Protein AF-A0A9E5LPK0-F1 (afdb_monomer)

Secondary structure (DSSP, 8-state):
--------------------PPPPPPP----------------------PPP---------------------------------S-HHHHHHHHHHHHHHHHHHHHHHHHHHHHHHHHHHHHHHHHHHHHHHHHHHHHHH-TTS-GGGHHHHHHHHHHHHHTT-SS-EEEEE-SGGGG-GGGSEEGGGS-TTSHHHHHHHHHHHHHHHHHTT--HHHHHHHHHHHHHHHSS--S-SSS-GGG--TT---SS-S-GGGGGGSTTHHHHHHH-S---GGGTEES-S-SSEETTT--HHHHHHHHTPPTTTTHHHHHHHTTTTT-TTSSS----GGGGTTS-HHHHTTEE-STT-EEEEEEEEEETTEEEEEEEEEEETTEEEEEEEEE----

Solvent-accessible surface area (backbone atoms only — not comparable to full-atom values): 23715 Å² total; per-residue (Å²): 144,76,88,82,85,90,84,89,87,90,86,82,89,84,89,83,89,78,91,76,90,80,78,81,84,79,91,77,82,86,81,86,91,79,91,76,88,79,87,80,89,90,86,88,85,90,79,78,89,77,84,88,77,88,83,85,87,88,80,90,86,87,89,86,86,87,90,84,79,88,87,87,90,86,83,89,81,90,75,76,93,76,76,94,84,82,68,72,65,61,54,52,53,51,50,51,50,51,52,50,52,50,51,52,50,51,52,51,49,52,56,51,51,56,51,52,51,52,52,52,51,50,52,51,39,50,54,50,6,43,55,39,6,47,50,39,50,56,51,66,42,36,82,87,53,39,45,64,46,36,54,59,50,29,50,55,53,20,61,59,55,32,78,80,45,99,51,62,42,38,31,46,40,49,50,79,41,49,44,29,36,14,22,19,50,30,67,58,51,47,47,40,79,38,74,69,28,39,53,49,49,47,52,27,49,50,44,40,38,48,75,25,64,28,54,69,69,46,46,48,45,22,49,28,35,46,41,39,35,45,12,87,60,90,63,65,54,74,88,60,83,78,68,83,53,91,86,69,79,66,34,72,65,89,48,82,73,55,50,75,76,32,51,39,39,66,60,39,64,70,51,28,72,62,82,68,55,76,74,49,48,34,69,51,60,86,54,32,41,19,68,70,45,31,49,51,63,53,49,18,14,68,72,70,49,58,93,70,68,35,48,63,57,54,55,55,22,23,30,94,83,64,46,70,54,48,90,62,49,44,78,70,68,71,81,48,72,87,51,55,71,73,60,51,72,42,44,42,88,56,72,73,48,30,25,38,41,42,12,36,3,31,32,64,90,39,75,29,37,36,39,33,35,31,28,60,62,70,66,43,77,81,45,75,49,73,53,80,83,80,126

Foldseek 3Di:
DDDDDDDDDYDDDDDDDDDDDDDDDDDDDDDDDDDDDDDDDDDDDDDDDDDDDDDDDDDDDDDDDDDDDDDDDDDDDDDDDDDDDDPPPVVVVVVVVVVVVVVVVVVVVVVVVVVVVVVVVVVVLQVVQVVQLVVLVVVVLDPVQFLLCSQVVQVVVLVVVCVPDPFRKGKGKDSLLQLFQLLAQALLLQPLQDPVSLVLLLQLQLLLLVVQVADSVLSVQQSQQSSQQAHPDQDGRDDPPPSPDPPRDHHQDPDPCCSVVTTSSVSSCVRGNDNVCVSRYDNDDPQAHALLRHDQSSCCSLQVHDPPPCVVQLQPQCAPVNDRRDPRRDRDCPVVVPGDPVSVVRHDHQLWTWTWMWMWMDTHNDIWIKIFIFDNNVTDTPDIDTDPPPD

Sequence (391 aa):
MAGGQPPEPGIRADPVDGCHQARLPQAGAGPEGRGQDLDQHGDFLDSHRVRALGTAPGGRAHPRSPDGNQHQLHPMKSLSSRRFAASSGVALIVVLWAVALISVAMLGLAAILQRQLGQEVAALQNARAVLVAESGLQMALHPQIQPAMTTEASRLLSEQLKQGWAVPVRFEVGAEDLRGEDGKINLNSFDANTPAGREFLRRVLTNLLGSWDVNPTTSSAFIDGLTDYLDADKNAAGSNEATEIPGRIDGPLERLDDLAKISGWNAVLEEATVKNWQDKFTIYGSGKLSLKNADQDVIEAWLGLSAGAAAEFVRVRLGPDQVFGSQDDLVNPALLGSLSPEIQARVNLASEDLWRVTSTGYVGEVKRTVVALISRNPPQVKARWVRENRE

pLDDT: mean 75.64, std 21.89, range [29.09, 97.0]

Mean predicted aligned error: 15.81 Å

Nearest PDB structures (foldseek):
  3ci0-assembly1_K  TM=5.859E-01  e=6.880E-08  Escherichia coli

Structure (mmCIF, N/CA/C/O backbone):
data_AF-A0A9E5LPK0-F1
#
_entry.id   AF-A0A9E5LPK0-F1
#
loop_
_atom_site.group_PDB
_atom_site.id
_atom_site.type_symbol
_atom_site.label_atom_id
_atom_site.label_alt_id
_atom_site.label_comp_id
_atom_site.label_asym_id
_atom_site.label_entity_id
_atom_site.label_seq_id
_atom_site.pdbx_PDB_ins_code
_atom_site.Cartn_x
_atom_site.Cartn_y
_atom_site.Cartn_z
_atom_site.occupancy
_atom_site.B_iso_or_equiv
_atom_site.auth_seq_id
_atom_site.auth_comp_id
_atom_site.auth_asym_id
_atom_site.auth_atom_id
_atom_site.pdbx_PDB_model_num
ATOM 1 N N . MET A 1 1 ? -77.691 7.323 25.167 1.00 47.50 1 MET A N 1
ATOM 2 C CA . MET A 1 1 ? -78.394 7.719 23.930 1.00 47.50 1 MET A CA 1
ATOM 3 C C . MET A 1 1 ? -78.856 9.159 24.078 1.00 47.50 1 MET A C 1
ATOM 5 O O . MET A 1 1 ? -79.801 9.409 24.807 1.00 47.50 1 MET A O 1
ATOM 9 N N . ALA A 1 2 ? -78.126 10.085 23.469 1.00 36.34 2 ALA A N 1
ATOM 10 C CA . ALA A 1 2 ? -78.458 11.497 23.251 1.00 36.34 2 ALA A CA 1
ATOM 11 C C . ALA A 1 2 ? -77.410 11.951 22.221 1.00 36.34 2 ALA A C 1
ATOM 13 O O . ALA A 1 2 ? -76.232 11.694 22.443 1.00 36.34 2 ALA A O 1
ATOM 14 N N . GLY A 1 3 ? -77.803 12.273 20.987 1.00 34.72 3 GLY A N 1
ATOM 15 C CA . GLY A 1 3 ? -78.104 13.648 20.557 1.00 34.72 3 GLY A CA 1
ATOM 16 C C . GLY A 1 3 ? -76.819 14.232 19.950 1.00 34.72 3 GLY A C 1
ATOM 17 O O . GLY A 1 3 ? -75.754 14.032 20.507 1.00 34.72 3 GLY A O 1
ATOM 18 N N . GLY A 1 4 ? -76.758 14.894 18.806 1.00 36.81 4 GLY A N 1
ATOM 19 C CA . GLY A 1 4 ? -77.718 15.566 17.945 1.00 36.81 4 GLY A CA 1
ATOM 20 C C . GLY A 1 4 ? -76.857 16.416 16.990 1.00 36.81 4 GLY A C 1
ATOM 21 O O . GLY A 1 4 ? -75.804 16.911 17.377 1.00 36.81 4 GLY A O 1
ATOM 22 N N . GLN A 1 5 ? -77.262 16.475 15.731 1.00 44.88 5 GLN A N 1
ATOM 23 C CA . GLN A 1 5 ? -76.571 17.006 14.540 1.00 44.88 5 GLN A CA 1
ATOM 24 C C . GLN A 1 5 ? -76.776 18.550 14.408 1.00 44.88 5 GLN A C 1
ATOM 26 O O . GLN A 1 5 ? -77.542 19.091 15.204 1.00 44.88 5 GLN A O 1
ATOM 31 N N . PRO A 1 6 ? -76.397 19.218 13.290 1.00 68.25 6 PRO A N 1
ATOM 32 C CA . PRO A 1 6 ? -75.110 19.765 12.781 1.00 68.25 6 PRO A CA 1
ATOM 33 C C . PRO 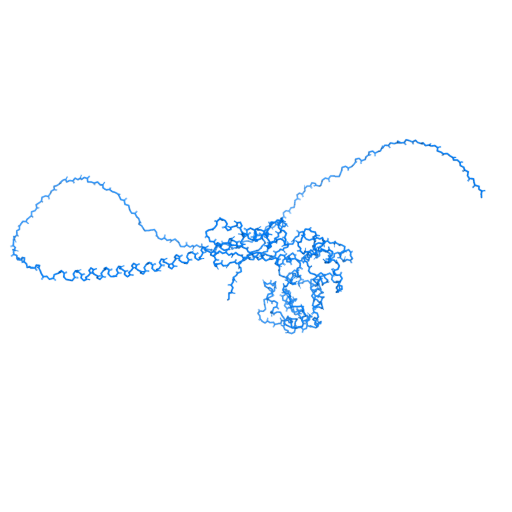A 1 6 ? -75.105 21.343 12.860 1.00 68.25 6 PRO A C 1
ATOM 35 O O . PRO A 1 6 ? -75.836 21.798 13.740 1.00 68.25 6 PRO A O 1
ATOM 38 N N . PRO A 1 7 ? -74.373 22.225 12.090 1.00 55.56 7 PRO A N 1
ATOM 39 C CA . PRO A 1 7 ? -74.143 22.297 10.612 1.00 55.56 7 PRO A CA 1
ATOM 40 C C . PRO A 1 7 ? -72.736 22.807 10.122 1.00 55.56 7 PRO A C 1
ATOM 42 O O . PRO A 1 7 ? -71.905 23.250 10.907 1.00 55.56 7 PRO A O 1
ATOM 45 N N . GLU A 1 8 ? -72.474 22.759 8.801 1.00 45.28 8 GLU A N 1
ATOM 46 C CA . GLU A 1 8 ? -71.464 23.584 8.063 1.00 45.28 8 GLU A CA 1
ATOM 47 C C . GLU A 1 8 ? -71.950 25.067 7.921 1.00 45.28 8 GLU A C 1
ATOM 49 O O . GLU A 1 8 ? -73.035 25.333 8.447 1.00 45.28 8 GLU A O 1
ATOM 54 N N . PRO A 1 9 ? -71.344 26.047 7.174 1.00 55.56 9 PRO A N 1
ATOM 55 C CA . PRO A 1 9 ? -70.056 26.165 6.433 1.00 55.56 9 PRO A CA 1
ATOM 56 C C . PRO A 1 9 ? -69.295 27.533 6.592 1.00 55.56 9 PRO A C 1
ATOM 58 O O . PRO A 1 9 ? -69.841 28.516 7.084 1.00 55.56 9 PRO A O 1
ATOM 61 N N . GLY A 1 10 ? -68.080 27.653 6.015 1.00 35.72 10 GLY A N 1
ATOM 62 C CA . GLY A 1 10 ? -67.698 28.832 5.197 1.00 35.72 10 GLY A CA 1
ATOM 63 C C . GLY A 1 10 ? -66.586 29.822 5.641 1.00 35.72 10 GLY A C 1
ATOM 64 O O . GLY A 1 10 ? -66.631 30.374 6.731 1.00 35.72 10 GLY A O 1
ATOM 65 N N . ILE A 1 11 ? -65.732 30.173 4.650 1.00 36.62 11 ILE A N 1
ATOM 66 C CA . ILE A 1 11 ? -65.255 31.535 4.256 1.00 36.62 11 ILE A CA 1
ATOM 67 C C . ILE A 1 11 ? -63.775 31.973 4.525 1.00 36.62 11 ILE A C 1
ATOM 69 O O . ILE A 1 11 ? -63.383 32.197 5.660 1.00 36.62 11 ILE A O 1
ATOM 73 N N . ARG A 1 12 ? -63.073 32.245 3.388 1.00 32.75 12 ARG A N 1
ATOM 74 C CA . ARG A 1 12 ? -62.037 33.274 3.009 1.00 32.75 12 ARG A CA 1
ATOM 75 C C . ARG A 1 12 ? -60.666 33.345 3.721 1.00 32.75 12 ARG A C 1
ATOM 77 O O . ARG A 1 12 ? -60.603 33.321 4.936 1.00 32.75 12 ARG A O 1
ATOM 84 N N . ALA A 1 13 ? -59.558 33.305 2.953 1.00 34.56 13 ALA A N 1
ATOM 85 C CA . ALA A 1 13 ? -58.767 34.417 2.339 1.00 34.56 13 ALA A CA 1
ATOM 86 C C . ALA A 1 13 ? -57.940 35.190 3.395 1.00 34.56 13 ALA A C 1
ATOM 88 O O . ALA A 1 13 ? -58.477 35.498 4.446 1.00 34.56 13 ALA A O 1
ATOM 89 N N . ASP A 1 14 ? -56.673 35.577 3.250 1.00 35.97 14 ASP A N 1
ATOM 90 C CA . ASP A 1 14 ? -55.705 35.662 2.146 1.00 35.97 14 ASP A CA 1
ATOM 91 C C . ASP A 1 14 ? -54.295 35.920 2.794 1.00 35.97 14 ASP A C 1
ATOM 93 O O . ASP A 1 14 ? -54.193 35.836 4.022 1.00 35.97 14 ASP A O 1
ATOM 97 N N . PRO A 1 15 ? -53.199 36.185 2.045 1.00 50.56 15 PRO A N 1
ATOM 98 C CA . PRO A 1 15 ? -51.805 35.950 2.453 1.00 50.56 15 PRO A CA 1
ATOM 99 C C . PRO A 1 15 ? -51.131 37.142 3.157 1.00 50.56 15 PRO A C 1
ATOM 101 O O . PRO A 1 15 ? -51.599 38.275 3.070 1.00 50.56 15 PRO A O 1
ATOM 104 N N . VAL A 1 16 ? -49.971 36.905 3.787 1.00 43.03 16 VAL A N 1
ATOM 105 C CA . VAL A 1 16 ? -49.052 37.977 4.209 1.00 43.03 16 VAL A CA 1
ATOM 106 C C . VAL A 1 16 ? -47.609 37.630 3.839 1.00 43.03 16 VAL A C 1
ATOM 108 O O . VAL A 1 16 ? -47.044 36.638 4.300 1.00 43.03 16 VAL A O 1
ATOM 111 N N . ASP A 1 17 ? -47.061 38.496 2.989 1.00 34.38 17 ASP A N 1
ATOM 112 C CA . ASP A 1 17 ? -45.660 38.670 2.626 1.00 34.38 17 ASP A CA 1
ATOM 113 C C . ASP A 1 17 ? -44.735 38.869 3.835 1.00 34.38 17 ASP A C 1
ATOM 115 O O . ASP A 1 17 ? -45.099 39.477 4.840 1.00 34.38 17 ASP A O 1
ATOM 119 N N . GLY A 1 18 ? -43.477 38.451 3.692 1.00 33.88 18 GLY A N 1
ATOM 120 C CA . GLY A 1 18 ? -42.451 38.662 4.709 1.00 33.88 18 GLY A CA 1
ATOM 121 C C . GLY A 1 18 ? -41.036 38.511 4.172 1.00 33.88 18 GLY A C 1
ATOM 122 O O . GLY A 1 18 ? -40.314 37.600 4.562 1.00 33.88 18 GLY A O 1
ATOM 123 N N . CYS A 1 19 ? -40.647 39.411 3.268 1.00 31.97 19 CYS A N 1
ATOM 124 C CA . CYS A 1 19 ? -39.260 39.711 2.913 1.00 31.97 19 CYS A CA 1
ATOM 125 C C . CYS A 1 19 ? -38.348 39.777 4.150 1.00 31.97 19 CYS A C 1
ATOM 127 O O . CYS A 1 19 ? -38.521 40.669 4.971 1.00 31.97 19 CYS A O 1
ATOM 129 N N . HIS A 1 20 ? -37.292 38.962 4.200 1.00 36.72 20 HIS A N 1
ATOM 130 C CA . HIS A 1 20 ? -36.010 39.389 4.765 1.00 36.72 20 HIS A CA 1
ATOM 131 C C . HIS A 1 20 ? -34.846 38.703 4.043 1.00 36.72 20 HIS A C 1
ATOM 133 O O . HIS A 1 20 ? -34.531 37.535 4.249 1.00 36.72 20 HIS A O 1
ATOM 139 N N . GLN A 1 21 ? -34.203 39.490 3.180 1.00 33.91 21 GLN A N 1
ATOM 140 C CA . GLN A 1 21 ? -32.864 39.253 2.658 1.00 33.91 21 GLN A CA 1
ATOM 141 C C . GLN A 1 21 ? -31.863 39.242 3.821 1.00 33.91 21 GLN A C 1
ATOM 143 O O . GLN A 1 21 ? -31.752 40.229 4.550 1.00 33.91 21 GLN A O 1
ATOM 148 N N . ALA A 1 22 ? -31.097 38.159 3.961 1.00 34.72 22 ALA A N 1
ATOM 149 C CA . ALA A 1 22 ? -29.920 38.120 4.819 1.00 34.72 22 ALA A CA 1
ATOM 150 C C . ALA A 1 22 ? -28.654 38.277 3.966 1.00 34.72 22 ALA A C 1
ATOM 152 O O . ALA A 1 22 ? -28.360 37.488 3.071 1.00 34.72 22 ALA A O 1
ATOM 153 N N . ARG A 1 23 ? -27.963 39.378 4.259 1.00 31.16 23 ARG A N 1
ATOM 154 C CA . ARG A 1 23 ? -26.712 39.894 3.703 1.00 31.16 23 ARG A CA 1
ATOM 155 C C . ARG A 1 23 ? -25.556 38.887 3.694 1.00 31.16 23 ARG A C 1
ATOM 157 O O . ARG A 1 23 ? -25.271 38.241 4.696 1.00 31.16 23 ARG A O 1
ATOM 164 N N . LEU A 1 24 ? -24.811 38.927 2.590 1.00 36.94 24 LEU A N 1
ATOM 165 C CA . LEU A 1 24 ? -23.396 38.563 2.480 1.00 36.94 24 LEU A CA 1
ATOM 166 C C . LEU A 1 24 ? -22.546 39.319 3.524 1.00 36.94 24 LEU A C 1
ATOM 168 O O . LEU A 1 24 ? -22.737 40.531 3.672 1.00 36.94 24 LEU A O 1
ATOM 172 N N . PRO A 1 25 ? -21.560 38.684 4.177 1.00 39.88 25 PRO A N 1
ATOM 173 C CA . PRO A 1 25 ? -20.512 39.417 4.868 1.00 39.88 25 PRO A CA 1
ATOM 174 C C . PRO A 1 25 ? -19.435 39.877 3.875 1.00 39.88 25 PRO A C 1
ATOM 176 O O . PRO A 1 25 ? -18.844 39.087 3.139 1.00 39.88 25 PRO A O 1
ATOM 179 N N . GLN A 1 26 ? -19.212 41.192 3.866 1.00 34.31 26 GLN A N 1
ATOM 180 C CA . GLN A 1 26 ? -18.099 41.850 3.195 1.00 34.31 26 GLN A CA 1
ATOM 181 C C . GLN A 1 26 ? -16.768 41.500 3.862 1.00 34.31 26 GLN A C 1
ATOM 183 O O . GLN A 1 26 ? -16.660 41.423 5.085 1.00 34.31 26 GLN A O 1
ATOM 188 N N . ALA A 1 27 ? -15.759 41.369 3.006 1.00 34.47 27 ALA A N 1
ATOM 189 C CA . ALA A 1 27 ? -14.350 41.359 3.341 1.00 34.47 27 ALA A CA 1
ATOM 190 C C . ALA A 1 27 ? -13.943 42.639 4.092 1.00 34.47 27 ALA A C 1
ATOM 192 O O . ALA A 1 27 ? -14.254 43.750 3.662 1.00 34.47 27 ALA A O 1
ATOM 193 N N . GLY A 1 28 ? -13.205 42.462 5.186 1.00 32.03 28 GLY A N 1
ATOM 194 C CA . GLY A 1 28 ? -12.573 43.525 5.955 1.00 32.03 28 GLY A CA 1
ATOM 195 C C . GLY A 1 28 ? -11.140 43.133 6.302 1.00 32.03 28 GLY A C 1
ATOM 196 O O . GLY A 1 28 ? -10.924 42.147 6.995 1.00 32.03 28 GLY A O 1
ATOM 197 N N . ALA A 1 29 ? -10.220 43.906 5.726 1.00 31.95 29 ALA A N 1
ATOM 198 C CA . ALA A 1 29 ? -8.816 44.171 6.042 1.00 31.95 29 ALA A CA 1
ATOM 199 C C . ALA A 1 29 ? -8.164 43.491 7.268 1.00 31.95 29 ALA A C 1
ATOM 201 O O . ALA A 1 29 ? -8.702 43.492 8.372 1.00 31.95 29 ALA A O 1
ATOM 202 N N . GLY A 1 30 ? -6.928 43.016 7.050 1.00 31.94 30 GLY A N 1
ATOM 203 C CA . GLY A 1 30 ? -6.006 42.516 8.075 1.00 31.94 30 GLY A CA 1
ATOM 204 C C . GLY A 1 30 ? -5.455 43.592 9.023 1.00 31.94 30 GLY A C 1
ATOM 205 O O . GLY A 1 30 ? -5.872 44.750 8.982 1.00 31.94 30 GLY A O 1
ATOM 206 N N . PRO A 1 31 ? -4.477 43.208 9.858 1.00 42.31 31 PRO A N 1
ATOM 207 C CA . PRO A 1 31 ? -3.136 43.729 9.598 1.00 42.31 31 PRO A CA 1
ATOM 208 C C . PRO A 1 31 ? -1.998 42.709 9.795 1.00 42.31 31 PRO A C 1
ATOM 210 O O . PRO A 1 31 ? -2.053 41.819 10.635 1.00 42.31 31 PRO A O 1
ATOM 213 N N . GLU A 1 32 ? -0.982 42.897 8.953 1.00 30.80 32 GLU A N 1
ATOM 214 C CA . GLU A 1 32 ? 0.464 42.861 9.215 1.00 30.80 32 GLU A CA 1
ATOM 215 C C . GLU A 1 32 ? 1.053 41.888 10.256 1.00 30.80 32 GLU A C 1
ATOM 217 O O . GLU A 1 32 ? 0.829 41.999 11.457 1.00 30.80 32 GLU A O 1
ATOM 222 N N . GLY A 1 33 ? 2.034 41.103 9.789 1.00 29.64 33 GLY A N 1
ATOM 223 C CA . GLY A 1 33 ? 3.303 41.004 10.516 1.00 29.64 33 GLY A CA 1
ATOM 224 C C . GLY A 1 33 ? 3.877 39.605 10.719 1.00 29.64 33 GLY A C 1
ATOM 225 O O . GLY A 1 33 ? 3.717 39.028 11.787 1.00 29.64 33 GLY A O 1
ATOM 226 N N . ARG A 1 34 ? 4.655 39.133 9.735 1.00 31.28 34 ARG A N 1
ATOM 227 C CA . ARG A 1 34 ? 6.058 38.663 9.847 1.00 31.28 34 ARG A CA 1
ATOM 228 C C . ARG A 1 34 ? 6.343 37.617 8.776 1.00 31.28 34 ARG A C 1
ATOM 230 O O . ARG A 1 34 ? 6.051 36.439 8.943 1.00 31.28 34 ARG A O 1
ATOM 237 N N . GLY A 1 35 ? 6.962 38.081 7.693 1.00 31.45 35 GLY A N 1
ATOM 238 C CA . GLY A 1 35 ? 7.779 37.224 6.850 1.00 31.45 35 GLY A CA 1
ATOM 239 C C . GLY A 1 35 ? 8.996 36.774 7.651 1.00 31.45 35 GLY A C 1
ATOM 240 O O . GLY A 1 35 ? 9.705 37.600 8.230 1.00 31.45 35 GLY A O 1
ATOM 241 N N . GLN A 1 36 ? 9.191 35.465 7.723 1.00 36.47 36 GLN A N 1
ATOM 242 C CA . GLN A 1 36 ? 10.487 34.872 7.992 1.00 36.47 36 GLN A CA 1
ATOM 243 C C . GLN A 1 36 ? 10.848 34.066 6.755 1.00 36.47 36 GLN A C 1
ATOM 245 O O . GLN A 1 36 ? 10.243 33.035 6.464 1.00 36.47 36 GLN A O 1
ATOM 250 N N . ASP A 1 37 ? 11.794 34.637 6.018 1.00 32.50 37 ASP A N 1
ATOM 251 C CA . ASP A 1 37 ? 12.563 33.995 4.973 1.00 32.50 37 ASP A CA 1
ATOM 252 C C . ASP A 1 37 ? 13.211 32.726 5.533 1.00 32.50 37 ASP A C 1
ATOM 254 O O . ASP A 1 37 ? 13.963 32.766 6.510 1.00 32.50 37 ASP A O 1
ATOM 258 N N . LEU A 1 38 ? 12.914 31.596 4.899 1.00 35.25 38 LEU A N 1
ATOM 259 C CA . LEU A 1 38 ? 13.737 30.399 4.966 1.00 35.25 38 LEU A CA 1
ATOM 260 C C . LEU A 1 38 ? 14.355 30.208 3.586 1.00 35.25 38 LEU A C 1
ATOM 262 O O . LEU A 1 38 ? 13.857 29.469 2.740 1.00 35.25 38 LEU A O 1
ATOM 266 N N . ASP A 1 39 ? 15.460 30.920 3.392 1.00 33.50 39 ASP A N 1
ATOM 267 C CA . ASP A 1 39 ? 16.528 30.501 2.502 1.00 33.50 39 ASP A CA 1
ATOM 268 C C . ASP A 1 39 ? 17.056 29.150 2.989 1.00 33.50 39 ASP A C 1
ATOM 270 O O . ASP A 1 39 ? 17.556 29.059 4.114 1.00 33.50 39 ASP A O 1
ATOM 274 N N . GLN A 1 40 ? 16.995 28.122 2.138 1.00 35.03 40 GLN A N 1
ATOM 275 C CA . GLN A 1 40 ? 18.131 27.220 1.943 1.00 35.03 40 GLN A CA 1
ATOM 276 C C . GLN A 1 40 ? 17.952 26.243 0.771 1.00 35.03 40 GLN A C 1
ATOM 278 O O . GLN A 1 40 ? 17.006 25.467 0.695 1.00 35.03 40 GLN A O 1
ATOM 283 N N . HIS A 1 41 ? 19.003 26.250 -0.052 1.00 32.47 41 HIS A N 1
ATOM 284 C CA . HIS A 1 41 ? 19.580 25.131 -0.797 1.00 32.47 41 HIS A CA 1
ATOM 285 C C . HIS A 1 41 ? 18.950 24.688 -2.122 1.00 32.47 41 HIS A C 1
ATOM 287 O O . HIS A 1 41 ? 18.179 23.738 -2.210 1.00 32.47 41 HIS A O 1
ATOM 293 N N . GLY A 1 42 ? 19.485 25.283 -3.191 1.00 29.09 42 GLY A N 1
ATOM 294 C CA . GLY A 1 42 ? 19.510 24.705 -4.528 1.00 29.09 42 GLY A CA 1
ATOM 295 C C . GLY A 1 42 ? 20.723 25.197 -5.317 1.00 29.09 42 GLY A C 1
ATOM 296 O O . GLY A 1 42 ? 20.549 25.974 -6.240 1.00 29.09 42 GLY A O 1
ATOM 297 N N . ASP A 1 43 ? 21.930 24.755 -4.951 1.00 33.22 43 ASP A N 1
ATOM 298 C CA . ASP A 1 43 ? 23.139 24.911 -5.775 1.00 33.22 43 ASP A CA 1
ATOM 299 C C . ASP A 1 43 ? 23.932 23.598 -5.752 1.00 33.22 43 ASP A C 1
ATOM 301 O O . ASP A 1 43 ? 24.742 23.341 -4.861 1.00 33.22 43 ASP A O 1
ATOM 305 N N . PHE A 1 44 ? 23.675 22.731 -6.733 1.00 31.27 44 PHE A N 1
ATOM 306 C CA . PHE A 1 44 ? 24.584 21.640 -7.072 1.00 31.27 44 PHE A CA 1
ATOM 307 C C . PHE A 1 44 ? 24.407 21.242 -8.543 1.00 31.27 44 PHE A C 1
ATOM 309 O O . PHE A 1 44 ? 23.409 20.623 -8.905 1.00 31.27 44 PHE A O 1
ATOM 316 N N . LEU A 1 45 ? 25.403 21.622 -9.355 1.00 35.91 45 LEU A N 1
ATOM 317 C CA . LEU A 1 45 ? 26.007 20.934 -10.514 1.00 35.91 45 LEU A CA 1
ATOM 318 C C . LEU A 1 45 ? 26.325 21.910 -11.656 1.00 35.91 45 LEU A C 1
ATOM 320 O O . LEU A 1 45 ? 25.592 22.032 -12.633 1.00 35.91 45 LEU A O 1
ATOM 324 N N . ASP A 1 46 ? 27.491 22.550 -11.541 1.00 29.95 46 ASP A N 1
ATOM 325 C CA . ASP A 1 46 ? 28.182 23.203 -12.651 1.00 29.95 46 ASP A CA 1
ATOM 326 C C . ASP A 1 46 ? 29.117 22.169 -13.305 1.00 29.95 46 ASP A C 1
ATOM 328 O O . ASP A 1 46 ? 30.148 21.776 -12.751 1.00 29.95 46 ASP A O 1
ATOM 332 N N . SER A 1 47 ? 28.709 21.639 -14.459 1.00 36.53 47 SER A N 1
ATOM 333 C CA . SER A 1 47 ? 29.456 20.634 -15.215 1.00 36.53 47 SER A CA 1
ATOM 334 C C . SER A 1 47 ? 30.158 21.256 -16.425 1.00 36.53 47 SER A C 1
ATOM 336 O O . SER A 1 47 ? 29.526 21.653 -17.398 1.00 36.53 47 SER A O 1
ATOM 338 N N . HIS A 1 48 ? 31.491 21.251 -16.361 1.00 33.66 48 HIS A N 1
ATOM 339 C CA . HIS A 1 48 ? 32.444 21.124 -17.469 1.00 33.66 48 HIS A CA 1
ATOM 340 C C . HIS A 1 48 ? 32.236 21.989 -18.730 1.00 33.66 48 HIS A C 1
ATOM 342 O O . HIS A 1 48 ? 31.717 21.550 -19.755 1.00 33.66 48 HIS A O 1
ATOM 348 N N . ARG A 1 49 ? 32.859 23.176 -18.727 1.00 29.91 49 ARG A N 1
ATOM 349 C CA . ARG A 1 49 ? 33.249 23.888 -19.955 1.00 29.91 49 ARG A CA 1
ATOM 350 C C . ARG A 1 49 ? 34.396 23.149 -20.657 1.00 29.91 49 ARG A C 1
ATOM 352 O O . ARG A 1 49 ? 35.547 23.194 -20.222 1.00 29.91 49 ARG A O 1
ATOM 359 N N . VAL A 1 50 ? 34.073 22.488 -21.766 1.00 38.88 50 VAL A N 1
ATOM 360 C CA . VAL A 1 50 ? 35.038 21.907 -22.705 1.00 38.88 50 VAL A CA 1
ATOM 361 C C . VAL A 1 50 ? 35.604 22.992 -23.626 1.00 38.88 50 VAL A C 1
ATOM 363 O O . VAL A 1 50 ? 34.905 23.834 -24.183 1.00 38.88 50 VAL A O 1
ATOM 366 N N . ARG A 1 51 ? 36.926 22.926 -23.740 1.00 31.97 51 ARG A N 1
ATOM 367 C CA . ARG A 1 51 ? 37.877 23.684 -24.554 1.00 31.97 51 ARG A CA 1
ATOM 368 C C . ARG A 1 51 ? 37.481 23.682 -26.042 1.00 31.97 51 ARG A C 1
ATOM 370 O O . ARG A 1 51 ? 37.453 22.627 -26.666 1.00 31.97 51 ARG A O 1
ATOM 377 N N . ALA A 1 52 ? 37.240 24.858 -26.621 1.00 31.83 52 ALA A N 1
ATOM 378 C CA . ALA A 1 52 ? 37.069 25.029 -28.063 1.00 31.83 52 ALA A CA 1
ATOM 379 C C . ALA A 1 52 ? 38.441 25.093 -28.757 1.00 31.83 52 ALA A C 1
ATOM 381 O O . ALA A 1 52 ? 39.255 25.969 -28.464 1.00 31.83 52 ALA A O 1
ATOM 382 N N . LEU A 1 53 ? 38.692 24.160 -29.676 1.00 34.00 53 LEU A N 1
ATOM 383 C CA . LEU A 1 53 ? 39.863 24.128 -30.550 1.00 34.00 53 LEU A CA 1
ATOM 384 C C . LEU A 1 53 ? 39.400 23.778 -31.970 1.00 34.00 53 LEU A C 1
ATOM 386 O O . LEU A 1 53 ? 38.976 22.657 -32.223 1.00 34.00 53 LEU A O 1
ATOM 390 N N . GLY A 1 54 ? 39.529 24.759 -32.867 1.00 30.94 54 GLY A N 1
ATOM 391 C CA . GLY A 1 54 ? 39.743 24.582 -34.305 1.00 30.94 54 GLY A CA 1
ATOM 392 C C . GLY A 1 54 ? 38.528 24.279 -35.184 1.00 30.94 54 GLY A C 1
ATOM 393 O O . GLY A 1 54 ? 37.915 23.230 -35.073 1.00 30.94 54 GLY A O 1
ATOM 394 N N . THR A 1 55 ? 38.280 25.145 -36.169 1.00 34.78 55 THR A N 1
ATOM 395 C CA . THR A 1 55 ? 38.096 24.740 -37.578 1.00 34.78 55 THR A CA 1
ATOM 396 C C . THR A 1 55 ? 38.178 25.968 -38.497 1.00 34.78 55 THR A C 1
ATOM 398 O O . THR A 1 55 ? 37.464 26.949 -38.321 1.00 34.78 55 THR A O 1
ATOM 401 N N . ALA A 1 56 ? 39.080 25.905 -39.480 1.00 37.78 56 ALA A N 1
ATOM 402 C CA . ALA A 1 56 ? 39.017 26.655 -40.741 1.00 37.78 56 ALA A CA 1
ATOM 403 C C . ALA A 1 56 ? 38.257 25.790 -41.776 1.00 37.78 56 ALA A C 1
ATOM 405 O O . ALA A 1 56 ? 38.188 24.574 -41.556 1.00 37.78 56 ALA A O 1
ATOM 406 N N . PRO A 1 57 ? 37.712 26.332 -42.893 1.00 47.28 57 PRO A N 1
ATOM 407 C CA . PRO A 1 57 ? 38.534 26.461 -44.116 1.00 47.28 57 PRO A CA 1
ATOM 408 C C . PRO A 1 57 ? 38.095 27.529 -45.164 1.00 47.28 57 PRO A C 1
ATOM 410 O O . PRO A 1 57 ? 37.001 28.080 -45.112 1.00 47.28 57 PRO A O 1
ATOM 413 N N . GLY A 1 58 ? 38.937 27.706 -46.198 1.00 34.03 58 GLY A N 1
ATOM 414 C CA . GLY A 1 58 ? 38.617 28.319 -47.509 1.00 34.03 58 GLY A CA 1
ATOM 415 C C . GLY A 1 58 ? 39.112 29.766 -47.667 1.00 34.03 58 GLY A C 1
ATOM 416 O O . GLY A 1 58 ? 38.976 30.555 -46.750 1.00 34.03 58 GLY A O 1
ATOM 417 N N . GLY A 1 59 ? 39.711 30.237 -48.763 1.00 33.69 59 GLY A N 1
ATOM 418 C CA . GLY A 1 59 ? 40.020 29.690 -50.081 1.00 33.69 59 GLY A CA 1
ATOM 419 C C . GLY A 1 59 ? 40.739 30.769 -50.931 1.00 33.69 59 GLY A C 1
ATOM 420 O O . GLY A 1 59 ? 40.544 31.958 -50.719 1.00 33.69 59 GLY A O 1
ATOM 421 N N . ARG A 1 60 ? 41.603 30.303 -51.847 1.00 37.62 60 ARG A N 1
ATOM 422 C CA . ARG A 1 60 ? 42.292 30.918 -53.017 1.00 37.62 60 ARG A CA 1
ATOM 423 C C . ARG A 1 60 ? 42.166 32.427 -53.338 1.00 37.62 60 ARG A C 1
ATOM 425 O O . ARG A 1 60 ? 41.072 32.897 -53.613 1.00 37.62 60 ARG A O 1
ATOM 432 N N . ALA A 1 61 ? 43.319 33.047 -53.653 1.00 33.88 61 ALA A N 1
ATOM 433 C CA . ALA A 1 61 ? 43.573 33.771 -54.919 1.00 33.88 61 ALA A CA 1
ATOM 434 C C . ALA A 1 61 ? 45.085 34.058 -55.155 1.00 33.88 61 ALA A C 1
ATOM 436 O O . ALA A 1 61 ? 45.805 34.451 -54.245 1.00 33.88 61 ALA A O 1
ATOM 437 N N . HIS A 1 62 ? 45.540 33.852 -56.397 1.00 37.06 62 HIS A N 1
ATOM 438 C CA . HIS A 1 62 ? 46.806 34.301 -57.026 1.00 37.06 62 HIS A CA 1
ATOM 439 C C . HIS A 1 62 ? 46.598 35.697 -57.683 1.00 37.06 62 HIS A C 1
ATOM 441 O O . HIS A 1 62 ? 45.448 36.137 -57.708 1.00 37.06 62 HIS A O 1
ATOM 447 N N . PRO A 1 63 ? 47.560 36.328 -58.408 1.00 57.84 63 PRO A N 1
ATOM 448 C CA . PRO A 1 63 ? 49.040 36.286 -58.398 1.00 57.84 63 PRO A CA 1
ATOM 449 C C . PRO A 1 63 ? 49.689 37.706 -58.431 1.00 57.84 63 PRO A C 1
ATOM 451 O O . PRO A 1 63 ? 49.006 38.690 -58.700 1.00 57.84 63 PRO A O 1
ATOM 454 N N . ARG A 1 64 ? 51.025 37.814 -58.282 1.00 34.53 64 ARG A N 1
ATOM 455 C CA . ARG A 1 64 ? 51.911 38.682 -59.109 1.00 34.53 64 ARG A CA 1
ATOM 456 C C . ARG A 1 64 ? 53.396 38.540 -58.724 1.00 34.53 64 ARG A C 1
ATOM 458 O O . ARG A 1 64 ? 53.755 38.588 -57.556 1.00 34.53 64 ARG A O 1
ATOM 465 N N . SER A 1 65 ? 54.217 38.351 -59.755 1.00 36.06 65 SER A N 1
ATOM 466 C CA . SER A 1 65 ? 55.682 38.550 -59.840 1.00 36.06 65 SER A CA 1
ATOM 467 C C . SER A 1 65 ? 55.957 40.047 -60.176 1.00 36.06 65 SER A C 1
ATOM 469 O O . SER A 1 65 ? 54.952 40.733 -60.405 1.00 36.06 65 SER A O 1
ATOM 471 N N . PRO A 1 66 ? 57.198 40.586 -60.322 1.00 52.62 66 PRO A N 1
ATOM 472 C CA . PRO A 1 66 ? 58.508 39.921 -60.419 1.00 52.62 66 PRO A CA 1
ATOM 473 C C . PRO A 1 66 ? 59.710 40.654 -59.752 1.00 52.62 66 PRO A C 1
ATOM 475 O O . PRO A 1 66 ? 59.554 41.651 -59.057 1.00 52.62 66 PRO A O 1
ATOM 478 N N . ASP A 1 67 ? 60.898 40.116 -60.056 1.00 35.81 67 ASP A N 1
ATOM 479 C CA . ASP A 1 67 ? 62.232 40.741 -60.130 1.00 35.81 67 ASP A CA 1
ATOM 480 C C . ASP A 1 67 ? 63.198 40.654 -58.941 1.00 35.81 67 ASP A C 1
ATOM 482 O O . ASP A 1 67 ? 62.896 41.013 -57.808 1.00 35.81 67 ASP A O 1
ATOM 486 N N . GLY A 1 68 ? 64.435 40.247 -59.276 1.00 35.56 68 GLY A N 1
ATOM 487 C CA . GLY A 1 68 ? 65.621 40.589 -58.485 1.00 35.56 68 GLY A CA 1
ATOM 488 C C . GLY A 1 68 ? 66.776 39.579 -58.417 1.00 35.56 68 GLY A C 1
ATOM 489 O O . GLY A 1 68 ? 67.222 39.270 -57.325 1.00 35.56 68 GLY A O 1
ATOM 490 N N . ASN A 1 69 ? 67.252 39.091 -59.568 1.00 37.84 69 ASN A N 1
ATOM 491 C CA . ASN A 1 69 ? 68.669 38.918 -59.957 1.00 37.84 69 ASN A CA 1
ATOM 492 C C . ASN A 1 69 ? 69.756 38.377 -58.980 1.00 37.84 69 ASN A C 1
ATOM 494 O O . ASN A 1 69 ? 70.101 39.032 -58.007 1.00 37.84 69 ASN A O 1
ATOM 498 N N . GLN A 1 70 ? 70.455 37.333 -59.479 1.00 40.75 70 GLN A N 1
ATOM 499 C CA . GLN A 1 70 ? 71.932 37.168 -59.593 1.00 40.75 70 GLN A CA 1
ATOM 500 C C . GLN A 1 70 ? 72.767 37.059 -58.291 1.00 40.75 70 GLN A C 1
ATOM 502 O O . GLN A 1 70 ? 72.532 37.760 -57.328 1.00 40.75 70 GLN A O 1
ATOM 507 N N . HIS A 1 71 ? 73.815 36.244 -58.133 1.00 35.84 71 HIS A N 1
ATOM 508 C CA . HIS A 1 71 ? 74.721 35.492 -59.005 1.00 35.84 71 HIS A CA 1
ATOM 509 C C . HIS A 1 71 ? 75.458 34.450 -58.123 1.00 35.84 71 HIS A C 1
ATOM 511 O O . HIS A 1 71 ? 75.766 34.756 -56.977 1.00 35.84 71 HIS A O 1
ATOM 517 N N . GLN A 1 72 ? 75.819 33.282 -58.674 1.00 44.16 72 GLN A N 1
ATOM 518 C CA . GLN A 1 72 ? 77.199 32.742 -58.767 1.00 44.16 72 GLN A CA 1
ATOM 519 C C . GLN A 1 72 ? 77.197 31.211 -58.965 1.00 44.16 72 GLN A C 1
ATOM 521 O O . GLN A 1 72 ? 76.714 30.440 -58.141 1.00 44.16 72 GLN A O 1
ATOM 526 N N . LEU A 1 73 ? 77.755 30.806 -60.109 1.00 36.16 73 LEU A N 1
ATOM 527 C CA . LEU A 1 73 ? 78.099 29.447 -60.543 1.00 36.16 73 LEU A CA 1
ATOM 528 C C . LEU A 1 73 ? 79.528 29.124 -60.052 1.00 36.16 73 LEU A C 1
ATOM 530 O O . LEU A 1 73 ? 80.361 30.026 -60.041 1.00 36.16 73 LEU A O 1
ATOM 534 N N . HIS A 1 74 ? 79.870 27.915 -59.588 1.00 34.16 74 HIS A N 1
ATOM 535 C CA . HIS A 1 74 ? 80.450 26.762 -60.328 1.00 34.16 74 HIS A CA 1
ATOM 536 C C . HIS A 1 74 ? 81.230 25.882 -59.300 1.00 34.16 74 HIS A C 1
ATOM 538 O O . HIS A 1 74 ? 81.503 26.382 -58.210 1.00 34.16 74 HIS A O 1
ATOM 544 N N . PRO A 1 75 ? 81.761 24.672 -59.615 1.00 51.12 75 PRO A N 1
ATOM 545 C CA . PRO A 1 75 ? 81.394 23.681 -60.628 1.00 51.12 75 PRO A CA 1
ATOM 546 C C . PRO A 1 75 ? 81.255 22.231 -60.076 1.00 51.12 75 PRO A C 1
ATOM 548 O O . PRO A 1 75 ? 81.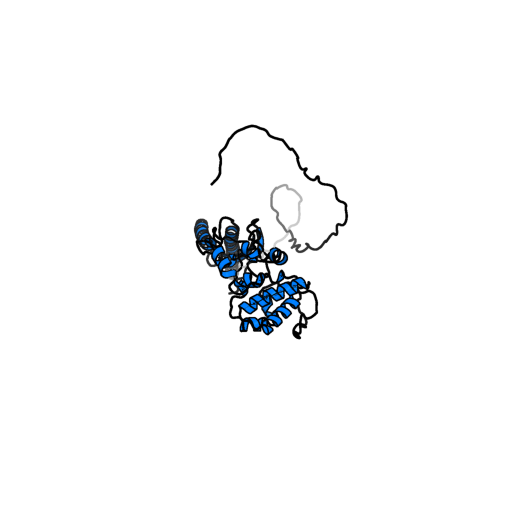529 21.913 -58.922 1.00 51.12 75 PRO A O 1
ATOM 551 N N . MET A 1 76 ? 80.838 21.354 -60.993 1.00 40.62 76 MET A N 1
ATOM 552 C CA . MET A 1 76 ? 80.710 19.892 -60.953 1.00 40.62 76 MET A CA 1
ATOM 553 C C . MET A 1 76 ? 81.658 19.095 -60.036 1.00 40.62 76 MET A C 1
ATOM 555 O O . MET A 1 76 ? 82.878 19.184 -60.154 1.00 40.62 76 MET A O 1
ATOM 559 N N . LYS A 1 77 ? 81.078 18.101 -59.347 1.00 41.75 77 LYS A N 1
ATOM 560 C CA . LYS A 1 77 ? 81.634 16.738 -59.295 1.00 41.75 77 LYS A CA 1
ATOM 561 C C . LYS A 1 77 ? 80.530 15.721 -59.562 1.00 41.75 77 LYS A C 1
ATOM 563 O O . LYS A 1 77 ? 79.661 15.481 -58.730 1.00 41.75 77 LYS A O 1
ATOM 568 N N . SER A 1 78 ? 80.589 15.129 -60.752 1.00 53.28 78 SER A N 1
ATOM 569 C CA . SER A 1 78 ? 79.879 13.904 -61.083 1.00 53.28 78 SER A CA 1
ATOM 570 C C . SER A 1 78 ? 80.407 12.774 -60.210 1.00 53.28 78 SER A C 1
ATOM 572 O O . SER A 1 78 ? 81.571 12.395 -60.337 1.00 53.28 78 SER A O 1
ATOM 574 N N . LEU A 1 79 ? 79.552 12.189 -59.382 1.00 49.34 79 LEU A N 1
ATOM 575 C CA . LEU A 1 79 ? 79.754 10.833 -58.897 1.00 49.34 79 LEU A CA 1
ATOM 576 C C . LEU A 1 79 ? 78.421 10.091 -58.960 1.00 49.34 79 LEU A C 1
ATOM 578 O O . LEU A 1 79 ? 77.556 10.217 -58.104 1.00 49.34 79 LEU A O 1
ATOM 582 N N . SER A 1 80 ? 78.302 9.346 -60.058 1.00 49.28 80 SER A N 1
ATOM 583 C CA . SER A 1 80 ? 77.901 7.942 -60.046 1.00 49.28 80 SER A CA 1
ATOM 584 C C . SER A 1 80 ? 76.632 7.596 -59.263 1.00 49.28 80 SER A C 1
ATOM 586 O O . SER A 1 80 ? 76.644 7.239 -58.087 1.00 49.28 80 SER A O 1
ATOM 588 N N . SER A 1 81 ? 75.544 7.539 -60.026 1.00 53.88 81 SER A N 1
ATOM 589 C CA . SER A 1 81 ? 74.424 6.622 -59.845 1.00 53.88 81 SER A CA 1
ATOM 590 C C . SER A 1 81 ? 74.898 5.226 -59.406 1.00 53.88 81 SER A C 1
ATOM 592 O O . SER A 1 81 ? 75.325 4.394 -60.208 1.00 53.88 81 SER A O 1
ATOM 594 N N . ARG A 1 82 ? 74.799 4.944 -58.102 1.00 50.16 82 ARG A N 1
ATOM 595 C CA . ARG A 1 82 ? 74.903 3.591 -57.548 1.00 50.16 82 ARG A CA 1
ATOM 596 C C . ARG A 1 82 ? 73.503 3.054 -57.256 1.00 50.16 82 ARG A C 1
ATOM 598 O O . ARG A 1 82 ? 72.894 3.388 -56.253 1.00 50.16 82 ARG A O 1
ATOM 605 N N . ARG A 1 83 ? 73.054 2.197 -58.176 1.00 47.16 83 ARG A N 1
ATOM 606 C CA . ARG A 1 83 ? 72.284 0.962 -57.946 1.00 47.16 83 ARG A CA 1
ATOM 607 C C . ARG A 1 83 ? 71.098 1.059 -56.971 1.00 47.16 83 ARG A C 1
ATOM 609 O O . ARG A 1 83 ? 71.218 0.767 -55.787 1.00 47.16 83 ARG A O 1
ATOM 616 N N . PHE A 1 84 ? 69.916 1.297 -57.535 1.00 55.34 84 PHE A N 1
ATOM 617 C CA . PHE A 1 84 ? 68.675 0.715 -57.023 1.00 55.34 84 PHE A CA 1
ATOM 618 C C . PHE A 1 84 ? 68.745 -0.810 -57.174 1.00 55.34 84 PHE A C 1
ATOM 620 O O . PHE A 1 84 ? 68.712 -1.293 -58.300 1.00 55.34 84 PHE A O 1
ATOM 627 N N . ALA A 1 85 ? 68.868 -1.548 -56.067 1.00 55.75 85 ALA A N 1
ATOM 628 C CA . ALA A 1 85 ? 68.473 -2.960 -55.951 1.00 55.75 85 ALA A CA 1
ATOM 629 C C . ALA A 1 85 ? 68.684 -3.457 -54.504 1.00 55.75 85 ALA A C 1
ATOM 631 O O . ALA A 1 85 ? 69.663 -4.147 -54.244 1.00 55.75 85 ALA A O 1
ATOM 632 N N . ALA A 1 86 ? 67.807 -3.062 -53.565 1.00 53.88 86 ALA A N 1
ATOM 633 C CA . ALA A 1 86 ? 67.580 -3.752 -52.271 1.00 53.88 86 ALA A CA 1
ATOM 634 C C . ALA A 1 86 ? 66.428 -3.161 -51.407 1.00 53.88 86 ALA A C 1
ATOM 636 O O . ALA A 1 86 ? 66.255 -3.573 -50.266 1.00 53.88 86 ALA A O 1
ATOM 637 N N . SER A 1 87 ? 65.628 -2.198 -51.889 1.00 56.88 87 SER A N 1
ATOM 638 C CA . SER A 1 87 ? 64.634 -1.468 -51.068 1.00 56.88 87 SER A CA 1
ATOM 639 C C . SER A 1 87 ? 63.174 -1.940 -51.199 1.00 56.88 87 SER A C 1
ATOM 641 O O . SER A 1 87 ? 62.315 -1.470 -50.457 1.00 56.88 87 SER A O 1
ATOM 643 N N . SER A 1 88 ? 62.865 -2.892 -52.086 1.00 56.91 88 SER A N 1
ATOM 644 C CA . SER A 1 88 ? 61.475 -3.306 -52.363 1.00 56.91 88 SER A CA 1
ATOM 645 C C . SER A 1 88 ? 60.894 -4.337 -51.380 1.00 56.91 88 SER A C 1
ATOM 647 O O . SER A 1 88 ? 59.677 -4.433 -51.266 1.00 56.91 88 SER A O 1
ATOM 649 N N . GLY A 1 89 ? 61.725 -5.079 -50.634 1.00 63.62 89 GLY A N 1
ATOM 650 C CA . GLY A 1 89 ? 61.248 -6.082 -49.665 1.00 63.62 89 GLY A CA 1
ATOM 651 C C . GLY A 1 89 ? 60.798 -5.486 -48.324 1.00 63.62 89 GLY A C 1
ATOM 652 O O . GLY A 1 89 ? 59.753 -5.854 -47.795 1.00 63.62 89 GLY A O 1
ATOM 653 N N . VAL A 1 90 ? 61.550 -4.514 -47.794 1.00 80.25 90 VAL A N 1
ATOM 654 C CA . VAL A 1 90 ? 61.259 -3.884 -46.490 1.00 80.25 90 VAL A CA 1
ATOM 655 C C . VAL A 1 90 ? 60.013 -2.998 -46.558 1.00 80.25 90 VAL A C 1
ATOM 657 O O . VAL A 1 90 ? 59.198 -3.022 -45.641 1.00 80.25 90 VAL A O 1
ATOM 660 N N . ALA A 1 91 ? 59.811 -2.271 -47.662 1.00 82.19 91 ALA A N 1
ATOM 661 C CA . ALA A 1 91 ? 58.615 -1.451 -47.859 1.00 82.19 91 ALA A CA 1
ATOM 662 C C . ALA A 1 91 ? 57.326 -2.294 -47.862 1.00 82.19 91 ALA A C 1
ATOM 664 O O . ALA A 1 91 ? 56.332 -1.897 -47.258 1.00 82.19 91 ALA A O 1
ATOM 665 N N . LEU A 1 92 ? 57.359 -3.484 -48.475 1.00 82.69 92 LEU A N 1
ATOM 666 C CA . LEU A 1 92 ? 56.218 -4.402 -48.494 1.00 82.69 92 LEU 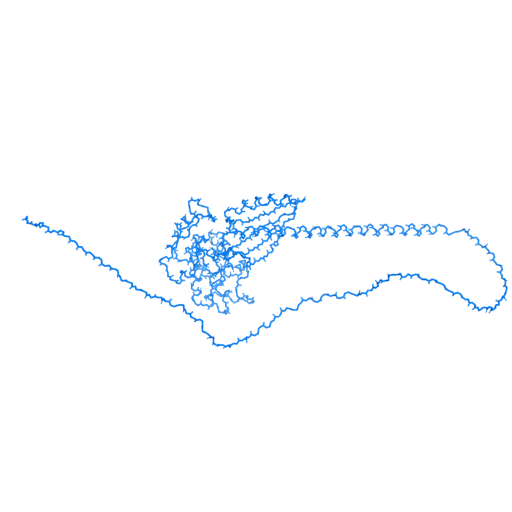A CA 1
ATOM 667 C C . LEU A 1 92 ? 55.899 -4.942 -47.092 1.00 82.69 92 LEU A C 1
ATOM 669 O O . LEU A 1 92 ? 54.734 -5.009 -46.716 1.00 82.69 92 LEU A O 1
ATOM 673 N N . ILE A 1 93 ? 56.926 -5.262 -46.296 1.00 88.88 93 ILE A N 1
ATOM 674 C CA . ILE A 1 93 ? 56.760 -5.711 -44.905 1.00 88.88 93 ILE A CA 1
ATOM 675 C C . ILE A 1 93 ? 56.151 -4.595 -44.047 1.00 88.88 93 ILE A C 1
ATOM 677 O O . ILE A 1 93 ? 55.216 -4.856 -43.296 1.00 88.88 93 ILE A O 1
ATOM 681 N N . VAL A 1 94 ? 56.619 -3.350 -44.183 1.00 90.12 94 VAL A N 1
ATOM 682 C CA . VAL A 1 94 ? 56.066 -2.201 -43.442 1.00 90.12 94 VAL A CA 1
ATOM 683 C C . VAL A 1 94 ? 54.603 -1.951 -43.812 1.00 90.12 94 VAL A C 1
ATOM 685 O O . VAL A 1 94 ? 53.783 -1.743 -42.922 1.00 90.12 94 VAL A O 1
ATOM 688 N N . VAL A 1 95 ? 54.250 -2.021 -45.100 1.00 92.00 95 VAL A N 1
ATOM 689 C CA . VAL A 1 95 ? 52.855 -1.882 -45.547 1.00 92.00 95 VAL A CA 1
ATOM 690 C C . VAL A 1 95 ? 51.993 -3.031 -45.026 1.00 92.00 95 VAL A C 1
ATOM 692 O O . VAL A 1 95 ? 50.904 -2.780 -44.523 1.00 92.00 95 VAL A O 1
ATOM 695 N N . LEU A 1 96 ? 52.480 -4.275 -45.075 1.00 90.56 96 LEU A N 1
ATOM 696 C CA . LEU A 1 96 ? 51.759 -5.436 -44.547 1.00 90.56 96 LEU A CA 1
ATOM 697 C C . LEU A 1 96 ? 51.489 -5.290 -43.042 1.00 90.56 96 LEU A C 1
AT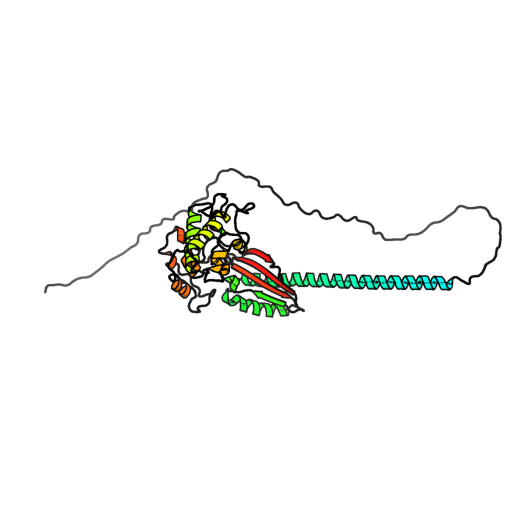OM 699 O O . LEU A 1 96 ? 50.371 -5.523 -42.589 1.00 90.56 96 LEU A O 1
ATOM 703 N N . TRP A 1 97 ? 52.487 -4.849 -42.275 1.00 95.00 97 TRP A N 1
ATOM 704 C CA . TRP A 1 97 ? 52.339 -4.580 -40.846 1.00 95.00 97 TRP A CA 1
ATOM 705 C C . TRP A 1 97 ? 51.392 -3.417 -40.566 1.00 95.00 97 TRP A C 1
ATOM 707 O O . TRP A 1 97 ? 50.561 -3.517 -39.667 1.00 95.00 97 TRP A O 1
ATOM 717 N N . ALA A 1 98 ? 51.463 -2.340 -41.347 1.00 94.75 98 ALA A N 1
ATOM 718 C CA . ALA A 1 98 ? 50.535 -1.223 -41.223 1.00 94.75 98 ALA A CA 1
ATOM 719 C C . ALA A 1 98 ? 49.090 -1.671 -41.490 1.00 94.75 98 ALA A C 1
ATOM 721 O O . ALA A 1 98 ? 48.198 -1.362 -40.705 1.00 94.75 98 ALA A O 1
ATOM 722 N N . VAL A 1 99 ? 48.859 -2.463 -42.542 1.00 94.25 99 VAL A N 1
ATOM 723 C CA . VAL A 1 99 ? 47.539 -3.027 -42.860 1.00 94.25 99 VAL A CA 1
ATOM 724 C C . VAL A 1 99 ? 47.064 -3.974 -41.757 1.00 94.25 99 VAL A C 1
ATOM 726 O O . VAL A 1 99 ? 45.900 -3.903 -41.363 1.00 94.25 99 VAL A O 1
ATOM 729 N N . ALA A 1 100 ? 47.944 -4.817 -41.210 1.00 95.25 100 ALA A N 1
ATOM 730 C CA . ALA A 1 100 ? 47.611 -5.701 -40.096 1.00 95.25 100 ALA A CA 1
ATOM 731 C C . ALA A 1 100 ? 47.203 -4.909 -38.840 1.00 95.25 100 ALA A C 1
ATOM 733 O O . ALA A 1 100 ? 46.167 -5.200 -38.243 1.00 95.25 100 ALA A O 1
ATOM 734 N N . LEU A 1 101 ? 47.954 -3.864 -38.478 1.00 96.56 101 LEU A N 1
ATOM 735 C CA . LEU A 1 101 ? 47.639 -3.002 -37.333 1.00 96.56 101 LEU A CA 1
ATOM 736 C C . LEU A 1 101 ? 46.326 -2.238 -37.527 1.00 96.56 101 LEU A C 1
ATOM 738 O O . LEU A 1 101 ? 45.509 -2.186 -36.609 1.00 96.56 101 LEU A O 1
ATOM 742 N N . ILE A 1 102 ? 46.086 -1.698 -38.726 1.00 96.06 102 ILE A N 1
ATOM 743 C CA . ILE A 1 102 ? 44.824 -1.022 -39.058 1.00 96.06 102 ILE A CA 1
ATOM 744 C C . ILE A 1 102 ? 43.651 -2.006 -38.986 1.00 96.06 102 ILE A C 1
ATOM 746 O O . ILE A 1 102 ? 42.600 -1.660 -38.452 1.00 96.06 102 ILE A O 1
ATOM 750 N N . SER A 1 103 ? 43.834 -3.240 -39.460 1.00 96.69 103 SER A N 1
ATOM 751 C CA . SER A 1 103 ? 42.793 -4.274 -39.418 1.00 96.69 103 SER A CA 1
ATOM 752 C C . SER A 1 103 ? 42.417 -4.633 -37.979 1.00 96.69 103 SER A C 1
ATOM 754 O O . SER A 1 103 ? 41.235 -4.679 -37.642 1.00 96.69 103 SER A O 1
ATOM 756 N N . VAL A 1 104 ? 43.410 -4.814 -37.100 1.00 96.44 104 VAL A N 1
ATOM 757 C CA . VAL A 1 104 ? 43.176 -5.060 -35.666 1.00 96.44 104 VAL A CA 1
ATOM 758 C C . VAL A 1 104 ? 42.489 -3.861 -35.007 1.00 96.44 104 VAL A C 1
ATOM 760 O O . VAL A 1 104 ? 41.539 -4.047 -34.248 1.00 96.44 104 VAL A O 1
ATOM 763 N N . ALA A 1 105 ? 42.909 -2.634 -35.326 1.00 96.19 105 ALA A N 1
ATOM 764 C CA . ALA A 1 105 ? 42.290 -1.422 -34.794 1.00 96.19 105 ALA A CA 1
ATOM 765 C C . ALA A 1 105 ? 40.819 -1.273 -35.231 1.00 96.19 105 ALA A C 1
ATOM 767 O O . ALA A 1 105 ? 39.966 -0.959 -34.402 1.00 96.19 105 ALA A O 1
ATOM 768 N N . MET A 1 106 ? 40.502 -1.552 -36.502 1.00 97.00 106 MET A N 1
ATOM 769 C CA . MET A 1 106 ? 39.125 -1.536 -37.014 1.00 97.00 106 MET A CA 1
ATOM 770 C C . MET A 1 106 ? 38.244 -2.589 -36.334 1.00 97.00 106 MET A C 1
ATOM 772 O O . MET A 1 106 ? 37.122 -2.275 -35.940 1.00 97.00 106 MET A O 1
ATOM 776 N N . LEU A 1 107 ? 38.751 -3.814 -36.147 1.00 95.94 107 LEU A N 1
ATOM 777 C CA . LEU A 1 107 ? 38.027 -4.869 -35.429 1.00 95.94 107 LEU A CA 1
ATOM 778 C C . LEU A 1 107 ? 37.788 -4.494 -33.960 1.00 95.94 107 LEU A C 1
ATOM 780 O O . LEU A 1 107 ? 36.687 -4.692 -33.446 1.00 95.94 107 LEU A O 1
ATOM 784 N N . GLY A 1 108 ? 38.788 -3.898 -33.303 1.00 95.25 108 GLY A N 1
ATOM 785 C CA . GLY A 1 108 ? 38.657 -3.383 -31.941 1.00 95.25 108 GLY A CA 1
ATOM 786 C C . GLY A 1 108 ? 37.582 -2.300 -31.827 1.00 95.25 108 GLY A C 1
ATOM 787 O O . GLY A 1 108 ? 36.733 -2.368 -30.939 1.00 95.25 108 GLY A O 1
ATOM 788 N N . LEU A 1 109 ? 37.562 -1.340 -32.757 1.00 95.50 109 LEU A N 1
ATOM 789 C CA . LEU A 1 109 ? 36.549 -0.283 -32.787 1.00 95.50 109 LEU A CA 1
ATOM 790 C C . LEU A 1 109 ? 35.140 -0.843 -33.028 1.00 95.50 109 LEU A C 1
ATOM 792 O O . LEU A 1 109 ? 34.206 -0.454 -32.331 1.00 95.50 109 LEU A O 1
ATOM 796 N N . ALA A 1 110 ? 34.985 -1.783 -33.965 1.00 94.88 110 ALA A N 1
ATOM 797 C CA . ALA A 1 110 ? 33.700 -2.425 -34.237 1.00 94.88 110 ALA A CA 1
ATOM 798 C C . ALA A 1 110 ? 33.150 -3.151 -32.997 1.00 94.88 110 ALA A C 1
ATOM 800 O O . ALA A 1 110 ? 31.973 -3.003 -32.669 1.00 94.88 110 ALA A O 1
ATOM 801 N N . ALA A 1 111 ? 34.007 -3.870 -32.264 1.00 92.81 111 ALA A N 1
ATOM 802 C CA . ALA A 1 111 ? 33.618 -4.547 -31.030 1.00 92.81 111 ALA A CA 1
ATOM 803 C C . ALA A 1 111 ? 33.190 -3.562 -29.925 1.00 92.81 111 ALA A C 1
ATOM 805 O O . ALA A 1 111 ? 32.239 -3.831 -29.190 1.00 92.81 111 ALA A O 1
ATOM 806 N N . ILE A 1 112 ? 33.860 -2.410 -29.810 1.00 94.69 112 ILE A N 1
ATOM 807 C CA . ILE A 1 112 ? 33.483 -1.358 -28.853 1.00 94.69 112 ILE A CA 1
ATOM 808 C C . ILE A 1 112 ? 32.131 -0.740 -29.232 1.00 94.69 112 ILE A C 1
ATOM 810 O O . ILE A 1 112 ? 31.262 -0.621 -28.369 1.00 94.69 112 ILE A O 1
ATOM 814 N N . LEU A 1 113 ? 31.918 -0.414 -30.511 1.00 94.62 113 LEU A N 1
ATOM 815 C CA . LEU A 1 113 ? 30.654 0.152 -30.995 1.00 94.62 113 LEU A CA 1
ATOM 816 C C . LEU A 1 113 ? 29.477 -0.804 -30.778 1.00 94.62 113 LEU A C 1
ATOM 818 O O . LEU A 1 113 ? 28.424 -0.380 -30.316 1.00 94.62 113 LEU A O 1
ATOM 822 N N . GLN A 1 114 ? 29.656 -2.101 -31.039 1.00 93.25 114 GLN A N 1
ATOM 823 C CA . GLN A 1 114 ? 28.617 -3.103 -30.778 1.00 93.25 114 GLN A CA 1
ATOM 824 C C . GLN A 1 114 ? 28.220 -3.156 -29.298 1.00 93.25 114 GLN A C 1
ATOM 826 O O . GLN A 1 114 ? 27.036 -3.269 -28.982 1.00 93.25 114 GLN A O 1
ATOM 831 N N . ARG A 1 115 ? 29.189 -3.029 -28.382 1.00 91.88 115 ARG A N 1
ATOM 832 C CA . ARG A 1 115 ? 28.909 -2.976 -26.940 1.00 91.88 115 ARG A CA 1
ATOM 833 C C . ARG A 1 115 ? 28.161 -1.705 -26.549 1.00 91.88 115 ARG A C 1
ATOM 835 O O . ARG A 1 115 ? 27.195 -1.797 -25.799 1.00 91.88 115 ARG A O 1
ATOM 842 N N . GLN A 1 116 ? 28.578 -0.550 -27.065 1.00 92.81 116 GLN A N 1
ATOM 843 C CA . GLN A 1 116 ? 27.916 0.729 -26.790 1.00 92.81 116 GLN A CA 1
ATOM 844 C C . GLN A 1 116 ? 26.473 0.736 -27.301 1.00 92.81 116 GLN A C 1
ATOM 846 O O . GLN A 1 116 ? 25.563 1.049 -26.541 1.00 92.81 116 GLN A O 1
ATOM 851 N N . LEU A 1 117 ? 26.241 0.281 -28.535 1.00 92.56 117 LEU A N 1
ATOM 852 C CA . LEU A 1 117 ? 24.893 0.149 -29.092 1.00 92.56 117 LEU A CA 1
ATOM 853 C C . LEU A 1 117 ? 24.025 -0.805 -28.263 1.00 92.56 117 LEU A C 1
ATOM 855 O O . LEU A 1 117 ? 22.860 -0.511 -28.012 1.00 92.56 117 LEU A O 1
ATOM 859 N N . GLY A 1 118 ? 24.586 -1.922 -27.790 1.00 88.38 118 GLY A N 1
ATOM 860 C CA . GLY A 1 118 ? 23.876 -2.835 -26.893 1.00 88.38 118 GLY A CA 1
ATOM 861 C C . GLY A 1 118 ? 23.452 -2.162 -25.583 1.00 88.38 118 GLY A C 1
ATOM 862 O O . GLY A 1 118 ? 22.313 -2.325 -25.144 1.00 88.38 118 GLY A O 1
ATOM 863 N N . GLN A 1 119 ? 24.337 -1.359 -24.985 1.00 90.31 119 GLN A N 1
ATOM 864 C CA . GLN A 1 119 ? 24.037 -0.597 -23.770 1.00 90.31 119 GLN A CA 1
ATOM 865 C C . GLN A 1 119 ? 22.972 0.479 -24.009 1.00 90.31 119 GLN A C 1
ATOM 867 O O . GLN A 1 119 ? 22.053 0.609 -23.202 1.00 90.31 119 GLN A O 1
ATOM 872 N N . GLU A 1 120 ? 23.048 1.211 -25.120 1.00 90.25 120 GLU A N 1
ATOM 873 C CA . GLU A 1 120 ? 22.054 2.228 -25.480 1.00 90.25 120 GLU A CA 1
ATOM 874 C C . GLU A 1 120 ? 20.677 1.615 -25.746 1.00 90.25 120 GLU A C 1
ATOM 876 O O . GLU A 1 120 ? 19.669 2.120 -25.250 1.00 90.25 120 GLU A O 1
ATOM 881 N N . VAL A 1 121 ? 20.618 0.490 -26.467 1.00 88.94 121 VAL A N 1
ATOM 882 C CA . VAL A 1 121 ? 19.362 -0.233 -26.711 1.00 88.94 121 VAL A CA 1
ATOM 883 C C . VAL A 1 121 ? 18.760 -0.723 -25.394 1.00 88.94 121 VAL A C 1
ATOM 885 O O . VAL A 1 121 ? 17.561 -0.541 -25.177 1.00 88.94 121 VAL A O 1
ATOM 888 N N . ALA A 1 122 ? 19.568 -1.279 -24.488 1.00 87.62 122 ALA A N 1
ATOM 889 C CA . ALA A 1 122 ? 19.099 -1.716 -23.175 1.00 87.62 122 ALA A CA 1
ATOM 890 C C . ALA A 1 122 ? 18.601 -0.538 -22.319 1.00 87.62 122 ALA A C 1
ATOM 892 O O . ALA A 1 122 ? 17.539 -0.622 -21.699 1.00 87.62 122 ALA A O 1
ATOM 893 N N . ALA A 1 123 ? 19.323 0.586 -22.301 1.00 89.44 123 ALA A N 1
ATOM 894 C CA . ALA A 1 123 ? 18.903 1.799 -21.601 1.00 89.44 123 ALA A CA 1
ATOM 895 C C . ALA A 1 123 ? 17.578 2.345 -22.160 1.00 89.44 123 ALA A C 1
ATOM 897 O O . ALA A 1 123 ? 16.667 2.676 -21.398 1.00 89.44 123 ALA A O 1
ATOM 898 N N . LEU A 1 124 ? 17.425 2.357 -23.487 1.00 90.75 124 LEU A N 1
ATOM 899 C CA . LEU A 1 124 ? 16.197 2.775 -24.154 1.00 90.75 124 LEU A CA 1
ATOM 900 C C . LEU A 1 124 ? 15.023 1.839 -23.838 1.00 90.75 124 LEU A C 1
ATOM 902 O O . LEU A 1 124 ? 13.919 2.312 -23.569 1.00 90.75 124 LEU A O 1
ATOM 906 N N . GLN A 1 125 ? 15.233 0.521 -23.848 1.00 90.62 125 GLN A N 1
ATOM 907 C CA . GLN A 1 125 ? 14.204 -0.451 -23.466 1.00 90.62 125 GLN A CA 1
ATOM 908 C C . GLN A 1 125 ? 13.796 -0.300 -21.997 1.00 90.62 125 GLN A C 1
ATOM 910 O O . GLN A 1 125 ? 12.606 -0.342 -21.694 1.00 90.62 125 GLN A O 1
ATOM 915 N N . ASN A 1 126 ? 14.750 -0.034 -21.100 1.00 91.62 126 ASN A N 1
ATOM 916 C CA . ASN A 1 126 ? 14.469 0.272 -19.698 1.00 91.62 126 ASN A CA 1
ATOM 917 C C . ASN A 1 126 ? 13.600 1.525 -19.547 1.00 91.62 126 ASN A C 1
ATOM 919 O O . ASN A 1 126 ? 12.582 1.477 -18.858 1.00 91.62 126 ASN A O 1
ATOM 923 N N . ALA A 1 127 ? 13.955 2.621 -20.221 1.00 92.44 127 ALA A N 1
ATOM 924 C CA . ALA A 1 127 ? 13.163 3.848 -20.196 1.00 92.44 127 ALA A CA 1
ATOM 925 C C . ALA A 1 127 ? 11.747 3.621 -20.753 1.00 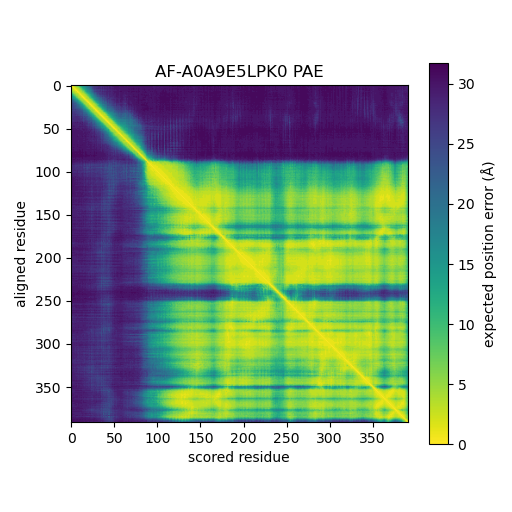92.44 127 ALA A C 1
ATOM 927 O O . ALA A 1 127 ? 10.761 4.047 -20.154 1.00 92.44 127 ALA A O 1
ATOM 928 N N . ARG A 1 128 ? 11.625 2.875 -21.859 1.00 93.50 128 ARG A N 1
ATOM 929 C CA . ARG A 1 128 ? 10.329 2.502 -22.447 1.00 93.50 128 ARG A CA 1
ATOM 930 C C . ARG A 1 128 ? 9.485 1.663 -21.490 1.00 93.50 128 ARG A C 1
ATOM 932 O O . ARG A 1 128 ? 8.303 1.944 -21.347 1.00 93.50 128 ARG A O 1
ATOM 939 N N . ALA A 1 129 ? 10.073 0.683 -20.805 1.00 93.50 129 ALA A N 1
ATOM 940 C CA . ALA A 1 129 ? 9.355 -0.131 -19.826 1.00 93.50 129 ALA A CA 1
ATOM 941 C C . ALA A 1 129 ? 8.826 0.709 -18.651 1.00 93.50 129 ALA A C 1
ATOM 943 O O . ALA A 1 129 ? 7.716 0.465 -18.184 1.00 93.50 129 ALA A O 1
ATOM 944 N N . VAL A 1 130 ? 9.562 1.742 -18.222 1.00 94.25 130 VAL A N 1
ATOM 945 C CA . VAL A 1 130 ? 9.071 2.703 -17.220 1.00 94.25 130 VAL A CA 1
ATOM 946 C C . VAL A 1 130 ? 7.888 3.516 -17.753 1.00 94.25 130 VAL A C 1
ATOM 948 O O . VAL A 1 130 ? 6.880 3.609 -17.063 1.00 94.25 130 VAL A O 1
ATOM 951 N N . LEU A 1 131 ? 7.953 4.050 -18.976 1.00 93.88 131 LEU A N 1
ATOM 952 C CA . LEU A 1 131 ? 6.834 4.801 -19.578 1.00 93.88 131 LEU A CA 1
ATOM 953 C C . LEU A 1 131 ? 5.574 3.936 -19.756 1.00 93.88 131 LEU A C 1
ATOM 955 O O . LEU A 1 131 ? 4.443 4.384 -19.564 1.00 93.88 131 LEU A O 1
ATOM 959 N N . VAL A 1 132 ? 5.765 2.664 -20.097 1.00 94.44 132 VAL A N 1
ATOM 960 C CA . VAL A 1 132 ? 4.675 1.690 -20.201 1.00 94.44 132 VAL A CA 1
ATOM 961 C C . VAL A 1 132 ? 4.072 1.410 -18.822 1.00 94.44 132 VAL A C 1
ATOM 963 O O . VAL A 1 132 ? 2.852 1.397 -18.685 1.00 94.44 132 VAL A O 1
ATOM 966 N N . ALA A 1 133 ? 4.897 1.284 -17.779 1.00 94.44 133 ALA A N 1
ATOM 967 C CA . ALA A 1 133 ? 4.413 1.197 -16.403 1.00 94.44 133 ALA A CA 1
ATOM 968 C C . ALA A 1 133 ? 3.640 2.466 -15.987 1.00 94.44 133 ALA A C 1
ATOM 970 O O . ALA A 1 133 ? 2.570 2.375 -15.386 1.00 94.44 133 ALA A O 1
ATOM 971 N N . GLU A 1 134 ? 4.118 3.657 -16.354 1.00 93.62 134 GLU A N 1
ATOM 972 C CA . GLU A 1 134 ? 3.417 4.923 -16.097 1.00 93.62 134 GLU A CA 1
ATOM 973 C C . GLU A 1 134 ? 2.046 4.988 -16.782 1.00 93.62 134 GLU A C 1
ATOM 975 O O . GLU A 1 134 ? 1.115 5.566 -16.227 1.00 93.62 134 GLU A O 1
ATOM 980 N N . SER A 1 135 ? 1.878 4.343 -17.938 1.00 92.62 135 SER A N 1
ATOM 981 C CA . SER A 1 135 ? 0.575 4.263 -18.611 1.00 92.62 135 SER A CA 1
ATOM 982 C C . SER A 1 135 ? -0.469 3.552 -17.738 1.00 92.62 135 SER A C 1
ATOM 984 O O . SER A 1 135 ? -1.608 4.009 -17.640 1.00 92.62 135 SER A O 1
ATOM 986 N N . GLY A 1 136 ? -0.070 2.499 -17.015 1.00 91.81 136 GLY A N 1
ATOM 987 C CA . GLY A 1 136 ? -0.935 1.840 -16.030 1.00 91.81 136 GLY A CA 1
ATOM 988 C C . GLY A 1 136 ? -1.266 2.717 -14.819 1.00 91.81 136 GLY A C 1
ATOM 989 O O . GLY A 1 136 ? -2.378 2.652 -14.298 1.00 91.81 136 GLY A O 1
ATOM 990 N N . LEU A 1 137 ? -0.358 3.611 -14.416 1.00 91.56 137 LEU A N 1
ATOM 991 C CA . LEU A 1 137 ? -0.642 4.597 -13.371 1.00 91.56 137 LEU A CA 1
ATOM 992 C C . LEU A 1 137 ? -1.677 5.635 -13.832 1.00 91.56 137 LEU A C 1
ATOM 994 O O . LEU A 1 137 ? -2.599 5.955 -13.086 1.00 91.56 137 LEU A O 1
ATOM 998 N N . GLN A 1 138 ? -1.555 6.129 -15.067 1.00 91.12 138 GLN A N 1
ATOM 999 C CA . GLN A 1 138 ? -2.528 7.061 -15.651 1.00 91.12 138 GLN A CA 1
ATOM 1000 C C . GLN A 1 138 ? -3.909 6.420 -15.798 1.00 91.12 138 GLN A C 1
ATOM 1002 O O . GLN A 1 138 ? -4.923 7.043 -15.489 1.00 91.12 138 GLN A O 1
ATOM 1007 N N . MET A 1 139 ? -3.951 5.146 -16.190 1.00 91.81 139 MET A N 1
ATOM 1008 C CA . MET A 1 139 ? -5.180 4.357 -16.178 1.00 91.81 139 MET A CA 1
ATOM 1009 C C . MET A 1 139 ? -5.793 4.309 -14.769 1.00 91.81 139 MET A C 1
ATOM 1011 O O . MET A 1 139 ? -6.977 4.587 -14.604 1.00 91.81 139 MET A O 1
ATOM 1015 N N . ALA A 1 140 ? -4.995 4.016 -13.739 1.00 89.69 140 ALA A N 1
ATOM 1016 C CA . ALA A 1 140 ? -5.473 3.942 -12.359 1.00 89.69 140 ALA A CA 1
ATOM 1017 C C . ALA A 1 140 ? -5.929 5.295 -11.778 1.00 89.69 140 ALA A C 1
ATOM 1019 O O . ALA A 1 140 ? -6.690 5.307 -10.810 1.00 89.69 140 ALA A O 1
ATOM 1020 N N . LEU A 1 141 ? -5.496 6.427 -12.341 1.00 89.31 141 LEU A N 1
ATOM 1021 C CA . LEU A 1 141 ? -5.979 7.765 -11.977 1.00 89.31 141 LEU A CA 1
ATOM 1022 C C . LEU A 1 141 ? -7.352 8.090 -12.577 1.00 89.31 141 LEU A C 1
ATOM 1024 O O . LEU A 1 141 ? -8.022 9.007 -12.101 1.00 89.31 141 LEU A O 1
ATOM 1028 N N . HIS A 1 142 ? -7.776 7.365 -13.612 1.00 88.31 142 HIS A N 1
ATOM 1029 C CA . HIS A 1 142 ? -8.997 7.682 -14.333 1.00 88.31 142 HIS A CA 1
ATOM 1030 C C . HIS A 1 142 ? -10.247 7.374 -13.482 1.00 88.31 142 HIS A C 1
ATOM 1032 O O . HIS A 1 142 ? -10.469 6.210 -13.137 1.00 88.31 142 HIS A O 1
ATOM 1038 N N . PRO A 1 143 ? -11.123 8.358 -13.182 1.00 81.88 143 PRO A N 1
ATOM 1039 C CA . PRO A 1 143 ? -12.247 8.163 -12.256 1.00 81.88 143 PRO A CA 1
ATOM 1040 C C . PRO A 1 143 ? -13.254 7.088 -12.682 1.00 81.88 143 PRO A C 1
ATOM 1042 O O . PRO A 1 143 ? -13.900 6.482 -11.835 1.00 81.88 143 PRO A O 1
ATOM 1045 N N . GLN A 1 144 ? -13.387 6.835 -13.990 1.00 85.12 144 GLN A N 1
ATOM 1046 C CA . GLN A 1 144 ? -14.308 5.815 -14.512 1.00 85.12 144 GLN A CA 1
ATOM 1047 C C . GLN A 1 144 ? -13.775 4.380 -14.356 1.00 85.12 144 GLN A C 1
ATOM 1049 O O . GLN A 1 144 ? -14.542 3.426 -14.480 1.00 85.12 144 GLN A O 1
ATOM 1054 N N . ILE A 1 145 ? -12.472 4.208 -14.097 1.00 86.75 145 ILE A N 1
ATOM 1055 C CA . ILE A 1 145 ? -11.862 2.889 -13.921 1.00 86.75 145 ILE A CA 1
ATOM 1056 C C . ILE A 1 145 ? -11.939 2.526 -12.443 1.00 86.75 145 ILE A C 1
ATOM 1058 O O . ILE A 1 145 ? -11.139 2.961 -11.611 1.00 86.75 145 ILE A O 1
ATOM 1062 N N . GLN A 1 146 ? -12.949 1.733 -12.110 1.00 84.31 146 GLN A N 1
ATOM 1063 C CA . GLN A 1 146 ? -13.127 1.213 -10.761 1.00 84.31 146 GLN A CA 1
ATOM 1064 C C . GLN A 1 146 ? -12.006 0.228 -10.405 1.00 84.31 146 GLN A C 1
ATOM 1066 O O . GLN A 1 146 ? -11.527 -0.484 -11.293 1.00 84.31 146 GLN A O 1
ATOM 1071 N N . PRO A 1 147 ? -11.625 0.142 -9.121 1.00 84.25 147 PRO A N 1
ATOM 1072 C CA . PRO A 1 147 ? -10.644 -0.824 -8.631 1.00 84.25 147 PRO A CA 1
ATOM 1073 C C . PRO A 1 147 ? -10.909 -2.253 -9.112 1.00 84.25 147 PRO A C 1
ATOM 1075 O O . PRO A 1 147 ? -10.002 -2.872 -9.669 1.00 84.25 147 PRO A O 1
ATOM 1078 N N . ALA A 1 148 ? -12.160 -2.718 -9.031 1.00 84.88 148 ALA A N 1
ATOM 1079 C CA . ALA A 1 148 ? -12.565 -4.056 -9.465 1.00 84.88 148 ALA A CA 1
ATOM 1080 C C . ALA A 1 148 ? -12.337 -4.324 -10.969 1.00 84.88 148 ALA A C 1
ATOM 1082 O O . ALA A 1 148 ? -12.104 -5.459 -11.373 1.00 84.88 148 ALA A O 1
ATOM 1083 N N . MET A 1 149 ? -12.353 -3.282 -11.810 1.00 85.94 149 MET A N 1
ATOM 1084 C CA . MET A 1 149 ? -12.184 -3.398 -13.267 1.00 85.94 149 MET A CA 1
ATOM 1085 C C . MET A 1 149 ? -10.730 -3.229 -13.724 1.00 85.94 149 MET A C 1
ATOM 1087 O O . MET A 1 149 ? -10.432 -3.368 -14.909 1.00 85.94 149 MET A O 1
ATOM 1091 N N . THR A 1 150 ? -9.810 -2.905 -12.813 1.00 86.50 150 THR A N 1
ATOM 1092 C CA . THR A 1 150 ? -8.441 -2.485 -13.152 1.00 86.50 150 THR A CA 1
ATOM 1093 C C . THR A 1 150 ? -7.677 -3.555 -13.926 1.00 86.50 150 THR A C 1
ATOM 1095 O O . THR A 1 150 ? -7.029 -3.236 -14.921 1.00 86.50 150 THR A O 1
ATOM 1098 N N . THR A 1 151 ? -7.786 -4.823 -13.520 1.00 87.12 151 THR A N 1
ATOM 1099 C CA . THR A 1 151 ? -7.104 -5.946 -14.184 1.00 87.12 151 THR A CA 1
ATOM 1100 C C . THR A 1 151 ? -7.602 -6.153 -15.615 1.00 87.12 151 THR A C 1
ATOM 1102 O O . THR A 1 151 ? -6.814 -6.397 -16.533 1.00 87.12 151 THR A O 1
ATOM 1105 N N . GLU A 1 152 ? -8.911 -6.028 -15.840 1.00 87.94 152 GLU A N 1
ATOM 1106 C CA . GLU A 1 152 ? -9.475 -6.127 -17.184 1.00 87.94 152 GLU A CA 1
ATOM 1107 C C . GLU A 1 152 ? -9.106 -4.905 -18.033 1.00 87.94 152 GLU A C 1
ATOM 1109 O O . GLU A 1 152 ? -8.685 -5.060 -19.183 1.00 87.94 152 GLU A O 1
ATOM 1114 N N . ALA A 1 153 ? -9.179 -3.704 -17.457 1.00 89.12 153 ALA A N 1
ATOM 1115 C CA . ALA A 1 153 ? -8.785 -2.469 -18.118 1.00 89.12 153 ALA A CA 1
ATOM 1116 C C . ALA A 1 153 ? -7.307 -2.500 -18.540 1.00 89.12 153 ALA A C 1
ATOM 1118 O O . ALA A 1 153 ? -7.002 -2.189 -19.693 1.00 89.12 153 ALA A O 1
ATOM 1119 N N . SER A 1 154 ? -6.396 -2.958 -17.668 1.00 90.44 154 SER A N 1
ATOM 1120 C CA . SER A 1 154 ? -4.973 -3.078 -18.008 1.00 90.44 154 SER A CA 1
ATOM 1121 C C . SER A 1 154 ? -4.746 -4.070 -19.140 1.00 90.44 154 SER A C 1
ATOM 1123 O O . SER A 1 154 ? -3.924 -3.815 -20.019 1.00 90.44 154 SER A O 1
ATOM 1125 N N . ARG A 1 155 ? -5.503 -5.175 -19.170 1.00 90.50 155 ARG A N 1
ATOM 1126 C CA . ARG A 1 155 ? -5.441 -6.161 -20.255 1.00 90.50 155 ARG A CA 1
ATOM 1127 C C . ARG A 1 155 ? -5.893 -5.553 -21.583 1.00 90.50 155 ARG A C 1
ATOM 1129 O O . ARG A 1 155 ? -5.159 -5.637 -22.563 1.00 90.50 155 ARG A O 1
ATOM 1136 N N . LEU A 1 156 ? -7.073 -4.933 -21.623 1.00 91.50 156 LEU A N 1
ATOM 1137 C CA . LEU A 1 156 ? -7.639 -4.357 -22.849 1.00 91.50 156 LEU A CA 1
ATOM 1138 C C . LEU A 1 156 ? -6.769 -3.224 -23.408 1.00 91.50 156 LEU A C 1
ATOM 1140 O O . LEU A 1 156 ? -6.461 -3.211 -24.600 1.00 91.50 156 LEU A O 1
ATOM 1144 N N . LEU A 1 157 ? -6.323 -2.312 -22.544 1.00 89.81 157 LEU A N 1
ATOM 1145 C CA . LEU A 1 157 ? -5.455 -1.202 -22.937 1.00 89.81 157 LEU A CA 1
ATOM 1146 C C . LEU A 1 157 ? -4.061 -1.686 -23.349 1.00 89.81 157 LEU A C 1
ATOM 1148 O O . LEU A 1 157 ? -3.476 -1.133 -24.278 1.00 89.81 157 LEU A O 1
ATOM 1152 N N . SER A 1 158 ? -3.545 -2.753 -22.731 1.00 90.44 158 SER A N 1
ATOM 1153 C CA . SER A 1 158 ? -2.302 -3.389 -23.179 1.00 90.44 158 SER A CA 1
ATOM 1154 C C . SER A 1 158 ? -2.427 -3.990 -24.577 1.00 90.44 158 SER A C 1
ATOM 1156 O O . SER A 1 158 ? -1.506 -3.841 -25.375 1.00 90.44 158 SER A O 1
ATOM 1158 N N . GLU A 1 159 ? -3.550 -4.634 -24.914 1.00 89.31 159 GLU A N 1
ATOM 1159 C CA . GLU A 1 159 ? -3.769 -5.138 -26.278 1.00 89.31 159 GLU A CA 1
ATOM 1160 C C . GLU A 1 159 ? -3.836 -4.005 -27.309 1.00 89.31 159 GLU A C 1
ATOM 1162 O O . GLU A 1 159 ? -3.287 -4.135 -28.403 1.00 89.31 159 GLU A O 1
ATOM 1167 N N . GLN A 1 160 ? -4.447 -2.870 -26.960 1.00 87.94 160 GLN A N 1
ATOM 1168 C CA . GLN A 1 160 ? -4.449 -1.688 -27.825 1.00 87.94 160 GLN A CA 1
ATOM 1169 C C . GLN A 1 160 ? -3.043 -1.096 -27.988 1.00 87.94 160 GLN A C 1
ATOM 1171 O O . GLN A 1 160 ? -2.645 -0.748 -29.099 1.00 87.94 160 GLN A O 1
ATOM 1176 N N . LEU A 1 161 ? -2.257 -1.042 -26.909 1.00 87.19 161 LEU A N 1
ATOM 1177 C CA . LEU A 1 161 ? -0.898 -0.500 -26.923 1.00 87.19 161 LEU A CA 1
ATOM 1178 C C . LEU A 1 161 ? 0.038 -1.279 -27.861 1.00 87.19 161 LEU A C 1
ATOM 1180 O O . LEU A 1 161 ? 0.880 -0.673 -28.526 1.00 87.19 161 LEU A O 1
ATOM 1184 N N . LYS A 1 162 ? -0.140 -2.603 -27.984 1.00 86.81 162 LYS A N 1
ATOM 1185 C CA . LYS A 1 162 ? 0.655 -3.448 -28.895 1.00 86.81 162 LYS A CA 1
ATOM 1186 C C . LYS A 1 162 ? 0.566 -3.018 -30.359 1.00 86.81 162 LYS A C 1
ATOM 1188 O O . LYS A 1 162 ? 1.530 -3.203 -31.094 1.00 86.81 162 LYS A O 1
ATOM 1193 N N . GLN A 1 163 ? -0.554 -2.436 -30.792 1.00 82.50 163 GLN A N 1
ATOM 1194 C CA . GLN A 1 163 ? -0.791 -2.110 -32.206 1.00 82.50 163 GLN A CA 1
ATOM 1195 C C . GLN A 1 163 ? 0.165 -1.033 -32.748 1.00 82.50 163 GLN A C 1
ATOM 1197 O O . GLN A 1 163 ? 0.367 -0.949 -33.957 1.00 82.50 163 GLN A O 1
ATOM 1202 N N . GLY A 1 164 ? 0.776 -0.228 -31.870 1.00 79.12 164 GLY A N 1
ATOM 1203 C CA . GLY A 1 164 ? 1.705 0.845 -32.243 1.00 79.12 164 GLY A CA 1
ATOM 1204 C C . GLY A 1 164 ? 3.192 0.507 -32.099 1.00 79.12 164 GLY A C 1
ATOM 1205 O O . GLY A 1 164 ? 4.026 1.381 -32.333 1.00 79.12 164 GLY A O 1
ATOM 1206 N N . TRP A 1 165 ? 3.548 -0.712 -31.679 1.00 84.94 165 TRP A N 1
ATOM 1207 C CA . TRP A 1 165 ? 4.919 -1.057 -31.293 1.00 84.94 165 TRP A CA 1
ATOM 1208 C C . TRP A 1 165 ? 5.466 -2.250 -32.076 1.00 84.94 165 TRP A C 1
ATOM 1210 O O . TRP A 1 165 ? 4.813 -3.274 -32.232 1.00 84.94 165 TRP A O 1
ATOM 1220 N N . ALA A 1 166 ? 6.718 -2.134 -32.527 1.00 83.31 166 ALA A N 1
ATOM 1221 C CA . ALA A 1 166 ? 7.426 -3.218 -33.216 1.00 83.31 166 ALA A CA 1
ATOM 1222 C C . ALA A 1 166 ? 7.880 -4.350 -32.273 1.00 83.31 166 ALA A C 1
ATOM 1224 O O . ALA A 1 166 ? 8.261 -5.424 -32.729 1.00 83.31 166 ALA A O 1
ATOM 1225 N N . VAL A 1 167 ? 7.874 -4.101 -30.962 1.00 85.25 167 VAL A N 1
ATOM 1226 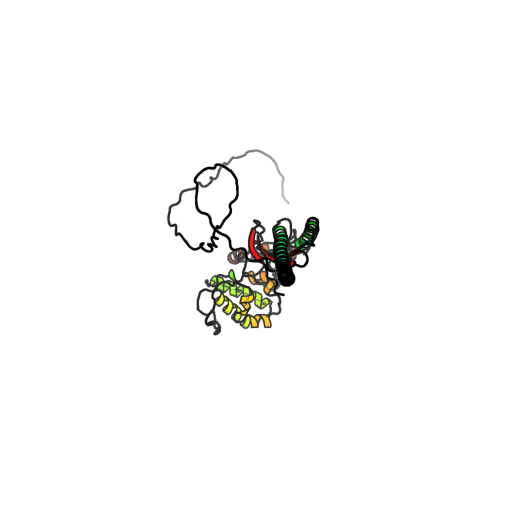C CA . VAL A 1 167 ? 8.232 -5.067 -29.917 1.00 85.25 167 VAL A CA 1
ATOM 1227 C C . VAL A 1 167 ? 7.013 -5.353 -29.041 1.00 85.25 167 VAL A C 1
ATOM 1229 O O . VAL A 1 167 ? 6.171 -4.467 -28.896 1.00 85.25 167 VAL A O 1
ATOM 1232 N N . PRO A 1 168 ? 6.902 -6.545 -28.427 1.00 87.31 168 PRO A N 1
ATOM 1233 C CA . PRO A 1 168 ? 5.831 -6.828 -27.480 1.00 87.31 168 PRO A CA 1
ATOM 1234 C C . PRO A 1 168 ? 5.853 -5.828 -26.322 1.00 87.31 168 PRO A C 1
ATOM 1236 O O . PRO A 1 168 ? 6.872 -5.685 -25.645 1.00 87.31 168 PRO A O 1
ATOM 1239 N N . VAL A 1 169 ? 4.728 -5.151 -26.095 1.00 91.12 169 VAL A N 1
ATOM 1240 C CA . VAL A 1 169 ? 4.545 -4.213 -24.985 1.00 91.12 169 VAL A CA 1
ATOM 1241 C C . VAL A 1 169 ? 3.268 -4.554 -24.235 1.00 91.12 169 VAL A C 1
ATOM 1243 O O . VAL A 1 169 ? 2.254 -4.874 -24.852 1.00 91.12 169 VAL A O 1
ATOM 1246 N N . ARG A 1 170 ? 3.314 -4.503 -22.904 1.00 92.00 170 ARG A N 1
ATOM 1247 C CA . ARG A 1 170 ? 2.123 -4.573 -22.047 1.00 92.00 170 ARG A CA 1
ATOM 1248 C C . ARG A 1 170 ? 2.395 -3.927 -20.698 1.00 92.00 170 ARG A C 1
ATOM 1250 O O . ARG A 1 170 ? 3.552 -3.816 -20.298 1.00 92.00 170 ARG A O 1
ATOM 1257 N N . PHE A 1 171 ? 1.343 -3.561 -19.985 1.00 91.50 171 PHE A N 1
ATOM 1258 C CA . PHE A 1 171 ? 1.424 -3.203 -18.579 1.00 91.50 171 PHE A CA 1
ATOM 1259 C C . PHE A 1 171 ? 0.388 -3.975 -17.762 1.00 91.50 171 PHE A C 1
ATOM 1261 O O . PHE A 1 171 ? -0.683 -4.333 -18.247 1.00 91.50 171 PHE A O 1
ATOM 1268 N N . GLU A 1 172 ? 0.717 -4.228 -16.507 1.00 90.94 172 GLU A N 1
ATOM 1269 C CA . GLU A 1 172 ? -0.130 -4.924 -15.543 1.00 90.94 172 GLU A CA 1
ATOM 1270 C C . GLU A 1 172 ? -0.237 -4.045 -14.300 1.00 90.94 172 GLU A C 1
ATOM 1272 O O . GLU A 1 172 ? 0.778 -3.544 -13.814 1.00 90.94 172 GLU A O 1
ATOM 1277 N N . VAL A 1 173 ? -1.456 -3.832 -13.804 1.00 87.81 173 VAL A N 1
ATOM 1278 C CA . VAL A 1 173 ? -1.702 -3.071 -12.574 1.00 87.81 173 VAL A CA 1
ATOM 1279 C C . VAL A 1 173 ? -2.242 -4.022 -11.512 1.00 87.81 173 VAL A C 1
ATOM 1281 O O . VAL A 1 173 ? -3.219 -4.726 -11.769 1.00 87.81 173 VAL A O 1
ATOM 1284 N N . GLY A 1 174 ? -1.602 -4.046 -10.341 1.00 79.94 174 GLY A N 1
ATOM 1285 C CA . GLY A 1 174 ? -2.043 -4.845 -9.193 1.00 79.94 174 GLY A CA 1
ATOM 1286 C C . GLY A 1 174 ? -3.341 -4.284 -8.612 1.00 79.94 174 GLY A C 1
ATOM 1287 O O . GLY A 1 174 ? -3.401 -3.106 -8.254 1.00 79.94 174 GLY A O 1
ATOM 1288 N N . ALA A 1 175 ? -4.388 -5.107 -8.545 1.00 67.81 175 ALA A N 1
ATOM 1289 C CA . ALA A 1 175 ? -5.694 -4.703 -8.017 1.00 67.81 175 ALA A CA 1
ATOM 1290 C C . ALA A 1 175 ? -5.712 -4.710 -6.478 1.00 67.81 175 ALA A C 1
ATOM 1292 O O . ALA A 1 175 ? -6.415 -3.918 -5.859 1.00 67.81 175 ALA A O 1
ATOM 1293 N N . GLU A 1 176 ? -4.896 -5.562 -5.862 1.00 66.19 176 GLU A N 1
ATOM 1294 C CA . GLU A 1 176 ? -4.679 -5.673 -4.420 1.00 66.19 176 GLU A CA 1
ATOM 1295 C C . GLU A 1 176 ? -4.140 -4.382 -3.789 1.00 66.19 176 GLU A C 1
ATOM 1297 O O . GLU A 1 176 ? -4.494 -4.044 -2.660 1.00 66.19 176 GLU A O 1
ATOM 1302 N N . ASP A 1 177 ? -3.343 -3.619 -4.539 1.00 67.50 177 ASP A N 1
ATOM 1303 C CA . ASP A 1 177 ? -2.761 -2.363 -4.068 1.00 67.50 177 ASP A CA 1
ATOM 1304 C C . ASP A 1 177 ? -3.779 -1.210 -4.106 1.00 67.50 177 ASP A C 1
ATOM 1306 O O . ASP A 1 177 ? -3.678 -0.251 -3.336 1.00 67.50 177 ASP A O 1
ATOM 1310 N N . LEU A 1 178 ? -4.843 -1.353 -4.905 1.00 69.88 178 LEU A N 1
ATOM 1311 C CA . LEU A 1 178 ? -5.981 -0.438 -4.951 1.00 69.88 178 LEU A CA 1
ATOM 1312 C C . LEU A 1 178 ? -6.965 -0.678 -3.797 1.00 69.88 178 LEU A C 1
ATOM 1314 O O . LEU A 1 178 ? -8.157 -0.468 -3.951 1.00 69.88 178 LEU A O 1
ATOM 1318 N N . ARG A 1 179 ? -6.511 -1.116 -2.626 1.00 72.62 179 ARG A N 1
ATOM 1319 C CA . ARG A 1 179 ? -7.380 -1.220 -1.444 1.00 72.62 179 ARG A CA 1
ATOM 1320 C C . ARG A 1 179 ? -7.501 0.073 -0.650 1.00 72.62 179 ARG A C 1
ATOM 1322 O O . ARG A 1 179 ? -8.231 0.092 0.321 1.00 72.62 179 ARG A O 1
ATOM 1329 N N . GLY A 1 180 ? -6.840 1.149 -1.079 1.00 84.06 180 GLY A N 1
ATOM 1330 C CA . GLY A 1 180 ? -6.816 2.422 -0.364 1.00 84.06 180 GLY A CA 1
ATOM 1331 C C . GLY A 1 180 ? -5.950 2.342 0.898 1.00 84.06 180 GLY A C 1
ATOM 1332 O O . GLY A 1 180 ? -6.230 1.597 1.829 1.00 84.06 180 GLY A O 1
ATOM 1333 N N . GLU A 1 181 ? -4.887 3.135 0.961 1.00 88.94 181 GLU A N 1
ATOM 1334 C CA . GLU A 1 181 ? -4.000 3.234 2.122 1.00 88.94 181 GLU A CA 1
ATOM 1335 C C . GLU A 1 181 ? -4.738 3.745 3.362 1.00 88.94 181 GLU A C 1
ATOM 1337 O O . GLU A 1 181 ? -4.457 3.279 4.458 1.00 88.94 181 GLU A O 1
ATOM 1342 N N . ASP A 1 182 ? -5.737 4.619 3.201 1.00 88.88 182 ASP A N 1
ATOM 1343 C CA . ASP A 1 182 ? -6.568 5.083 4.321 1.00 88.88 182 ASP A CA 1
ATOM 1344 C C . ASP A 1 182 ? -7.492 3.985 4.884 1.00 88.88 182 ASP A C 1
ATOM 1346 O O . ASP A 1 182 ? -8.092 4.176 5.936 1.00 88.88 182 ASP A O 1
ATOM 1350 N N . GLY A 1 183 ? -7.624 2.828 4.221 1.00 89.44 183 GLY A N 1
ATOM 1351 C CA . GLY A 1 183 ? -8.266 1.643 4.804 1.00 89.44 183 GLY A CA 1
ATOM 1352 C C . GLY A 1 183 ? -7.377 0.904 5.813 1.00 89.44 183 GLY A C 1
ATOM 1353 O O . GLY A 1 183 ? -7.861 0.064 6.569 1.00 89.44 183 GLY A O 1
ATOM 1354 N N . LYS A 1 184 ? -6.079 1.217 5.842 1.00 92.31 184 LYS A N 1
ATOM 1355 C CA . LYS A 1 184 ? -5.091 0.636 6.751 1.00 92.31 184 LYS A CA 1
ATOM 1356 C C . LYS A 1 184 ? -4.820 1.590 7.910 1.00 92.31 184 LYS A C 1
ATOM 1358 O O . LYS A 1 184 ? -5.038 2.796 7.819 1.00 92.31 184 LYS A O 1
ATOM 1363 N N . ILE A 1 185 ? -4.287 1.061 9.005 1.00 93.19 185 ILE A N 1
ATOM 1364 C CA . ILE A 1 185 ? -3.883 1.879 10.151 1.00 93.19 185 ILE A CA 1
ATOM 1365 C C . ILE A 1 185 ? -2.573 2.588 9.809 1.00 93.19 185 ILE A C 1
ATOM 1367 O O . ILE A 1 185 ? -1.530 1.945 9.677 1.00 93.19 185 ILE A O 1
ATOM 1371 N N . ASN A 1 186 ? -2.625 3.916 9.676 1.00 92.62 186 ASN A N 1
ATOM 1372 C CA . ASN A 1 186 ? -1.428 4.730 9.493 1.00 92.62 186 ASN A CA 1
ATOM 1373 C C . ASN A 1 186 ? -0.700 4.921 10.831 1.00 92.62 186 ASN A C 1
ATOM 1375 O O . ASN A 1 186 ? -1.119 5.726 11.664 1.00 92.62 186 ASN A O 1
ATOM 1379 N N . LEU A 1 187 ? 0.416 4.220 11.012 1.00 91.88 187 LEU A N 1
ATOM 1380 C CA . LEU A 1 187 ? 1.202 4.245 12.247 1.00 91.88 187 LEU A CA 1
ATOM 1381 C C . LEU A 1 187 ? 1.843 5.610 12.533 1.00 91.88 187 LEU A C 1
ATOM 1383 O O . LEU A 1 187 ? 1.971 5.989 13.690 1.00 91.88 187 LEU A O 1
ATOM 1387 N N . ASN A 1 188 ? 2.153 6.389 11.497 1.00 90.94 188 ASN A N 1
ATOM 1388 C CA . ASN A 1 188 ? 2.724 7.730 11.648 1.00 90.94 188 ASN A CA 1
ATOM 1389 C C . ASN A 1 188 ? 1.669 8.803 11.950 1.00 90.94 188 ASN A C 1
ATOM 1391 O O . ASN A 1 188 ? 2.016 9.947 12.227 1.00 90.94 188 ASN A O 1
ATOM 1395 N N . SER A 1 189 ? 0.378 8.471 11.846 1.00 88.75 189 SER A N 1
ATOM 1396 C CA . SER A 1 189 ? -0.697 9.443 12.079 1.00 88.75 189 SER A CA 1
ATOM 1397 C C . SER A 1 189 ? -1.040 9.649 13.549 1.00 88.75 189 SER A C 1
ATOM 1399 O O . SER A 1 189 ? -1.720 10.616 13.902 1.00 88.75 189 SER A O 1
ATOM 1401 N N . PHE A 1 190 ? -0.587 8.739 14.408 1.00 87.50 190 PHE A N 1
ATOM 1402 C CA . PHE A 1 190 ? -0.758 8.871 15.839 1.00 87.50 190 PHE A CA 1
ATOM 1403 C C . PHE A 1 190 ? 0.225 9.914 16.353 1.00 87.50 190 PHE A C 1
ATOM 1405 O O . PHE A 1 190 ? 1.433 9.790 16.178 1.00 87.50 190 PHE A O 1
ATOM 1412 N N . ASP A 1 191 ? -0.300 10.944 17.008 1.00 84.62 191 ASP A N 1
ATOM 1413 C CA . ASP A 1 191 ? 0.532 11.931 17.682 1.00 84.62 191 ASP A CA 1
ATOM 1414 C C . ASP A 1 191 ? 1.068 11.345 18.995 1.00 84.62 191 ASP A C 1
ATOM 1416 O O . ASP A 1 191 ? 0.494 11.540 20.069 1.00 84.62 191 ASP A O 1
ATOM 1420 N N . ALA A 1 192 ? 2.153 10.577 18.892 1.00 83.38 192 ALA A N 1
ATOM 1421 C CA . ALA A 1 192 ? 2.794 9.916 20.026 1.00 83.38 192 ALA A CA 1
ATOM 1422 C C . ALA A 1 192 ? 3.363 10.911 21.059 1.00 83.38 192 ALA A C 1
ATOM 1424 O O . ALA A 1 192 ? 3.567 10.548 22.213 1.00 83.38 192 ALA A O 1
ATOM 1425 N N . ASN A 1 193 ? 3.526 12.189 20.699 1.00 82.81 193 ASN A N 1
ATOM 1426 C CA . ASN A 1 193 ? 4.006 13.220 21.620 1.00 82.81 193 ASN A CA 1
ATOM 1427 C C . ASN A 1 193 ? 2.918 13.709 22.590 1.00 82.81 193 ASN A C 1
ATOM 1429 O O . ASN A 1 193 ? 3.227 14.358 23.592 1.00 82.81 193 ASN A O 1
ATOM 1433 N N . THR A 1 194 ? 1.637 13.424 22.319 1.00 86.19 194 THR A N 1
ATOM 1434 C CA . THR A 1 194 ? 0.530 13.835 23.194 1.00 86.19 194 THR A CA 1
ATOM 1435 C C . THR A 1 194 ? -0.064 12.652 23.960 1.00 86.19 194 THR A C 1
ATOM 1437 O O . THR A 1 194 ? -0.246 11.569 23.400 1.00 86.19 194 THR A O 1
ATOM 1440 N N . PRO A 1 195 ? -0.467 12.835 25.237 1.00 86.62 195 PRO A N 1
ATOM 1441 C CA . PRO A 1 195 ? -1.115 11.770 26.006 1.00 86.62 195 PRO A CA 1
ATOM 1442 C C . PRO A 1 195 ? -2.369 11.208 25.322 1.00 86.62 195 PRO A C 1
ATOM 1444 O O . PRO A 1 195 ? -2.592 10.002 25.333 1.00 86.62 195 PRO A O 1
ATOM 1447 N N . ALA A 1 196 ? -3.163 12.073 24.682 1.00 87.44 196 ALA A N 1
ATOM 1448 C CA . ALA A 1 196 ? -4.366 11.665 23.965 1.00 87.44 196 ALA A CA 1
ATOM 1449 C C . ALA A 1 196 ? -4.050 10.812 22.723 1.00 87.44 196 ALA A C 1
ATOM 1451 O O . ALA A 1 196 ? -4.777 9.860 22.437 1.00 87.44 196 ALA A O 1
ATOM 1452 N N . GLY A 1 197 ? -2.977 11.130 21.990 1.00 87.38 197 GLY A N 1
ATOM 1453 C CA . GLY A 1 197 ? -2.537 10.338 20.842 1.00 87.38 197 GLY A CA 1
ATOM 1454 C C . GLY A 1 197 ? -1.982 8.975 21.253 1.00 87.38 197 GLY A C 1
ATOM 1455 O O . GLY A 1 197 ? -2.366 7.970 20.653 1.00 87.38 197 GLY A O 1
ATOM 1456 N N . ARG A 1 198 ? -1.186 8.916 22.330 1.00 89.38 198 ARG A N 1
ATOM 1457 C CA . ARG A 1 198 ? -0.679 7.653 22.903 1.00 89.38 198 ARG A CA 1
ATOM 1458 C C . ARG A 1 198 ? -1.796 6.736 23.390 1.00 89.38 198 ARG A C 1
ATOM 1460 O O . ARG A 1 198 ? -1.784 5.544 23.095 1.00 89.38 198 ARG A O 1
ATOM 1467 N N . GLU A 1 199 ? -2.790 7.286 24.083 1.00 91.00 199 GLU A N 1
ATOM 1468 C CA . GLU A 1 199 ? -3.947 6.511 24.542 1.00 91.00 199 GLU A CA 1
ATOM 1469 C C . GLU A 1 199 ? -4.776 5.982 23.363 1.00 91.00 199 GLU A C 1
ATOM 1471 O O . GLU A 1 199 ? -5.222 4.833 23.360 1.00 91.00 199 GLU A O 1
ATOM 1476 N N . PHE A 1 200 ? -4.946 6.799 22.317 1.00 91.31 200 PHE A N 1
ATOM 1477 C CA . PHE A 1 200 ? -5.623 6.371 21.096 1.00 91.31 200 PHE A CA 1
ATOM 1478 C C . PHE A 1 200 ? -4.867 5.231 20.397 1.00 91.31 200 PHE A C 1
ATOM 1480 O O . PHE A 1 200 ? -5.474 4.201 20.106 1.00 91.31 200 PHE A O 1
ATOM 1487 N N . LEU A 1 201 ? -3.553 5.381 20.191 1.00 92.25 201 LEU A N 1
ATOM 1488 C CA . LEU A 1 201 ? -2.680 4.350 19.620 1.00 92.25 201 LEU A CA 1
ATOM 1489 C C . LEU A 1 201 ? -2.780 3.041 20.406 1.00 92.25 201 LEU A C 1
ATOM 1491 O O . LEU A 1 201 ? -3.051 1.988 19.826 1.00 92.25 201 LEU A O 1
ATOM 1495 N N . ARG A 1 202 ? -2.620 3.116 21.733 1.00 93.81 202 ARG A N 1
ATOM 1496 C CA . ARG A 1 202 ? -2.674 1.949 22.615 1.00 93.81 202 ARG A CA 1
ATOM 1497 C C . ARG A 1 202 ? -4.001 1.227 22.510 1.00 93.81 202 ARG A C 1
ATOM 1499 O O . ARG A 1 202 ? -4.004 0.008 22.357 1.00 93.81 202 ARG A O 1
ATOM 1506 N N . ARG A 1 203 ? -5.121 1.950 22.553 1.00 93.94 203 ARG A N 1
ATOM 1507 C CA . ARG A 1 203 ? -6.449 1.344 22.430 1.00 93.94 203 ARG A CA 1
ATOM 1508 C C . ARG A 1 203 ? -6.617 0.618 21.097 1.00 93.94 203 ARG A C 1
ATOM 1510 O O . ARG A 1 203 ? -7.018 -0.542 21.089 1.00 93.94 203 ARG A O 1
ATOM 1517 N N . VAL A 1 204 ? -6.297 1.286 19.987 1.00 94.31 204 VAL A N 1
ATOM 1518 C CA . VAL A 1 204 ? -6.458 0.717 18.640 1.00 94.31 204 VAL A CA 1
ATOM 1519 C C . VAL A 1 204 ? -5.600 -0.536 18.474 1.00 94.31 204 VAL A C 1
ATOM 1521 O O . VAL A 1 204 ? -6.112 -1.573 18.061 1.00 94.31 204 VAL A O 1
ATOM 1524 N N . LEU A 1 205 ? -4.318 -0.476 18.841 1.00 95.06 205 LEU A N 1
ATOM 1525 C CA . LEU A 1 205 ? -3.418 -1.619 18.699 1.00 95.06 205 LEU A CA 1
ATOM 1526 C C . LEU A 1 205 ? -3.741 -2.752 19.672 1.00 95.06 205 LEU A C 1
ATOM 1528 O O . LEU A 1 205 ? -3.651 -3.907 19.279 1.00 95.06 205 LEU A O 1
ATOM 1532 N N . THR A 1 206 ? -4.178 -2.456 20.897 1.00 95.00 206 THR A N 1
ATOM 1533 C CA . THR A 1 206 ? -4.617 -3.496 21.844 1.00 95.00 206 THR A CA 1
ATOM 1534 C C . THR A 1 206 ? -5.815 -4.260 21.287 1.00 95.00 206 THR A C 1
ATOM 1536 O O . THR A 1 206 ? -5.827 -5.487 21.315 1.00 95.00 206 THR A O 1
ATOM 1539 N N . ASN A 1 207 ? -6.800 -3.551 20.726 1.00 94.31 207 ASN A N 1
ATOM 1540 C CA . ASN A 1 207 ? -7.966 -4.187 20.117 1.00 94.31 207 ASN A CA 1
ATOM 1541 C C . ASN A 1 207 ? -7.579 -5.017 18.882 1.00 94.31 207 ASN A C 1
ATOM 1543 O O . ASN A 1 207 ? -8.045 -6.146 18.729 1.00 94.31 207 ASN A O 1
ATOM 1547 N N . LEU A 1 208 ? -6.707 -4.482 18.020 1.00 94.81 208 LEU A N 1
ATOM 1548 C CA . LEU A 1 208 ? -6.260 -5.171 16.810 1.00 94.81 208 LEU A CA 1
ATOM 1549 C C . LEU A 1 208 ? -5.443 -6.425 17.138 1.00 94.81 208 LEU A C 1
ATOM 1551 O O . LEU A 1 208 ? -5.748 -7.505 16.648 1.00 94.81 208 LEU A O 1
ATOM 1555 N N . LEU A 1 209 ? -4.430 -6.309 17.992 1.00 94.31 209 LEU A N 1
ATOM 1556 C CA . LEU A 1 209 ? -3.585 -7.442 18.370 1.00 94.31 209 LEU A CA 1
ATOM 1557 C C . LEU A 1 209 ? -4.363 -8.486 19.174 1.00 94.31 209 LEU A C 1
ATOM 1559 O O . LEU A 1 209 ? -4.160 -9.682 18.981 1.00 94.31 209 LEU A O 1
ATOM 1563 N N . GLY A 1 210 ? -5.323 -8.046 19.993 1.00 92.44 210 GLY A N 1
ATOM 1564 C CA . GLY A 1 210 ? -6.270 -8.940 20.653 1.00 92.44 210 GLY A CA 1
ATOM 1565 C C . GLY A 1 210 ? -7.110 -9.741 19.654 1.00 92.44 210 GLY A C 1
ATOM 1566 O O . GLY A 1 210 ? -7.316 -10.935 19.850 1.00 92.44 210 GLY A O 1
ATOM 1567 N N . SER A 1 211 ? -7.531 -9.133 18.537 1.00 91.25 211 SER A N 1
ATOM 1568 C CA . SER A 1 211 ? -8.221 -9.860 17.456 1.00 91.25 211 SER A CA 1
ATOM 1569 C C . SER A 1 211 ? -7.322 -10.868 16.729 1.00 91.25 211 SER A C 1
ATOM 1571 O O . SER A 1 211 ? -7.824 -11.792 16.093 1.00 91.25 211 SER A O 1
ATOM 1573 N N . TRP A 1 212 ? -5.998 -10.711 16.831 1.00 92.75 212 TRP A N 1
ATOM 1574 C CA . TRP A 1 212 ? -5.010 -11.644 16.286 1.00 92.75 212 TRP A CA 1
ATOM 1575 C C . TRP A 1 212 ? -4.597 -12.727 17.290 1.00 92.75 212 TRP A C 1
ATOM 1577 O O . TRP A 1 212 ? -3.728 -13.535 16.960 1.00 92.75 212 TRP A O 1
ATOM 1587 N N . ASP A 1 213 ? -5.233 -12.770 18.466 1.00 92.62 213 ASP A N 1
ATOM 1588 C CA . ASP A 1 213 ? -4.950 -13.702 19.567 1.00 92.62 213 ASP A CA 1
ATOM 1589 C C . ASP A 1 213 ? -3.536 -13.547 20.161 1.00 92.62 213 ASP A C 1
ATOM 1591 O O . ASP A 1 213 ? -2.935 -14.492 20.666 1.00 92.62 213 ASP A O 1
ATOM 1595 N N . VAL A 1 214 ? -2.981 -12.332 20.094 1.00 93.62 214 VAL A N 1
ATOM 1596 C CA . VAL A 1 214 ? -1.681 -12.008 20.697 1.00 93.62 214 VAL A CA 1
ATOM 1597 C C . VAL A 1 214 ? -1.860 -11.780 22.195 1.00 93.62 214 VAL A C 1
ATOM 1599 O O . VAL A 1 214 ? -2.812 -11.127 22.635 1.00 93.62 214 VAL A O 1
ATOM 1602 N N . ASN A 1 215 ? -0.918 -12.270 23.000 1.00 94.12 215 ASN A N 1
ATOM 1603 C CA . ASN A 1 215 ? -0.964 -12.104 24.444 1.00 94.12 215 ASN A CA 1
ATOM 1604 C C . ASN A 1 215 ? -0.993 -10.604 24.823 1.00 94.12 215 ASN A C 1
ATOM 1606 O O . ASN A 1 215 ? -0.237 -9.809 24.251 1.00 94.12 215 ASN A O 1
ATOM 1610 N N . PRO A 1 216 ? -1.809 -10.180 25.810 1.00 92.62 216 PRO A N 1
ATOM 1611 C CA . PRO A 1 216 ? -1.847 -8.787 26.259 1.00 92.62 216 PRO A CA 1
ATOM 1612 C C . PRO A 1 216 ? -0.489 -8.234 26.714 1.00 92.62 216 PRO A C 1
ATOM 1614 O O . PRO A 1 216 ? -0.202 -7.059 26.496 1.00 92.62 216 PRO A O 1
ATOM 1617 N N . THR A 1 217 ? 0.368 -9.063 27.316 1.00 91.25 217 THR A N 1
ATOM 1618 C CA . THR A 1 217 ? 1.722 -8.672 27.731 1.00 91.25 217 THR A CA 1
ATOM 1619 C C . THR A 1 217 ? 2.616 -8.402 26.523 1.00 91.25 217 THR A C 1
ATOM 1621 O O . THR A 1 217 ? 3.261 -7.355 26.469 1.00 91.25 217 THR A O 1
ATOM 1624 N N . THR A 1 218 ? 2.607 -9.296 25.531 1.00 91.69 218 THR A N 1
ATOM 1625 C CA . THR A 1 218 ? 3.348 -9.137 24.268 1.00 91.69 218 THR A CA 1
ATOM 1626 C C . THR A 1 218 ? 2.851 -7.917 23.491 1.00 91.69 218 THR A C 1
ATOM 1628 O O . THR A 1 218 ? 3.648 -7.100 23.027 1.00 91.69 218 THR A O 1
ATOM 1631 N N . SER A 1 219 ? 1.529 -7.733 23.439 1.00 92.69 219 SER A N 1
ATOM 1632 C CA . SER A 1 219 ? 0.885 -6.565 22.834 1.00 92.69 219 SER A CA 1
ATOM 1633 C C . SER A 1 219 ? 1.315 -5.267 23.514 1.00 92.69 219 SER A C 1
ATOM 1635 O O . SER A 1 219 ? 1.714 -4.330 22.829 1.00 92.69 219 SER A O 1
ATOM 1637 N N . SER A 1 220 ? 1.291 -5.210 24.852 1.00 91.62 220 SER A N 1
ATOM 1638 C CA . SER A 1 220 ? 1.723 -4.021 25.595 1.00 91.62 220 SER A CA 1
ATOM 1639 C C . SER A 1 220 ? 3.187 -3.697 25.326 1.00 91.62 220 SER A C 1
ATOM 1641 O O . SER A 1 220 ? 3.487 -2.554 25.011 1.00 91.62 220 SER A O 1
ATOM 1643 N N . ALA A 1 221 ? 4.079 -4.691 25.374 1.00 89.06 221 ALA A N 1
ATOM 1644 C CA . ALA A 1 221 ? 5.506 -4.480 25.140 1.00 89.06 221 ALA A CA 1
ATOM 1645 C C . ALA A 1 221 ? 5.796 -3.906 23.743 1.00 89.06 221 ALA A C 1
ATOM 1647 O O . ALA A 1 221 ? 6.632 -3.014 23.603 1.00 89.06 221 ALA A O 1
ATOM 1648 N N . PHE A 1 222 ? 5.084 -4.385 22.717 1.00 90.94 222 PHE A N 1
ATOM 1649 C CA . PHE A 1 222 ? 5.186 -3.834 21.367 1.00 90.94 222 PHE A CA 1
ATOM 1650 C C . PHE A 1 222 ? 4.617 -2.416 21.265 1.00 90.94 222 PHE A C 1
ATOM 1652 O O . PHE A 1 222 ? 5.257 -1.547 20.678 1.00 90.94 222 PHE A O 1
ATOM 1659 N N . ILE A 1 223 ? 3.438 -2.161 21.838 1.00 91.62 223 ILE A N 1
ATOM 1660 C CA . ILE A 1 223 ? 2.812 -0.831 21.820 1.00 91.62 223 ILE A CA 1
ATOM 1661 C C . ILE A 1 223 ? 3.704 0.194 22.521 1.00 91.62 223 ILE A C 1
ATOM 1663 O O . ILE A 1 223 ? 3.875 1.302 22.016 1.00 91.62 223 ILE A O 1
ATOM 1667 N N . ASP A 1 224 ? 4.276 -0.182 23.660 1.00 88.50 224 ASP A N 1
ATOM 1668 C CA . ASP A 1 224 ? 5.236 0.611 24.421 1.00 88.50 224 ASP A CA 1
ATOM 1669 C C . ASP A 1 224 ? 6.472 0.918 23.559 1.00 88.50 224 ASP A C 1
ATOM 1671 O O . ASP A 1 224 ? 6.812 2.078 23.345 1.00 88.50 224 ASP A O 1
ATOM 1675 N N . GLY A 1 225 ? 7.078 -0.110 22.951 1.00 86.69 225 GLY A N 1
ATOM 1676 C CA . GLY A 1 225 ? 8.234 0.057 22.067 1.00 86.69 225 GLY A CA 1
ATOM 1677 C C . GLY A 1 225 ? 7.959 0.915 20.827 1.00 86.69 225 GLY A C 1
ATOM 1678 O O . GLY A 1 225 ? 8.820 1.694 20.423 1.00 86.69 225 GLY A O 1
ATOM 1679 N N . LEU A 1 226 ? 6.774 0.789 20.223 1.00 89.25 226 LEU A N 1
ATOM 1680 C CA . LEU A 1 226 ? 6.356 1.600 19.077 1.00 89.25 226 LEU A CA 1
ATOM 1681 C C . LEU A 1 226 ? 6.084 3.048 19.483 1.00 89.25 226 LEU A C 1
ATOM 1683 O O . LEU A 1 226 ? 6.435 3.957 18.737 1.00 89.25 226 LEU A O 1
ATOM 1687 N N . THR A 1 227 ? 5.465 3.262 20.645 1.00 88.62 227 THR A N 1
ATOM 1688 C CA . THR A 1 227 ? 5.197 4.605 21.172 1.00 88.62 227 THR A CA 1
ATOM 1689 C C . THR A 1 227 ? 6.499 5.371 21.324 1.00 88.62 227 THR A C 1
ATOM 1691 O O . THR A 1 227 ? 6.623 6.445 20.744 1.00 88.62 227 THR A O 1
ATOM 1694 N N . ASP A 1 228 ? 7.485 4.753 21.974 1.00 83.88 228 ASP A N 1
ATOM 1695 C CA . ASP A 1 228 ? 8.800 5.358 22.162 1.00 83.88 228 ASP A CA 1
ATOM 1696 C C . ASP A 1 228 ? 9.502 5.605 20.820 1.00 83.88 228 ASP A C 1
ATOM 1698 O O . ASP A 1 228 ? 10.432 6.393 20.709 1.00 83.88 228 ASP A O 1
ATOM 1702 N N . TYR A 1 229 ? 9.231 4.781 19.797 1.00 85.25 229 TYR A N 1
ATOM 1703 C CA . TYR A 1 229 ? 9.907 4.914 18.499 1.00 85.25 229 TYR A CA 1
ATOM 1704 C C . TYR A 1 229 ? 9.407 6.161 17.767 1.00 85.25 229 TYR A C 1
ATOM 1706 O O . TYR A 1 229 ? 10.169 6.829 17.070 1.00 85.25 229 TYR A O 1
ATOM 1714 N N . LEU A 1 230 ? 8.113 6.445 17.916 1.00 85.94 230 LEU A N 1
ATOM 1715 C CA . LEU A 1 230 ? 7.421 7.523 17.226 1.00 85.94 230 LEU A CA 1
ATOM 1716 C C . LEU A 1 230 ? 7.497 8.863 17.961 1.00 85.94 230 LEU A C 1
ATOM 1718 O O . LEU A 1 230 ? 7.388 9.903 17.303 1.00 85.94 230 LEU A O 1
ATOM 1722 N N . ASP A 1 231 ? 7.603 8.866 19.291 1.00 82.12 231 ASP A N 1
ATOM 1723 C CA . ASP A 1 231 ? 7.730 10.109 20.041 1.00 82.12 231 ASP A CA 1
ATOM 1724 C C . ASP A 1 231 ? 9.148 10.693 19.961 1.00 82.12 231 ASP A C 1
ATOM 1726 O O . ASP A 1 231 ? 10.133 10.039 19.634 1.00 82.12 231 ASP A O 1
ATOM 1730 N N . ALA A 1 232 ? 9.227 12.010 20.137 1.00 71.81 232 ALA A N 1
ATOM 1731 C CA . ALA A 1 232 ? 10.490 12.743 20.112 1.00 71.81 232 ALA A CA 1
ATOM 1732 C C . ALA A 1 232 ? 11.155 12.795 21.497 1.00 71.81 232 ALA A C 1
ATOM 1734 O O . ALA A 1 232 ? 12.201 13.433 21.664 1.00 71.81 232 ALA A O 1
ATOM 1735 N N . ASP A 1 233 ? 10.496 12.222 22.506 1.00 69.81 233 ASP A N 1
ATOM 1736 C CA . ASP A 1 233 ? 10.978 12.218 23.873 1.00 69.81 233 ASP A CA 1
ATOM 1737 C C . ASP A 1 233 ? 11.899 11.006 24.103 1.00 69.81 233 ASP A C 1
ATOM 1739 O O . ASP A 1 233 ? 11.896 10.041 23.352 1.00 69.81 233 ASP A O 1
ATOM 1743 N N . LYS A 1 234 ? 12.816 11.116 25.068 1.00 66.31 234 LYS A N 1
ATOM 1744 C CA . LYS A 1 234 ? 13.813 10.063 25.335 1.00 66.31 234 LYS A CA 1
ATOM 1745 C C . LYS A 1 234 ? 13.413 9.162 26.496 1.00 66.31 234 LYS A C 1
ATOM 1747 O O . LYS A 1 234 ? 14.243 8.394 26.981 1.00 66.31 234 LYS A O 1
ATOM 1752 N N . ASN A 1 235 ? 12.205 9.333 27.020 1.00 66.62 235 ASN A N 1
ATOM 1753 C CA . ASN A 1 235 ? 11.737 8.563 28.152 1.00 66.62 235 ASN A CA 1
ATOM 1754 C C . ASN A 1 235 ? 11.113 7.274 27.630 1.00 66.62 235 ASN A C 1
ATOM 1756 O O . ASN A 1 235 ? 10.399 7.274 26.638 1.00 66.62 235 ASN A O 1
ATOM 1760 N N . ALA A 1 236 ? 11.349 6.174 28.334 1.00 60.69 236 ALA A N 1
ATOM 1761 C CA . ALA A 1 236 ? 10.649 4.937 28.041 1.00 60.69 236 ALA A CA 1
ATOM 1762 C C . ALA A 1 236 ? 9.166 5.062 28.428 1.00 60.69 236 ALA A C 1
ATOM 1764 O O . ALA A 1 236 ? 8.844 5.388 29.578 1.00 60.69 236 ALA A O 1
ATOM 1765 N N . ALA A 1 237 ? 8.250 4.761 27.513 1.00 61.41 237 ALA A N 1
ATOM 1766 C CA . ALA A 1 237 ? 6.860 4.509 27.843 1.00 61.41 237 ALA A CA 1
ATOM 1767 C C . ALA A 1 237 ? 6.753 3.092 28.411 1.00 61.41 237 ALA A C 1
ATOM 1769 O O . ALA A 1 237 ? 6.745 2.116 27.675 1.00 61.41 237 ALA A O 1
ATOM 1770 N N . GLY A 1 238 ? 6.616 2.979 29.734 1.00 63.00 238 GLY A N 1
ATOM 1771 C CA . GLY A 1 238 ? 6.415 1.696 30.413 1.00 63.00 238 GLY A CA 1
ATOM 1772 C C . GLY A 1 238 ? 7.650 1.189 31.164 1.00 63.00 238 GLY A C 1
ATOM 1773 O O . GLY A 1 238 ? 8.456 1.969 31.660 1.00 63.00 238 GLY A O 1
ATOM 1774 N N . SER A 1 239 ? 7.734 -0.136 31.341 1.00 52.06 239 SER A N 1
ATOM 1775 C CA . SER A 1 239 ? 8.784 -0.837 32.120 1.00 52.06 239 SER A CA 1
ATOM 1776 C C . SER A 1 239 ? 9.804 -1.567 31.230 1.00 52.06 239 SER A C 1
ATOM 1778 O O . SER A 1 239 ? 10.522 -2.468 31.664 1.00 52.06 239 SER A O 1
ATOM 1780 N N . ASN A 1 240 ? 9.822 -1.233 29.955 1.00 52.69 240 ASN A N 1
ATOM 1781 C CA . ASN A 1 240 ? 10.689 -1.784 28.934 1.00 52.69 240 ASN A CA 1
ATOM 1782 C C . ASN A 1 240 ? 12.121 -1.254 29.113 1.00 52.69 240 ASN A C 1
ATOM 1784 O O . ASN A 1 240 ? 12.489 -0.213 28.597 1.00 52.69 240 ASN A O 1
ATOM 1788 N N . GLU A 1 241 ? 12.964 -2.046 29.778 1.00 48.66 241 GLU A N 1
ATOM 1789 C CA . GLU A 1 241 ? 14.425 -1.853 29.892 1.00 48.66 241 GLU A CA 1
ATOM 1790 C C . GLU A 1 241 ? 15.143 -1.813 28.516 1.00 48.66 241 GLU A C 1
ATOM 1792 O O . GLU A 1 241 ? 16.310 -1.452 28.414 1.00 48.66 241 GLU A O 1
ATOM 1797 N N . ALA A 1 242 ? 14.441 -2.192 27.440 1.00 50.00 242 ALA A N 1
ATOM 1798 C CA . ALA A 1 242 ? 14.962 -2.359 26.083 1.00 50.00 242 ALA A CA 1
ATOM 1799 C C . ALA A 1 242 ? 14.953 -1.084 25.214 1.00 50.00 242 ALA A C 1
ATOM 1801 O O . ALA A 1 242 ? 15.328 -1.157 24.045 1.00 50.00 242 ALA A O 1
ATOM 1802 N N . THR A 1 243 ? 14.493 0.059 25.727 1.00 52.81 243 THR A N 1
ATOM 1803 C CA . THR A 1 243 ? 14.293 1.286 24.928 1.00 52.81 243 THR A CA 1
ATOM 1804 C C . THR A 1 243 ? 15.464 2.265 24.985 1.00 52.81 243 THR A C 1
ATOM 1806 O O . THR A 1 243 ? 15.534 3.190 24.172 1.00 52.81 243 THR A O 1
ATOM 1809 N N . GLU A 1 244 ? 16.462 1.995 25.828 1.00 52.59 244 GLU A N 1
ATOM 1810 C CA . GLU A 1 244 ? 17.761 2.675 25.821 1.00 52.59 244 GLU A CA 1
ATOM 1811 C C . GLU A 1 244 ? 18.729 2.024 24.812 1.00 52.59 244 GLU A C 1
ATOM 1813 O O . GLU A 1 244 ? 19.784 1.503 25.175 1.00 52.59 244 GLU A O 1
ATOM 1818 N N . ILE A 1 245 ? 18.386 2.017 23.518 1.00 53.88 245 ILE A N 1
ATOM 1819 C CA . ILE A 1 245 ? 19.307 1.541 22.470 1.00 53.88 245 ILE A CA 1
ATOM 1820 C C . ILE A 1 245 ? 20.211 2.708 22.028 1.00 53.88 245 ILE A C 1
ATOM 1822 O O . ILE A 1 245 ? 19.712 3.700 21.490 1.00 53.88 245 ILE A O 1
ATOM 1826 N N . PRO A 1 246 ? 21.547 2.632 22.186 1.00 44.91 246 PRO A N 1
ATOM 1827 C CA . PRO A 1 246 ? 22.447 3.661 21.670 1.00 44.91 246 PRO A CA 1
ATOM 1828 C C . PRO A 1 246 ? 22.356 3.749 20.137 1.00 44.91 246 PRO A C 1
ATOM 1830 O O . PRO A 1 246 ? 22.555 2.752 19.447 1.00 44.91 246 PRO A O 1
ATOM 1833 N N . GLY A 1 247 ? 22.090 4.944 19.595 1.00 53.66 247 GLY A N 1
ATOM 1834 C CA . GLY A 1 247 ? 21.952 5.167 18.144 1.00 53.66 247 GLY A CA 1
ATOM 1835 C C . GLY A 1 247 ? 20.535 4.983 17.592 1.00 53.66 247 GLY A C 1
ATOM 1836 O O . GLY A 1 247 ? 20.363 4.875 16.379 1.00 53.66 247 GLY A O 1
ATOM 1837 N N . ARG A 1 248 ? 19.533 4.949 18.474 1.00 60.94 248 ARG A N 1
ATOM 1838 C CA . ARG A 1 248 ? 18.113 4.968 18.130 1.00 60.94 248 ARG A CA 1
ATOM 1839 C C . ARG A 1 248 ? 17.775 6.174 17.241 1.00 60.94 248 ARG A C 1
ATOM 1841 O O . ARG A 1 248 ? 18.151 7.305 17.546 1.00 60.94 248 ARG A O 1
ATOM 1848 N N . ILE A 1 249 ? 17.122 5.899 16.115 1.00 59.00 249 ILE A N 1
ATOM 1849 C CA . ILE A 1 249 ? 16.573 6.921 15.224 1.00 59.00 249 ILE A CA 1
ATOM 1850 C C . ILE A 1 249 ? 15.128 7.117 15.670 1.00 59.00 249 ILE A C 1
ATOM 1852 O O . ILE A 1 249 ? 14.276 6.300 15.333 1.00 59.00 249 ILE A O 1
ATOM 1856 N N . ASP A 1 250 ? 14.893 8.153 16.468 1.00 72.00 250 ASP A N 1
ATOM 1857 C CA . ASP A 1 250 ? 13.553 8.538 16.910 1.00 72.00 250 ASP A CA 1
ATOM 1858 C C . ASP A 1 250 ? 12.847 9.305 15.789 1.00 72.00 250 ASP A C 1
ATOM 1860 O O . ASP A 1 250 ? 13.446 10.180 15.149 1.00 72.00 250 ASP A O 1
ATOM 1864 N N . GLY A 1 251 ? 11.578 8.979 15.543 1.00 76.38 251 GLY A N 1
ATOM 1865 C CA . GLY A 1 251 ? 10.741 9.715 14.607 1.00 76.38 251 GLY A CA 1
ATOM 1866 C C . GLY A 1 251 ? 9.799 8.855 13.762 1.00 76.38 251 GLY A C 1
ATOM 1867 O O . GLY A 1 251 ? 9.615 7.661 14.003 1.00 76.38 251 GLY A O 1
ATOM 1868 N N . PRO A 1 252 ? 9.168 9.468 12.745 1.00 84.81 252 PRO A N 1
ATOM 1869 C CA . PRO A 1 252 ? 8.225 8.779 11.876 1.00 84.81 252 PRO A CA 1
ATOM 1870 C C . PRO A 1 252 ? 8.870 7.584 11.168 1.00 84.81 252 PRO A C 1
ATOM 1872 O O . PRO A 1 252 ? 10.002 7.662 10.692 1.00 84.81 252 PRO A O 1
ATOM 1875 N N . LEU A 1 253 ? 8.119 6.493 11.031 1.00 87.38 253 LEU A N 1
ATOM 1876 C CA . LEU A 1 253 ? 8.551 5.323 10.272 1.00 87.38 253 LEU A CA 1
ATOM 1877 C C . LEU A 1 253 ? 8.749 5.699 8.800 1.00 87.38 253 LEU A C 1
ATOM 1879 O O . LEU A 1 253 ? 7.815 6.162 8.137 1.00 87.38 253 LEU A O 1
ATOM 1883 N N . GLU A 1 254 ? 9.945 5.450 8.272 1.00 85.75 254 GLU A N 1
ATOM 1884 C CA . GLU A 1 254 ? 10.249 5.639 6.850 1.00 85.75 254 GLU A CA 1
ATOM 1885 C C . GLU A 1 254 ? 9.796 4.438 6.017 1.00 85.75 254 GLU A C 1
ATOM 1887 O O . GLU A 1 254 ? 9.438 4.573 4.842 1.00 85.75 254 GLU A O 1
ATOM 1892 N N . ARG A 1 255 ? 9.827 3.242 6.618 1.00 86.56 255 ARG A N 1
ATOM 1893 C CA . ARG A 1 255 ? 9.444 1.982 5.984 1.00 86.56 255 ARG A CA 1
ATOM 1894 C C . ARG A 1 255 ? 8.643 1.135 6.955 1.00 86.56 255 ARG A C 1
ATOM 1896 O O . ARG A 1 255 ? 8.910 1.098 8.148 1.00 86.56 255 ARG A O 1
ATOM 1903 N N . LEU A 1 256 ? 7.707 0.358 6.421 1.00 88.06 256 LEU A N 1
ATOM 1904 C CA . LEU A 1 256 ? 6.949 -0.584 7.243 1.00 88.06 256 LEU A CA 1
ATOM 1905 C C . LEU A 1 256 ? 7.834 -1.726 7.789 1.00 88.06 256 LEU A C 1
ATOM 1907 O O . LEU A 1 256 ? 7.569 -2.258 8.860 1.00 88.06 256 LEU A O 1
ATOM 1911 N N . ASP A 1 257 ? 8.929 -2.045 7.090 1.00 86.75 257 ASP A N 1
ATOM 1912 C CA . ASP A 1 257 ? 9.938 -3.014 7.539 1.00 86.75 257 ASP A CA 1
ATOM 1913 C C . ASP A 1 257 ? 10.663 -2.567 8.823 1.00 86.75 257 ASP A C 1
ATOM 1915 O O . ASP A 1 257 ? 11.240 -3.398 9.524 1.00 86.75 257 ASP A O 1
ATOM 1919 N N . ASP A 1 258 ? 10.621 -1.271 9.162 1.00 86.88 258 ASP A N 1
ATOM 1920 C CA . ASP A 1 258 ? 11.238 -0.743 10.382 1.00 86.88 258 ASP A CA 1
ATOM 1921 C C . ASP A 1 258 ? 10.545 -1.254 11.653 1.00 86.88 258 ASP A C 1
ATOM 1923 O O . ASP A 1 258 ? 11.170 -1.266 12.712 1.00 86.88 258 ASP A O 1
ATOM 1927 N N . LEU A 1 259 ? 9.322 -1.794 11.550 1.00 87.88 259 LEU A N 1
ATOM 1928 C CA . LEU A 1 259 ? 8.659 -2.500 12.652 1.00 87.88 259 LEU A CA 1
ATOM 1929 C C . LEU A 1 259 ? 9.505 -3.654 13.204 1.00 87.88 259 LEU A C 1
ATOM 1931 O O . LEU A 1 259 ? 9.477 -3.912 14.402 1.00 87.88 259 LEU A O 1
ATOM 1935 N N . ALA A 1 260 ? 10.329 -4.298 12.368 1.00 87.00 260 ALA A N 1
ATOM 1936 C CA . ALA A 1 260 ? 11.245 -5.356 12.800 1.00 87.00 260 ALA A CA 1
ATOM 1937 C C . ALA A 1 260 ? 12.320 -4.883 13.794 1.00 87.00 260 ALA A C 1
ATOM 1939 O O . ALA A 1 260 ? 12.927 -5.706 14.479 1.00 87.00 260 ALA A O 1
ATOM 1940 N N . LYS A 1 261 ? 12.568 -3.571 13.872 1.00 84.19 261 LYS A N 1
ATOM 1941 C CA . LYS A 1 261 ? 13.512 -2.960 14.817 1.00 84.19 261 LYS A CA 1
ATOM 1942 C C . LYS A 1 261 ? 12.865 -2.666 16.172 1.00 84.19 261 LYS A C 1
ATOM 1944 O O . LYS A 1 261 ? 13.579 -2.382 17.130 1.00 84.19 261 LYS A O 1
ATOM 1949 N N . ILE A 1 262 ? 11.536 -2.709 16.252 1.00 85.69 262 ILE A N 1
ATOM 1950 C CA . ILE A 1 262 ? 10.779 -2.345 17.446 1.00 85.69 262 ILE A CA 1
ATOM 1951 C C . ILE A 1 262 ? 10.730 -3.534 18.402 1.00 85.69 262 ILE A C 1
ATOM 1953 O O . ILE A 1 262 ? 10.442 -4.670 18.015 1.00 85.69 262 ILE A O 1
ATOM 1957 N N . SER A 1 263 ? 11.000 -3.262 19.679 1.00 82.94 263 SER A N 1
ATOM 1958 C CA . SER A 1 263 ? 10.912 -4.272 20.732 1.00 82.94 263 SER A CA 1
ATOM 1959 C C . SER A 1 263 ? 9.508 -4.883 20.791 1.00 82.94 263 SER A C 1
ATOM 1961 O O . SER A 1 263 ? 8.511 -4.193 20.609 1.00 82.94 263 SER A O 1
ATOM 1963 N N . GLY A 1 264 ? 9.420 -6.193 21.014 1.00 84.69 264 GLY A N 1
ATOM 1964 C CA . GLY A 1 264 ? 8.148 -6.921 21.078 1.00 84.69 264 GLY A CA 1
ATOM 1965 C C . GLY A 1 264 ? 7.548 -7.317 19.724 1.00 84.69 264 GLY A C 1
ATOM 1966 O O . GLY A 1 264 ? 6.776 -8.271 19.685 1.00 84.69 264 GLY A O 1
ATOM 1967 N N . TRP A 1 265 ? 7.940 -6.699 18.601 1.00 90.19 265 TRP A N 1
ATOM 1968 C CA . TRP A 1 265 ? 7.348 -7.018 17.292 1.00 90.19 265 TRP A CA 1
ATOM 1969 C C . TRP A 1 265 ? 7.576 -8.471 16.853 1.00 90.19 265 TRP A C 1
ATOM 1971 O O . TRP A 1 265 ? 6.656 -9.131 16.378 1.00 90.19 265 TRP A O 1
ATOM 1981 N N . ASN A 1 266 ? 8.779 -9.014 17.061 1.00 89.75 266 ASN A N 1
ATOM 1982 C CA . ASN A 1 266 ? 9.062 -10.410 16.709 1.00 89.75 266 ASN A CA 1
ATOM 1983 C C . ASN A 1 266 ? 8.185 -11.393 17.503 1.00 89.75 266 ASN A C 1
ATOM 1985 O O . ASN A 1 266 ? 7.670 -12.346 16.926 1.00 89.75 266 ASN A O 1
ATOM 1989 N N . ALA A 1 267 ? 7.947 -11.120 18.789 1.00 90.25 267 ALA A N 1
ATOM 1990 C CA . ALA A 1 267 ? 7.058 -11.932 19.619 1.00 90.25 267 ALA A CA 1
ATOM 1991 C C . ALA A 1 267 ? 5.594 -11.824 19.154 1.00 90.25 267 ALA A C 1
ATOM 1993 O O . ALA A 1 267 ? 4.900 -12.834 19.069 1.00 90.25 267 ALA A O 1
ATOM 1994 N N . VAL A 1 268 ? 5.148 -10.626 18.749 1.00 91.50 268 VAL A N 1
ATOM 1995 C CA . VAL A 1 268 ? 3.833 -10.439 18.112 1.00 91.50 268 VAL A CA 1
ATOM 1996 C C . VAL A 1 268 ? 3.701 -11.316 16.863 1.00 91.50 268 VAL A C 1
ATOM 1998 O O . VAL A 1 268 ? 2.684 -11.979 16.696 1.00 91.50 268 VAL A O 1
ATOM 2001 N N . LEU A 1 269 ? 4.714 -11.364 15.989 1.00 91.25 2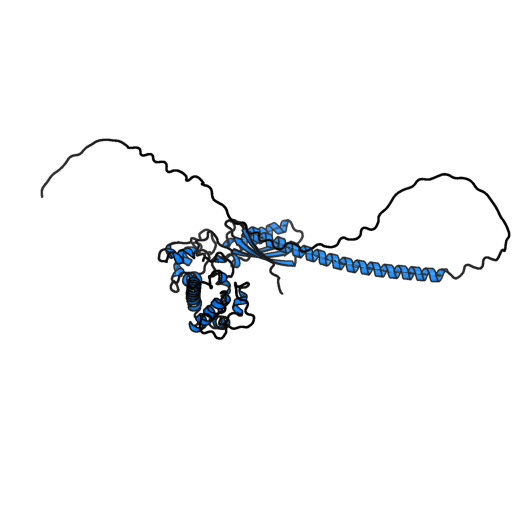69 LEU A N 1
ATOM 2002 C CA . LEU A 1 269 ? 4.664 -12.169 14.759 1.00 91.25 269 LEU A CA 1
ATOM 2003 C C . LEU A 1 269 ? 4.629 -13.683 15.013 1.00 91.25 269 LEU A C 1
ATOM 2005 O O . LEU A 1 269 ? 4.033 -14.428 14.222 1.00 91.25 269 LEU A O 1
ATOM 2009 N N . GLU A 1 270 ? 5.275 -14.140 16.084 1.00 90.94 270 GLU A N 1
ATOM 2010 C CA . GLU A 1 270 ? 5.251 -15.540 16.509 1.00 90.94 270 GLU A CA 1
ATOM 2011 C C . GLU A 1 270 ? 3.860 -15.939 17.015 1.00 90.94 270 GLU A C 1
ATOM 2013 O O . GLU A 1 270 ? 3.319 -16.952 16.565 1.00 90.94 270 GLU A O 1
ATOM 2018 N N . GLU A 1 271 ? 3.259 -15.110 17.872 1.00 91.38 271 GLU A N 1
ATOM 2019 C CA . GLU A 1 271 ? 1.959 -15.370 18.501 1.00 91.38 271 GLU A CA 1
ATOM 2020 C C . GLU A 1 271 ? 0.765 -15.126 17.567 1.00 91.38 271 GLU A C 1
ATOM 2022 O O . GLU A 1 271 ? -0.214 -15.867 17.615 1.00 91.38 271 GLU A O 1
ATOM 2027 N N . ALA A 1 272 ? 0.835 -14.118 16.692 1.00 90.44 272 ALA A N 1
ATOM 2028 C CA . ALA A 1 272 ? -0.304 -13.687 15.889 1.00 90.44 272 ALA A CA 1
ATOM 2029 C C . ALA A 1 272 ? -0.825 -14.798 14.967 1.00 90.44 272 ALA A C 1
ATOM 2031 O O . ALA A 1 272 ? -0.087 -15.384 14.162 1.00 90.44 272 ALA A O 1
ATOM 2032 N N . THR A 1 273 ? -2.134 -15.023 15.021 1.00 88.06 273 THR A N 1
ATOM 2033 C CA . THR A 1 273 ? -2.850 -15.933 14.115 1.00 88.06 273 THR A CA 1
ATOM 2034 C C . THR A 1 273 ? -2.903 -15.389 12.686 1.00 88.06 273 THR A C 1
ATOM 2036 O O . THR A 1 273 ? -2.765 -16.141 11.718 1.00 88.06 273 THR A O 1
ATOM 2039 N N . VAL A 1 274 ? -3.042 -14.070 12.542 1.00 84.31 274 VAL A N 1
ATOM 2040 C CA . VAL A 1 274 ? -3.062 -13.364 11.258 1.00 84.31 274 VAL A CA 1
ATOM 2041 C C . VAL A 1 274 ? -1.631 -13.133 10.773 1.00 84.31 274 VAL A C 1
ATOM 2043 O O . VAL A 1 274 ? -0.852 -12.427 11.407 1.00 84.31 274 VAL A O 1
ATOM 2046 N N . LYS A 1 275 ? -1.273 -13.716 9.622 1.00 81.75 275 LYS A N 1
ATOM 2047 C CA . LYS A 1 275 ? 0.086 -13.603 9.056 1.00 81.75 275 LYS A CA 1
ATOM 2048 C C . LYS A 1 275 ? 0.254 -12.478 8.025 1.00 81.75 275 LYS A C 1
ATOM 2050 O O . LYS A 1 275 ? 1.386 -12.085 7.765 1.00 81.75 275 LYS A O 1
ATOM 2055 N N . ASN A 1 276 ? -0.829 -11.923 7.475 1.00 85.31 276 ASN A N 1
ATOM 2056 C CA . ASN A 1 276 ? -0.798 -10.834 6.486 1.00 85.31 276 ASN A CA 1
ATOM 2057 C C . ASN A 1 276 ? -0.902 -9.438 7.130 1.00 85.31 276 ASN A C 1
ATOM 2059 O O . ASN A 1 276 ? -1.693 -8.588 6.721 1.00 85.31 276 ASN A O 1
ATOM 2063 N N . TRP A 1 277 ? -0.091 -9.187 8.155 1.00 88.69 277 TRP A N 1
ATOM 2064 C CA . TRP A 1 277 ? -0.088 -7.920 8.892 1.00 88.69 277 TRP A CA 1
ATOM 2065 C C . TRP A 1 277 ? 0.243 -6.702 8.005 1.00 88.69 277 TRP A C 1
ATOM 2067 O O . TRP A 1 277 ? -0.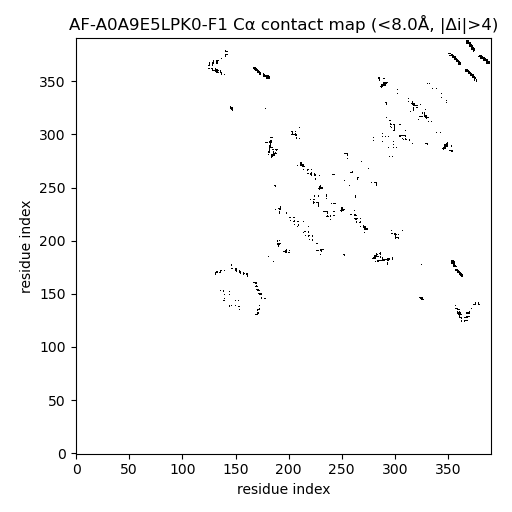198 -5.591 8.299 1.00 88.69 277 TRP A O 1
ATOM 2077 N N . GLN A 1 278 ? 0.972 -6.890 6.894 1.00 88.56 278 GLN A N 1
ATOM 2078 C CA . GLN A 1 278 ? 1.307 -5.810 5.952 1.00 88.56 278 GLN A CA 1
ATOM 2079 C C . GLN A 1 278 ? 0.069 -5.213 5.261 1.00 88.56 278 GLN A C 1
ATOM 2081 O O . GLN A 1 278 ? 0.103 -4.077 4.780 1.00 88.56 278 GLN A O 1
ATOM 2086 N N . ASP A 1 279 ? -1.038 -5.955 5.226 1.00 88.44 279 ASP A N 1
ATOM 2087 C CA . ASP A 1 279 ? -2.300 -5.469 4.670 1.00 88.44 279 ASP A CA 1
ATOM 2088 C C . ASP A 1 279 ? -3.060 -4.576 5.655 1.00 88.44 279 ASP A C 1
ATOM 2090 O O . ASP A 1 279 ? -3.972 -3.865 5.247 1.00 88.44 279 ASP A O 1
ATOM 2094 N N . LYS A 1 280 ? -2.673 -4.584 6.936 1.00 90.88 280 LYS A N 1
ATOM 2095 C CA . LYS A 1 280 ? -3.381 -3.907 8.032 1.00 90.88 280 LYS A CA 1
ATOM 2096 C C . LYS A 1 280 ? -2.758 -2.568 8.406 1.00 90.88 280 LYS A C 1
ATOM 2098 O O . LYS A 1 280 ? -3.456 -1.690 8.911 1.00 90.88 280 LYS A O 1
ATOM 2103 N N . PHE A 1 281 ? -1.471 -2.388 8.117 1.00 92.38 281 PHE A N 1
ATOM 2104 C CA . PHE A 1 281 ? -0.725 -1.181 8.453 1.00 92.38 281 PHE A CA 1
ATOM 2105 C C . PHE A 1 281 ? -0.239 -0.416 7.226 1.00 92.38 281 PHE A C 1
ATOM 2107 O O . PHE A 1 281 ? 0.022 -0.971 6.159 1.00 92.38 281 PHE A O 1
ATOM 2114 N N . THR A 1 282 ? -0.069 0.886 7.412 1.00 91.12 282 THR A N 1
ATOM 2115 C CA . THR A 1 282 ? 0.609 1.771 6.472 1.00 91.12 282 THR A CA 1
ATOM 2116 C C . THR A 1 282 ? 1.384 2.853 7.228 1.00 91.12 282 THR A C 1
ATOM 2118 O O . THR A 1 282 ? 1.213 3.053 8.428 1.00 91.12 282 THR A O 1
ATOM 2121 N N . ILE A 1 283 ? 2.253 3.546 6.505 1.00 90.50 283 ILE A N 1
ATOM 2122 C CA . ILE A 1 283 ? 2.956 4.760 6.941 1.00 90.50 283 ILE A CA 1
ATOM 2123 C C . ILE A 1 283 ? 2.499 5.992 6.142 1.00 90.50 283 ILE A C 1
ATOM 2125 O O . ILE A 1 283 ? 2.981 7.103 6.359 1.00 90.50 283 ILE A O 1
ATOM 2129 N N . TYR A 1 284 ? 1.590 5.787 5.186 1.00 86.88 284 TYR A N 1
ATOM 2130 C CA . TYR A 1 284 ? 1.051 6.808 4.299 1.00 86.88 284 TYR A CA 1
ATOM 2131 C C . TYR A 1 284 ? -0.440 7.014 4.575 1.00 86.88 284 TYR A C 1
ATOM 2133 O O . TYR A 1 284 ? -1.106 6.148 5.126 1.00 86.88 284 TYR A O 1
ATOM 2141 N N . GLY A 1 285 ? -0.986 8.153 4.156 1.00 83.00 285 GLY A N 1
ATOM 2142 C CA . GLY A 1 285 ? -2.420 8.434 4.257 1.00 83.00 285 GLY A CA 1
ATOM 2143 C C . GLY A 1 285 ? -2.723 9.719 5.015 1.00 83.00 285 GLY A C 1
ATOM 2144 O O . GLY A 1 285 ? -1.830 10.434 5.463 1.00 83.00 285 GLY A O 1
ATOM 2145 N N . SER A 1 286 ? -4.010 10.012 5.125 1.00 80.88 286 SER A N 1
ATOM 2146 C CA . SER A 1 286 ? -4.582 11.184 5.793 1.00 80.88 286 SER A CA 1
ATOM 2147 C C . SER A 1 286 ? -4.531 11.109 7.323 1.00 80.88 286 SER A C 1
ATOM 2149 O O . SER A 1 286 ? -4.737 12.118 7.993 1.00 80.88 286 SER A O 1
ATOM 2151 N N . GLY A 1 287 ? -4.294 9.914 7.875 1.00 85.12 287 GLY A N 1
ATOM 2152 C CA . GLY A 1 287 ? -4.377 9.648 9.312 1.00 85.12 287 GLY A CA 1
ATOM 2153 C C . GLY A 1 287 ? -5.797 9.446 9.840 1.00 85.12 287 GLY A C 1
ATOM 2154 O O . GLY A 1 287 ? -5.994 9.237 11.036 1.00 85.12 287 GLY A O 1
ATOM 2155 N N . LYS A 1 288 ? -6.792 9.486 8.950 1.00 90.81 288 LYS A N 1
ATOM 2156 C CA . LYS A 1 288 ? -8.163 9.068 9.229 1.00 90.81 288 LYS A CA 1
ATOM 2157 C C . LYS A 1 288 ? -8.400 7.694 8.625 1.00 90.81 288 LYS A C 1
ATOM 2159 O O . LYS A 1 288 ? -7.897 7.412 7.541 1.00 90.81 288 LYS A O 1
ATOM 2164 N N . LEU A 1 289 ? -9.214 6.879 9.290 1.00 91.75 289 LEU A N 1
ATOM 2165 C CA . LEU A 1 289 ? -9.617 5.590 8.739 1.00 91.75 289 LEU A CA 1
ATOM 2166 C C . LEU A 1 289 ? -10.752 5.768 7.725 1.00 91.75 289 LEU A C 1
ATOM 2168 O O . LEU A 1 289 ? -11.778 6.372 8.038 1.00 91.75 289 LEU A O 1
ATOM 2172 N N . SER A 1 290 ? -10.597 5.202 6.535 1.00 91.12 290 SER A N 1
ATOM 2173 C CA . SER A 1 290 ? -11.633 5.136 5.508 1.00 91.12 290 SER A CA 1
ATOM 2174 C C . SER A 1 290 ? -12.515 3.912 5.705 1.00 91.12 290 SER A C 1
ATOM 2176 O O . SER A 1 290 ? -12.089 2.780 5.471 1.00 91.12 290 SER A O 1
ATOM 2178 N N . LEU A 1 291 ? -13.785 4.117 6.074 1.00 90.19 291 LEU A N 1
ATOM 2179 C CA . LEU A 1 291 ? -14.731 3.000 6.237 1.00 90.19 291 LEU A CA 1
ATOM 2180 C C . LEU A 1 291 ? -15.084 2.311 4.915 1.00 90.19 291 LEU A C 1
ATOM 2182 O O . LEU A 1 291 ? -15.578 1.181 4.912 1.00 90.19 291 LEU A O 1
ATOM 2186 N N . LYS A 1 292 ? -14.835 2.980 3.786 1.00 88.31 292 LYS A N 1
ATOM 2187 C CA . LYS A 1 292 ? -15.006 2.382 2.462 1.00 88.31 292 LYS A CA 1
ATOM 2188 C C . LYS A 1 292 ? -14.020 1.244 2.231 1.00 88.31 292 LYS A C 1
ATOM 2190 O O . LYS A 1 292 ? -14.391 0.213 1.688 1.00 88.31 292 LYS A O 1
ATOM 2195 N N . ASN A 1 293 ? -12.790 1.446 2.677 1.00 88.31 293 ASN A N 1
ATOM 2196 C CA . ASN A 1 293 ? -11.650 0.630 2.291 1.00 88.31 293 ASN A CA 1
ATOM 2197 C C . ASN A 1 293 ? -11.169 -0.302 3.405 1.00 88.31 293 ASN A C 1
ATOM 2199 O O . ASN A 1 293 ? -10.561 -1.328 3.124 1.00 88.31 293 ASN A O 1
ATOM 2203 N N . ALA A 1 294 ? -11.439 0.047 4.662 1.00 91.00 294 ALA A N 1
ATOM 2204 C CA . ALA A 1 294 ? -10.930 -0.688 5.808 1.00 91.00 294 ALA A CA 1
ATOM 2205 C C . ALA A 1 294 ? -11.520 -2.097 5.935 1.00 91.00 294 ALA A C 1
ATOM 2207 O O . ALA A 1 294 ? -12.703 -2.325 5.672 1.00 91.00 294 ALA A O 1
ATOM 2208 N N . ASP A 1 295 ? -10.703 -3.043 6.380 1.00 91.38 295 ASP A N 1
ATOM 2209 C CA . ASP A 1 295 ? -11.173 -4.384 6.715 1.00 91.38 295 ASP A CA 1
ATOM 2210 C C . ASP A 1 295 ? -11.968 -4.383 8.028 1.00 91.38 295 ASP A C 1
ATOM 2212 O O . ASP A 1 295 ? -11.880 -3.460 8.840 1.00 91.38 295 ASP A O 1
ATOM 2216 N N . GLN A 1 296 ? -12.755 -5.437 8.244 1.00 92.62 296 GLN A N 1
ATOM 2217 C CA . GLN A 1 296 ? -13.620 -5.567 9.416 1.00 92.62 296 GLN A CA 1
ATOM 2218 C C . GLN A 1 296 ? -12.850 -5.436 10.741 1.00 92.62 296 GLN A C 1
ATOM 2220 O O . GLN A 1 296 ? -13.254 -4.665 11.608 1.00 92.62 296 GLN A O 1
ATOM 2225 N N . ASP A 1 297 ? -11.740 -6.159 10.881 1.00 93.19 297 ASP A N 1
ATOM 2226 C CA . ASP A 1 297 ? -10.882 -6.153 12.070 1.00 93.19 297 ASP A CA 1
ATOM 2227 C C . ASP A 1 297 ? -10.276 -4.769 12.331 1.00 93.19 297 ASP A C 1
ATOM 2229 O O . ASP A 1 297 ? -10.242 -4.299 13.467 1.00 93.19 297 ASP A O 1
ATOM 2233 N N . VAL A 1 298 ? -9.872 -4.071 11.268 1.00 94.31 298 VAL A N 1
ATOM 2234 C CA . VAL A 1 298 ? -9.357 -2.700 11.351 1.00 94.31 298 VAL A CA 1
ATOM 2235 C C . VAL A 1 298 ? -10.443 -1.725 11.810 1.00 94.31 298 VAL A C 1
ATOM 2237 O O . VAL A 1 298 ? -10.187 -0.884 12.673 1.00 94.31 298 VAL A O 1
ATOM 2240 N N . ILE A 1 299 ? -11.663 -1.842 11.276 1.00 93.81 299 ILE A N 1
ATOM 2241 C CA . ILE A 1 299 ? -12.809 -1.017 11.684 1.00 93.81 299 ILE A CA 1
ATOM 2242 C C . ILE A 1 299 ? -13.137 -1.256 13.160 1.00 93.81 299 ILE A C 1
ATOM 2244 O O . ILE A 1 299 ? -13.304 -0.300 13.919 1.00 93.81 299 ILE A O 1
ATOM 2248 N N . GLU A 1 300 ? -13.214 -2.519 13.579 1.00 93.88 300 GLU A N 1
ATOM 2249 C CA . GLU A 1 300 ? -13.519 -2.894 14.960 1.00 93.88 300 GLU A CA 1
ATOM 2250 C C . GLU A 1 300 ? -12.457 -2.361 15.924 1.00 93.88 300 GLU A C 1
ATOM 2252 O O . GLU A 1 300 ? -12.798 -1.714 16.917 1.00 93.88 300 GLU A O 1
ATOM 2257 N N . ALA A 1 301 ? -11.178 -2.523 15.584 1.00 94.56 301 ALA A N 1
ATOM 2258 C CA . ALA A 1 301 ? -10.075 -2.013 16.383 1.00 94.56 301 ALA A CA 1
ATOM 2259 C C . ALA A 1 301 ? -10.084 -0.482 16.503 1.00 94.56 301 ALA A C 1
ATOM 2261 O O . ALA A 1 301 ? -9.944 0.055 17.607 1.00 94.56 301 ALA A O 1
ATOM 2262 N N . TRP A 1 302 ? -10.291 0.220 15.384 1.00 94.38 302 TRP A N 1
ATOM 2263 C CA . TRP A 1 302 ? -10.271 1.684 15.316 1.00 94.38 302 TRP A CA 1
ATOM 2264 C C . TRP A 1 302 ? -11.431 2.333 16.073 1.00 94.38 302 TRP A C 1
ATOM 2266 O O . TRP A 1 302 ? -11.245 3.317 16.794 1.00 94.38 302 TRP A O 1
ATOM 2276 N N . LEU A 1 303 ? -12.635 1.775 15.923 1.00 92.44 303 LEU A N 1
ATOM 2277 C CA . LEU A 1 303 ? -13.854 2.292 16.548 1.00 92.44 303 LEU A CA 1
ATOM 2278 C C . LEU A 1 303 ? -14.064 1.758 17.973 1.00 92.44 303 LEU A C 1
ATOM 2280 O O . LEU A 1 303 ? -14.903 2.291 18.697 1.00 92.44 303 LEU A O 1
ATOM 2284 N N . GLY A 1 304 ? -13.296 0.748 18.395 1.00 91.00 304 GLY A N 1
ATOM 2285 C CA . GLY A 1 304 ? -13.442 0.106 19.703 1.00 91.00 304 GLY A CA 1
ATOM 2286 C C . GLY A 1 304 ? -14.697 -0.762 19.804 1.00 91.00 304 GLY A C 1
ATOM 2287 O O . GLY A 1 304 ? -15.351 -0.780 20.845 1.00 91.00 304 GLY A O 1
ATOM 2288 N N . LEU A 1 305 ? -15.059 -1.437 18.714 1.00 90.94 305 LEU A N 1
ATOM 2289 C CA . LEU A 1 305 ? -16.203 -2.342 18.660 1.00 90.94 305 LEU A CA 1
ATOM 2290 C C . LEU A 1 305 ? -15.787 -3.765 19.054 1.00 90.94 305 LEU A C 1
ATOM 2292 O O . LEU A 1 305 ? -14.620 -4.139 18.959 1.00 90.94 305 LEU A O 1
ATOM 2296 N N . SER A 1 306 ? -16.755 -4.578 19.479 1.00 90.00 306 SER A N 1
ATOM 2297 C CA . SER A 1 306 ? -16.520 -6.001 19.736 1.00 90.00 306 SER A CA 1
ATOM 2298 C C . SER A 1 306 ? -16.248 -6.766 18.440 1.00 90.00 306 SER A C 1
ATOM 2300 O O . SER A 1 306 ? -16.808 -6.425 17.397 1.00 90.00 306 SER A O 1
ATOM 2302 N N . ALA A 1 307 ? -15.485 -7.858 18.534 1.00 89.31 307 ALA A N 1
ATOM 2303 C CA . ALA A 1 307 ? -15.238 -8.756 17.409 1.00 89.31 307 ALA A CA 1
ATOM 2304 C C . ALA A 1 307 ? -16.552 -9.183 16.727 1.00 89.31 307 ALA A C 1
ATOM 2306 O O . ALA A 1 307 ? -17.485 -9.642 17.392 1.00 89.31 307 ALA A O 1
ATOM 2307 N N . GLY A 1 308 ? -16.641 -9.016 15.409 1.00 89.06 308 GLY A N 1
ATOM 2308 C CA . GLY A 1 308 ? -17.839 -9.338 14.624 1.00 89.06 308 GLY A CA 1
ATOM 2309 C C . GLY A 1 308 ? -18.861 -8.205 14.480 1.00 89.06 308 GLY A C 1
ATOM 2310 O O . GLY A 1 308 ? -19.764 -8.312 13.650 1.00 89.06 308 GLY A O 1
ATOM 2311 N N . ALA A 1 309 ? -18.752 -7.113 15.242 1.00 90.06 309 ALA A N 1
ATOM 2312 C CA . ALA A 1 309 ? -19.728 -6.023 15.205 1.00 90.06 309 ALA A CA 1
ATOM 2313 C C . ALA A 1 309 ? -19.747 -5.265 13.868 1.00 90.06 309 ALA A C 1
ATOM 2315 O O . ALA A 1 309 ? -20.790 -4.734 13.484 1.00 90.06 309 ALA A O 1
ATOM 2316 N N . ALA A 1 310 ? -18.625 -5.223 13.143 1.00 91.94 310 ALA A N 1
ATOM 2317 C CA . ALA A 1 310 ? -18.552 -4.574 11.837 1.00 91.94 310 ALA A CA 1
ATOM 2318 C C . ALA A 1 310 ? -18.851 -5.532 10.670 1.00 91.94 310 ALA A C 1
ATOM 2320 O O . ALA A 1 310 ? -18.865 -5.092 9.521 1.00 91.94 310 ALA A O 1
ATOM 2321 N N . ALA A 1 311 ? -19.121 -6.819 10.927 1.00 91.06 311 ALA A N 1
ATOM 2322 C CA . ALA A 1 311 ? -19.342 -7.814 9.874 1.00 91.06 311 ALA A CA 1
ATOM 2323 C C . ALA A 1 311 ? -20.522 -7.443 8.965 1.00 91.06 311 ALA A C 1
ATOM 2325 O O . ALA A 1 311 ? -20.400 -7.445 7.741 1.00 91.06 311 ALA A O 1
ATOM 2326 N N . GLU A 1 312 ? -21.653 -7.054 9.560 1.00 89.69 312 GLU A N 1
ATOM 2327 C CA . GLU A 1 312 ? -22.835 -6.643 8.798 1.00 89.69 312 GLU A CA 1
ATOM 2328 C C . GLU A 1 312 ? -22.594 -5.336 8.038 1.00 89.69 312 GLU A C 1
ATOM 2330 O O . GLU A 1 312 ? -23.032 -5.190 6.899 1.00 89.69 312 GLU A O 1
ATOM 2335 N N . PHE A 1 313 ? -21.837 -4.408 8.632 1.00 91.12 313 PHE A N 1
ATOM 2336 C CA . PHE A 1 313 ? -21.435 -3.180 7.954 1.00 91.12 313 PHE A CA 1
ATOM 2337 C C . PHE A 1 313 ? -20.612 -3.487 6.697 1.00 91.12 313 PHE A C 1
ATOM 2339 O O . PHE A 1 313 ? -20.937 -2.981 5.627 1.00 91.12 313 PHE A O 1
ATOM 2346 N N . VAL A 1 314 ? -19.596 -4.350 6.798 1.00 90.69 314 VAL A N 1
ATOM 2347 C CA . VAL A 1 314 ? -18.762 -4.748 5.653 1.00 90.69 314 VAL A CA 1
ATOM 2348 C C . VAL A 1 314 ? -19.580 -5.514 4.611 1.00 90.69 314 VAL A C 1
ATOM 2350 O O . VAL A 1 314 ? -19.423 -5.270 3.418 1.00 90.69 314 VAL A O 1
ATOM 2353 N N . ARG A 1 315 ? -20.501 -6.387 5.032 1.00 89.69 315 ARG A N 1
ATOM 2354 C CA . ARG A 1 315 ? -21.370 -7.147 4.121 1.00 89.69 315 ARG A CA 1
ATOM 2355 C C . ARG A 1 315 ? -22.310 -6.247 3.317 1.00 89.69 315 ARG A C 1
ATOM 2357 O O . ARG A 1 315 ? -22.468 -6.450 2.117 1.00 89.69 315 ARG A O 1
ATOM 2364 N N . VAL A 1 316 ? -22.941 -5.274 3.978 1.00 90.19 316 VAL A N 1
ATOM 2365 C CA . VAL A 1 316 ? -23.822 -4.285 3.333 1.00 90.19 316 VAL A CA 1
ATOM 2366 C C . VAL A 1 316 ? -23.014 -3.321 2.471 1.00 90.19 316 VAL A C 1
ATOM 2368 O O . VAL A 1 316 ? -23.493 -2.915 1.414 1.00 90.19 316 VAL A O 1
ATOM 2371 N N . ARG A 1 317 ? -21.785 -2.991 2.894 1.00 90.56 317 ARG A N 1
ATOM 2372 C CA . ARG A 1 317 ? -20.884 -2.118 2.145 1.00 90.56 317 ARG A CA 1
ATOM 2373 C C . ARG A 1 317 ? -20.630 -2.627 0.739 1.00 90.56 317 ARG A C 1
ATOM 2375 O O . ARG A 1 317 ? -20.669 -1.800 -0.151 1.00 90.56 317 ARG A O 1
ATOM 2382 N N . LEU A 1 318 ? -20.413 -3.931 0.559 1.00 87.81 318 LEU A N 1
ATOM 2383 C CA . LEU A 1 318 ? -20.091 -4.544 -0.738 1.00 87.81 318 LEU A CA 1
ATOM 2384 C C . LEU A 1 318 ? -21.261 -4.593 -1.739 1.00 87.81 318 LEU A C 1
ATOM 2386 O O . LEU A 1 318 ? -21.130 -5.197 -2.796 1.00 87.81 318 LEU A O 1
ATOM 2390 N N . GLY A 1 319 ? -22.432 -4.062 -1.382 1.00 88.56 319 GLY A N 1
ATOM 2391 C CA . GLY A 1 319 ? -23.581 -4.027 -2.281 1.00 88.56 319 GLY A CA 1
ATOM 2392 C C . GLY A 1 319 ? -24.108 -5.411 -2.707 1.00 88.56 319 GLY A C 1
ATOM 2393 O O . GLY A 1 319 ? -23.753 -6.449 -2.137 1.00 88.56 319 GLY A O 1
ATOM 2394 N N . PRO A 1 320 ? -25.053 -5.448 -3.660 1.00 88.25 320 PRO A N 1
ATOM 2395 C CA . PRO A 1 320 ? -25.590 -6.691 -4.206 1.00 88.25 320 PRO A CA 1
ATOM 2396 C C . PRO A 1 320 ? -24.569 -7.599 -4.903 1.00 88.25 320 PRO A C 1
ATOM 2398 O O . PRO A 1 320 ? -24.773 -8.815 -4.885 1.00 88.25 320 PRO A O 1
ATOM 2401 N N . ASP A 1 321 ? -23.523 -7.049 -5.531 1.00 87.81 321 ASP A N 1
ATOM 2402 C CA . ASP A 1 321 ? -22.548 -7.853 -6.281 1.00 87.81 321 ASP A CA 1
ATOM 2403 C C . ASP A 1 321 ? -21.494 -8.534 -5.387 1.00 87.81 321 ASP A C 1
ATOM 2405 O O . ASP A 1 321 ? -20.888 -9.526 -5.799 1.00 87.81 321 ASP A O 1
ATOM 2409 N N . GLN A 1 322 ? -21.358 -8.072 -4.138 1.00 88.38 322 GLN A N 1
ATOM 2410 C CA . GLN A 1 322 ? -20.392 -8.555 -3.150 1.00 88.38 322 GLN A CA 1
ATOM 2411 C C . GLN A 1 322 ? -18.926 -8.402 -3.610 1.00 88.38 322 GLN A C 1
ATOM 2413 O O . GLN A 1 322 ? -18.041 -9.107 -3.112 1.00 88.38 322 GLN A O 1
ATOM 2418 N N . VAL A 1 323 ? -18.644 -7.488 -4.545 1.00 85.81 323 VAL A N 1
ATOM 2419 C CA . VAL A 1 323 ? -17.310 -7.239 -5.101 1.00 85.81 323 VAL A CA 1
ATOM 2420 C C . VAL A 1 323 ? -16.758 -5.930 -4.554 1.00 85.81 323 VAL A C 1
ATOM 2422 O O . VAL A 1 323 ? -17.254 -4.851 -4.836 1.00 85.81 323 VAL A O 1
ATOM 2425 N N . PHE A 1 324 ? -15.646 -6.010 -3.824 1.00 85.06 324 PHE A N 1
ATOM 2426 C CA . PHE A 1 324 ? -14.994 -4.815 -3.294 1.00 85.06 324 PHE A CA 1
ATOM 2427 C C . PHE A 1 324 ? -14.495 -3.880 -4.403 1.00 85.06 324 PHE A C 1
ATOM 2429 O O . PHE A 1 324 ? -13.809 -4.300 -5.340 1.00 85.06 324 PHE A O 1
ATOM 2436 N N . GLY A 1 325 ? -14.741 -2.585 -4.228 1.00 81.31 325 GLY A N 1
ATOM 2437 C CA . GLY A 1 325 ? -14.320 -1.534 -5.141 1.00 81.31 325 GLY A CA 1
ATOM 2438 C C . GLY A 1 325 ? -15.214 -1.417 -6.373 1.00 81.31 325 GLY A C 1
ATOM 2439 O O . GLY A 1 325 ? -14.737 -0.920 -7.398 1.00 81.31 325 GLY A O 1
ATOM 2440 N N . SER A 1 326 ? -16.455 -1.895 -6.297 1.00 84.44 326 SER A N 1
ATOM 2441 C CA . SER A 1 326 ? -17.482 -1.755 -7.328 1.00 84.44 326 SER A CA 1
ATOM 2442 C C . SER A 1 326 ? -18.232 -0.414 -7.208 1.00 84.44 326 SER A C 1
ATOM 2444 O O . SER A 1 326 ? -17.924 0.448 -6.377 1.00 84.44 326 SER A O 1
ATOM 2446 N N . GLN A 1 327 ? -19.194 -0.184 -8.104 1.00 82.69 327 GLN A N 1
ATOM 2447 C CA . GLN A 1 327 ? -19.999 1.041 -8.160 1.00 82.69 327 GLN A CA 1
ATOM 2448 C C . GLN A 1 327 ? -21.136 1.038 -7.132 1.00 82.69 327 GLN A C 1
ATOM 2450 O O . GLN A 1 327 ? -21.606 2.107 -6.745 1.00 82.69 327 GLN A O 1
ATOM 2455 N N . ASP A 1 328 ? -21.590 -0.145 -6.729 1.00 83.44 328 ASP A N 1
ATOM 2456 C CA . ASP A 1 328 ? -22.650 -0.375 -5.751 1.00 83.44 328 ASP A CA 1
ATOM 2457 C C . ASP A 1 328 ? -22.140 -0.435 -4.306 1.00 83.44 328 ASP A C 1
ATOM 2459 O O . ASP A 1 328 ? -22.951 -0.566 -3.387 1.00 83.44 328 ASP A O 1
ATOM 2463 N N . ASP A 1 329 ? -20.833 -0.249 -4.096 1.00 86.00 329 ASP A N 1
ATOM 2464 C CA . ASP A 1 329 ? -20.254 -0.089 -2.768 1.00 86.00 329 ASP A CA 1
ATOM 2465 C C . ASP A 1 329 ? -20.836 1.139 -2.040 1.00 86.00 329 ASP A C 1
ATOM 2467 O O . ASP A 1 329 ? -20.628 2.290 -2.447 1.00 86.00 329 ASP A O 1
ATOM 2471 N N . LEU A 1 330 ? -21.516 0.919 -0.910 1.00 84.12 330 LEU A N 1
ATOM 2472 C CA . LEU A 1 330 ? -22.170 1.975 -0.128 1.00 84.12 330 LEU A CA 1
ATOM 2473 C C . LEU A 1 330 ? -21.661 2.027 1.314 1.00 84.12 330 LEU A C 1
ATOM 2475 O O . LEU A 1 330 ? -21.856 1.114 2.113 1.00 84.12 330 LEU A O 1
ATOM 2479 N N . VAL A 1 331 ? -21.075 3.161 1.697 1.00 86.00 331 VAL A N 1
ATOM 2480 C CA . VAL A 1 331 ? -20.665 3.405 3.085 1.00 86.00 331 VAL A CA 1
ATOM 2481 C C . VAL A 1 331 ? -21.862 3.903 3.890 1.00 86.00 331 VAL A C 1
ATOM 2483 O O . VAL A 1 331 ? -22.312 5.034 3.710 1.00 86.00 331 VAL A O 1
ATOM 2486 N N . ASN A 1 332 ? -22.369 3.074 4.803 1.00 82.94 332 ASN A N 1
ATOM 2487 C CA . ASN A 1 332 ? -23.462 3.459 5.693 1.00 82.94 332 ASN A CA 1
ATOM 2488 C C . ASN A 1 332 ? -22.937 4.218 6.935 1.00 82.94 332 ASN A C 1
ATOM 2490 O O . ASN A 1 332 ? -22.310 3.603 7.800 1.00 82.94 332 ASN A O 1
ATOM 2494 N N . PRO A 1 333 ? -23.230 5.523 7.103 1.00 82.19 333 PRO A N 1
ATOM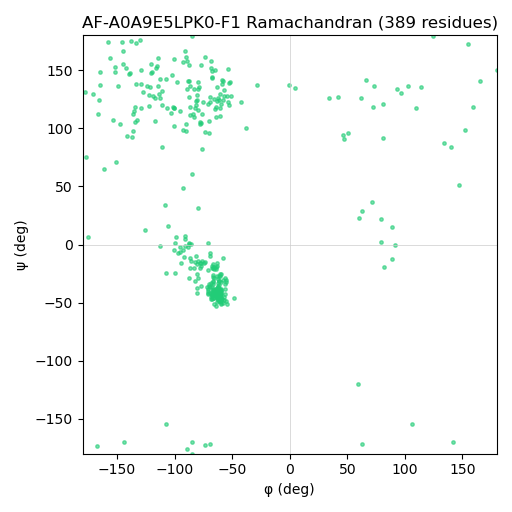 2495 C CA . PRO A 1 333 ? -22.744 6.294 8.247 1.00 82.19 333 PRO A CA 1
ATOM 2496 C C . PRO A 1 333 ? -23.391 5.888 9.581 1.00 82.19 333 PRO A C 1
ATOM 2498 O O . PRO A 1 333 ? -22.948 6.356 10.625 1.00 82.19 333 PRO A O 1
ATOM 2501 N N . ALA A 1 334 ? -24.409 5.016 9.588 1.00 82.38 334 ALA A N 1
ATOM 2502 C CA . ALA A 1 334 ? -25.071 4.562 10.812 1.00 82.38 334 ALA A CA 1
ATOM 2503 C C . ALA A 1 334 ? -24.103 3.943 11.837 1.00 82.38 334 ALA A C 1
ATOM 2505 O O . ALA A 1 334 ? -24.334 4.083 13.037 1.00 82.38 334 ALA A O 1
ATOM 2506 N N . LEU A 1 335 ? -22.994 3.342 11.382 1.00 81.00 335 LEU A N 1
ATOM 2507 C CA . LEU A 1 335 ? -21.945 2.801 12.259 1.00 81.00 335 LEU A CA 1
ATOM 2508 C C . LEU A 1 335 ? -21.313 3.878 13.163 1.00 81.00 335 LEU A C 1
ATOM 2510 O O . LEU A 1 335 ? -20.812 3.576 14.241 1.00 81.00 335 LEU A O 1
ATOM 2514 N N . LEU A 1 336 ? -21.358 5.144 12.742 1.00 84.12 336 LEU A N 1
ATOM 2515 C CA . LEU A 1 336 ? -20.802 6.276 13.479 1.00 84.12 336 LEU A CA 1
ATOM 2516 C C . LEU A 1 336 ? -21.777 6.872 14.501 1.00 84.12 336 LEU A C 1
ATOM 2518 O O . LEU A 1 336 ? -21.338 7.553 15.424 1.00 84.12 336 LEU A O 1
ATOM 2522 N N . GLY A 1 337 ? -23.084 6.626 14.361 1.00 81.31 337 GLY A N 1
ATOM 2523 C CA . GLY A 1 337 ? -24.128 7.351 15.095 1.00 81.31 337 GLY A CA 1
ATOM 2524 C C . GLY A 1 337 ? -24.086 7.183 16.617 1.00 81.31 337 GLY A C 1
ATOM 2525 O O . GLY A 1 337 ? -24.512 8.080 17.339 1.00 81.31 337 GLY A O 1
ATOM 2526 N N . SER A 1 338 ? -23.553 6.064 17.113 1.00 81.88 338 SER A N 1
ATOM 2527 C CA . SER A 1 338 ? -23.397 5.786 18.547 1.00 81.88 338 SER A CA 1
ATOM 2528 C C . SER A 1 338 ? -22.014 6.140 19.106 1.00 81.88 338 SER A C 1
ATOM 2530 O O . SER A 1 338 ? -21.779 5.954 20.298 1.00 81.88 338 SER A O 1
ATOM 2532 N N . LEU A 1 339 ? -21.084 6.605 18.266 1.00 86.75 339 LEU A N 1
ATOM 2533 C CA . LEU A 1 339 ? -19.700 6.888 18.653 1.00 86.75 339 LEU A CA 1
ATOM 2534 C C . LEU A 1 339 ? -19.516 8.349 19.065 1.00 86.75 339 LEU A C 1
ATOM 2536 O O . LEU A 1 339 ? -20.276 9.226 18.655 1.00 86.75 339 LEU A O 1
ATOM 2540 N N . SER A 1 340 ? -18.477 8.631 19.855 1.00 87.88 340 SER A N 1
ATOM 2541 C CA . SER A 1 340 ? -18.165 10.002 20.266 1.00 87.88 340 SER A CA 1
ATOM 2542 C C . SER A 1 340 ? -17.754 10.875 19.067 1.00 87.88 340 SER A C 1
ATOM 2544 O O . SER A 1 340 ? -17.132 10.368 18.127 1.00 87.88 340 SER A O 1
ATOM 2546 N N . PRO A 1 341 ? -18.018 12.197 19.095 1.00 87.75 341 PRO A N 1
ATOM 2547 C CA . PRO A 1 341 ? -17.596 13.110 18.027 1.00 87.75 341 PRO A CA 1
ATOM 2548 C C . PRO A 1 341 ? -16.088 13.062 17.742 1.00 87.75 341 PRO A C 1
ATOM 2550 O O . PRO A 1 341 ? -15.663 13.210 16.600 1.00 87.75 341 PRO A O 1
ATOM 2553 N N . GLU A 1 342 ? -15.276 12.803 18.769 1.00 87.00 342 GLU A N 1
ATOM 2554 C CA . GLU A 1 342 ? -13.824 12.651 18.645 1.00 87.00 342 GLU A CA 1
ATOM 2555 C C . GLU A 1 342 ? -13.428 11.438 17.796 1.00 87.00 342 GLU A C 1
ATOM 2557 O O . GLU A 1 342 ? -12.510 11.532 16.985 1.00 87.00 342 GLU A O 1
ATOM 2562 N N . ILE A 1 343 ? -14.120 10.304 17.956 1.00 86.06 343 ILE A N 1
ATOM 2563 C CA . ILE A 1 343 ? -13.889 9.105 17.138 1.00 86.06 343 ILE A CA 1
ATOM 2564 C C . ILE A 1 343 ? -14.398 9.345 15.717 1.00 86.06 343 ILE A C 1
ATOM 2566 O O . ILE A 1 343 ? -13.703 9.021 14.756 1.00 86.06 343 ILE A O 1
ATOM 2570 N N . GLN A 1 344 ? -15.565 9.978 15.569 1.00 89.12 344 GLN A N 1
ATOM 2571 C CA . GLN A 1 344 ? -16.121 10.310 14.256 1.00 89.12 344 GLN A CA 1
ATOM 2572 C C . GLN A 1 344 ? -15.187 11.227 13.446 1.00 89.12 344 GLN A C 1
ATOM 2574 O O . GLN A 1 344 ? -15.012 11.021 12.249 1.00 89.12 344 GLN A O 1
ATOM 2579 N N . ALA A 1 345 ? -14.521 12.191 14.091 1.00 88.56 345 ALA A N 1
ATOM 2580 C CA . ALA A 1 345 ? -13.567 13.093 13.437 1.00 88.56 345 ALA A CA 1
ATOM 2581 C C . ALA A 1 345 ? -12.301 12.388 12.903 1.00 88.56 345 ALA A C 1
ATOM 2583 O O . ALA A 1 345 ? -11.611 12.928 12.032 1.00 88.56 345 ALA A O 1
ATOM 2584 N N . ARG A 1 346 ? -11.999 11.183 13.406 1.00 88.75 346 ARG A N 1
ATOM 2585 C CA . ARG A 1 346 ? -10.860 10.339 12.998 1.00 88.75 346 ARG A CA 1
ATOM 2586 C C . ARG A 1 346 ? -11.208 9.362 11.875 1.00 88.75 346 ARG A C 1
ATOM 2588 O O . ARG A 1 346 ? -10.404 8.496 11.541 1.00 88.75 346 ARG A O 1
ATOM 2595 N N . VAL A 1 347 ? -12.402 9.479 11.306 1.00 90.50 347 VAL A N 1
ATOM 2596 C CA . VAL A 1 347 ? -12.905 8.622 10.235 1.00 90.50 347 VAL A CA 1
ATOM 2597 C C . VAL A 1 347 ? -13.210 9.473 9.006 1.00 90.50 347 VAL A C 1
ATOM 2599 O O . VAL A 1 347 ? -13.585 10.641 9.117 1.00 90.50 347 VAL A O 1
ATOM 2602 N N . ASN A 1 348 ? -13.042 8.898 7.819 1.00 87.88 348 ASN A N 1
ATOM 2603 C CA . ASN A 1 348 ? -13.503 9.478 6.567 1.00 87.88 348 ASN A CA 1
ATOM 2604 C C . ASN A 1 348 ? -14.505 8.533 5.866 1.00 87.88 348 ASN A C 1
ATOM 2606 O O . ASN A 1 348 ? -14.518 7.319 6.085 1.00 87.88 348 ASN A O 1
ATOM 2610 N N . LEU A 1 349 ? -15.368 9.116 5.030 1.00 81.31 349 LEU A N 1
ATOM 2611 C CA . LEU A 1 349 ? -16.405 8.411 4.268 1.00 81.31 349 LEU A CA 1
ATOM 2612 C C . LEU A 1 349 ? -16.073 8.353 2.762 1.00 81.31 349 LEU A C 1
ATOM 2614 O O . LEU A 1 349 ? -16.989 8.403 1.948 1.00 81.31 349 LEU A O 1
ATOM 2618 N N . ALA A 1 350 ? -14.784 8.250 2.400 1.00 66.25 350 ALA A N 1
ATOM 2619 C CA . ALA A 1 350 ? -14.247 8.070 1.034 1.00 66.25 350 ALA A CA 1
ATOM 2620 C C . ALA A 1 350 ? -13.876 9.307 0.191 1.00 66.25 350 ALA A C 1
ATOM 2622 O O . ALA A 1 350 ? -13.420 9.149 -0.943 1.00 66.25 350 ALA A O 1
ATOM 2623 N N . SER A 1 351 ? -14.035 10.541 0.676 1.00 62.59 351 SER A N 1
ATOM 2624 C CA . SER A 1 351 ? -13.748 11.726 -0.156 1.00 62.59 351 SER A CA 1
ATOM 2625 C C . SER A 1 351 ? -12.256 11.962 -0.427 1.00 62.59 351 SER A C 1
ATOM 2627 O O . SER A 1 351 ? -11.931 12.631 -1.406 1.00 62.59 351 SER A O 1
ATOM 2629 N N . GLU A 1 352 ? -11.364 11.420 0.410 1.00 66.75 352 GLU A N 1
ATOM 2630 C CA . GLU A 1 352 ? -9.932 11.768 0.445 1.00 66.75 352 GLU A CA 1
ATOM 2631 C C . GLU A 1 352 ? -8.990 10.562 0.306 1.00 66.75 352 GLU A C 1
ATOM 2633 O O . GLU A 1 352 ? -7.786 10.707 0.522 1.00 66.75 352 GLU A O 1
ATOM 2638 N N . ASP A 1 353 ? -9.515 9.396 -0.084 1.00 78.00 353 ASP A N 1
ATOM 2639 C CA . ASP A 1 353 ? -8.753 8.147 -0.080 1.00 78.00 353 ASP A CA 1
ATOM 2640 C C . ASP A 1 353 ? -7.471 8.244 -0.923 1.00 78.00 353 ASP A C 1
ATOM 2642 O O . ASP A 1 353 ? -7.484 8.617 -2.106 1.00 78.00 353 ASP A O 1
ATOM 2646 N N . LEU A 1 354 ? -6.357 7.874 -0.299 1.00 87.38 354 LEU A N 1
ATOM 2647 C CA . LEU A 1 354 ? -5.068 7.640 -0.931 1.00 87.38 354 LEU A CA 1
ATOM 2648 C C . LEU A 1 354 ? -4.971 6.179 -1.364 1.00 87.38 354 LEU A C 1
ATOM 2650 O O . LEU A 1 354 ? -5.271 5.290 -0.584 1.00 87.38 354 LEU A O 1
ATOM 2654 N N . TRP A 1 355 ? -4.515 5.908 -2.580 1.00 87.38 355 TRP A N 1
ATOM 2655 C CA . TRP A 1 355 ? -4.439 4.566 -3.155 1.00 87.38 355 TRP A CA 1
ATOM 2656 C C . TRP A 1 355 ? -2.999 4.267 -3.519 1.00 87.38 355 TRP A C 1
ATOM 2658 O O . TRP A 1 355 ? -2.332 5.108 -4.127 1.00 87.38 355 TRP A O 1
ATOM 2668 N N . ARG A 1 356 ? -2.519 3.071 -3.192 1.00 89.38 356 ARG A N 1
ATOM 2669 C CA . ARG A 1 356 ? -1.249 2.586 -3.714 1.00 89.38 356 ARG A CA 1
ATOM 2670 C C . ARG A 1 356 ? -1.503 1.925 -5.058 1.00 89.38 356 ARG A C 1
ATOM 2672 O O . ARG A 1 356 ? -2.471 1.211 -5.256 1.00 89.38 356 ARG A O 1
ATOM 2679 N N . VAL A 1 357 ? -0.651 2.202 -6.025 1.00 90.44 357 VAL A N 1
ATOM 2680 C CA . VAL A 1 357 ? -0.752 1.607 -7.353 1.00 90.44 357 VAL A CA 1
ATOM 2681 C C . VAL A 1 357 ? 0.600 1.045 -7.690 1.00 90.44 357 VAL A C 1
ATOM 2683 O O . VAL A 1 357 ? 1.563 1.803 -7.810 1.00 90.44 357 VAL A O 1
ATOM 2686 N N . THR A 1 358 ? 0.662 -0.266 -7.874 1.00 92.00 358 THR A N 1
ATOM 2687 C CA . THR A 1 358 ? 1.811 -0.917 -8.490 1.00 92.00 358 THR A CA 1
ATOM 2688 C C . THR A 1 358 ? 1.467 -1.202 -9.940 1.00 92.00 358 THR A C 1
ATOM 2690 O O . THR A 1 358 ? 0.540 -1.952 -10.236 1.00 92.00 358 THR A O 1
ATOM 2693 N N . SER A 1 359 ? 2.220 -0.589 -10.846 1.00 93.69 359 SER A N 1
ATOM 2694 C CA . SER A 1 359 ? 2.117 -0.839 -12.276 1.00 93.69 359 SER A CA 1
ATOM 2695 C C . SER A 1 359 ? 3.438 -1.386 -12.788 1.00 93.69 359 SER A C 1
ATOM 2697 O O . SER A 1 359 ? 4.502 -0.803 -12.567 1.00 93.69 359 SER A O 1
ATOM 2699 N N . THR A 1 360 ? 3.380 -2.509 -13.484 1.00 94.38 360 THR A N 1
ATOM 2700 C CA . THR A 1 360 ? 4.536 -3.148 -14.097 1.00 94.38 360 THR A CA 1
ATOM 2701 C C . THR A 1 360 ? 4.425 -3.047 -15.607 1.00 94.38 360 THR A C 1
ATOM 2703 O O . THR A 1 360 ? 3.491 -3.573 -16.201 1.00 94.38 360 THR A O 1
ATOM 2706 N N . GLY A 1 361 ? 5.406 -2.406 -16.236 1.00 94.06 361 GLY A N 1
ATOM 2707 C CA . GLY A 1 361 ? 5.548 -2.317 -17.681 1.00 94.06 361 GLY A CA 1
ATOM 2708 C C . GLY A 1 361 ? 6.536 -3.346 -18.221 1.00 94.06 361 GLY A C 1
ATOM 2709 O O . GLY A 1 361 ? 7.598 -3.584 -17.640 1.00 94.06 361 GLY A O 1
ATOM 2710 N N . TYR A 1 362 ? 6.186 -3.922 -19.364 1.00 94.00 362 TYR A N 1
ATOM 2711 C CA . TYR A 1 362 ? 6.967 -4.911 -20.093 1.00 94.00 362 TYR A CA 1
ATOM 2712 C C . TYR A 1 362 ? 7.240 -4.392 -21.502 1.00 94.00 362 TYR A C 1
ATOM 2714 O O . TYR A 1 362 ? 6.308 -3.992 -22.203 1.00 94.00 362 TYR A O 1
ATOM 2722 N N . VAL A 1 363 ? 8.505 -4.416 -21.923 1.00 92.31 363 VAL A N 1
ATOM 2723 C CA . VAL A 1 363 ? 8.939 -4.088 -23.289 1.00 92.31 363 VAL A CA 1
ATOM 2724 C C . VAL A 1 363 ? 9.937 -5.148 -23.739 1.00 92.31 363 VAL A C 1
ATOM 2726 O O . VAL A 1 363 ? 11.085 -5.162 -23.295 1.00 92.31 363 VAL A O 1
ATOM 2729 N N . GLY A 1 364 ? 9.500 -6.054 -24.614 1.00 88.62 364 GLY A N 1
ATOM 2730 C CA . GLY A 1 364 ? 10.248 -7.275 -24.913 1.00 88.62 364 GLY A CA 1
ATOM 2731 C C . GLY A 1 364 ? 10.443 -8.106 -23.641 1.00 88.62 364 GLY A C 1
ATOM 2732 O O . GLY A 1 364 ? 9.468 -8.485 -22.999 1.00 88.62 364 GLY A O 1
ATOM 2733 N N . GLU A 1 365 ? 11.699 -8.350 -23.270 1.00 88.44 365 GLU A N 1
ATOM 2734 C CA . GLU A 1 365 ? 12.080 -9.075 -22.046 1.00 88.44 365 GLU A CA 1
ATOM 2735 C C . GLU A 1 365 ? 12.301 -8.144 -20.842 1.00 88.44 365 GLU A C 1
ATOM 2737 O O . GLU A 1 365 ? 12.409 -8.599 -19.705 1.00 88.44 365 GLU A O 1
ATOM 2742 N N . VAL A 1 366 ? 12.352 -6.826 -21.063 1.00 91.38 366 VAL A N 1
ATOM 2743 C CA . VAL A 1 366 ? 12.624 -5.857 -19.999 1.00 91.38 366 VAL A CA 1
ATOM 2744 C C . VAL A 1 366 ? 11.356 -5.584 -19.197 1.00 91.38 366 VAL A C 1
ATOM 2746 O O . VAL A 1 366 ? 10.341 -5.149 -19.746 1.00 91.38 366 VAL A O 1
ATOM 2749 N N . LYS A 1 367 ? 11.444 -5.782 -17.879 1.00 93.62 367 LYS A N 1
ATOM 2750 C CA . LYS A 1 367 ? 10.377 -5.528 -16.905 1.00 93.62 367 LYS A CA 1
ATOM 2751 C C . LYS A 1 367 ? 10.759 -4.380 -15.975 1.00 93.62 367 LYS A C 1
ATOM 2753 O O . LYS A 1 367 ? 11.824 -4.406 -15.357 1.00 93.62 367 LYS A O 1
ATOM 2758 N N . ARG A 1 368 ? 9.874 -3.394 -15.817 1.00 94.12 368 ARG A N 1
ATOM 2759 C CA . ARG A 1 368 ? 10.035 -2.299 -14.845 1.00 94.12 368 ARG A CA 1
ATOM 2760 C C . ARG A 1 368 ? 8.753 -2.068 -14.066 1.00 94.12 368 ARG A C 1
ATOM 2762 O O . ARG A 1 368 ? 7.672 -2.073 -14.638 1.00 94.12 368 ARG A O 1
ATOM 2769 N N . THR A 1 369 ? 8.893 -1.841 -12.766 1.00 94.56 369 THR A N 1
ATOM 2770 C CA . THR A 1 369 ? 7.765 -1.659 -11.851 1.00 94.56 369 THR A CA 1
ATOM 2771 C C . THR A 1 369 ? 7.809 -0.257 -11.262 1.00 94.56 369 THR A C 1
ATOM 2773 O O . THR A 1 369 ? 8.821 0.158 -10.697 1.00 94.56 369 THR A O 1
ATOM 2776 N N . VAL A 1 370 ? 6.712 0.478 -11.390 1.00 93.00 370 VAL A N 1
ATOM 2777 C CA . VAL A 1 370 ? 6.509 1.794 -10.784 1.00 93.00 370 VAL A CA 1
ATOM 2778 C C . VAL A 1 370 ? 5.450 1.649 -9.706 1.00 93.00 370 VAL A C 1
ATOM 2780 O O . VAL A 1 370 ? 4.399 1.057 -9.941 1.00 93.00 370 VAL A O 1
ATOM 2783 N N . VAL A 1 371 ? 5.736 2.197 -8.530 1.00 91.62 371 VAL A N 1
ATOM 2784 C CA . VAL A 1 371 ? 4.781 2.281 -7.429 1.00 91.62 371 VAL A CA 1
ATOM 2785 C C . VAL A 1 371 ? 4.472 3.748 -7.183 1.00 91.62 371 VAL A C 1
ATOM 2787 O O . VAL A 1 371 ? 5.371 4.593 -7.197 1.00 91.62 371 VAL A O 1
ATOM 2790 N N . ALA A 1 372 ? 3.202 4.064 -6.986 1.00 91.38 372 ALA A N 1
ATOM 2791 C CA . ALA A 1 372 ? 2.768 5.420 -6.709 1.00 91.38 372 ALA A CA 1
ATOM 2792 C C . ALA A 1 372 ? 1.640 5.455 -5.684 1.00 91.38 372 ALA A C 1
ATOM 2794 O O . ALA A 1 372 ? 0.846 4.525 -5.581 1.00 91.38 372 ALA A O 1
ATOM 2795 N N . LEU A 1 373 ? 1.574 6.563 -4.956 1.00 90.31 373 LEU A N 1
ATOM 2796 C CA . LEU A 1 373 ? 0.457 6.921 -4.097 1.00 90.31 373 LEU A CA 1
ATOM 2797 C C . LEU A 1 373 ? -0.383 7.958 -4.833 1.00 90.31 373 LEU A C 1
ATOM 2799 O O . LEU A 1 373 ? 0.119 9.039 -5.150 1.00 90.31 373 LEU A O 1
ATOM 2803 N N . ILE A 1 374 ? -1.642 7.640 -5.114 1.00 89.50 374 ILE A N 1
ATOM 2804 C CA . ILE A 1 374 ? -2.549 8.499 -5.876 1.00 89.50 374 ILE A CA 1
ATOM 2805 C C . ILE A 1 374 ? -3.787 8.866 -5.076 1.00 89.50 374 ILE A C 1
ATOM 2807 O O . ILE A 1 374 ? -4.297 8.073 -4.295 1.00 89.50 374 ILE A O 1
ATOM 2811 N N . SER A 1 375 ? -4.312 10.058 -5.309 1.00 86.69 375 SER A N 1
ATOM 2812 C CA . SER A 1 375 ? -5.679 10.411 -4.939 1.00 86.69 375 SER A CA 1
ATOM 2813 C C . SER A 1 375 ? -6.475 10.604 -6.223 1.00 86.69 375 SER A C 1
ATOM 2815 O O . SER A 1 375 ? -5.933 11.086 -7.215 1.00 86.69 375 SER A O 1
ATOM 2817 N N . ARG A 1 376 ? -7.741 10.183 -6.233 1.00 81.62 376 ARG A N 1
ATOM 2818 C CA . ARG A 1 376 ? -8.637 10.326 -7.395 1.00 81.62 376 ARG A CA 1
ATOM 2819 C C . ARG A 1 376 ? -9.540 11.557 -7.299 1.00 81.62 376 ARG A C 1
ATOM 2821 O O . ARG A 1 376 ? -10.233 11.871 -8.262 1.00 81.62 376 ARG A O 1
ATOM 2828 N N . ASN A 1 377 ? -9.531 12.252 -6.161 1.00 80.19 377 ASN A N 1
ATOM 2829 C CA . ASN A 1 377 ? -10.385 13.405 -5.907 1.00 80.19 377 ASN A CA 1
ATOM 2830 C C . ASN A 1 377 ? -9.635 14.502 -5.116 1.00 80.19 377 ASN A C 1
ATOM 2832 O O . ASN A 1 377 ? -9.609 14.449 -3.888 1.00 80.19 377 ASN A O 1
ATOM 2836 N N . PRO A 1 378 ? -9.019 15.492 -5.792 1.00 82.94 378 PRO A N 1
ATOM 2837 C CA . PRO A 1 378 ? -8.795 15.557 -7.240 1.00 82.94 378 PRO A CA 1
ATOM 2838 C C . PRO A 1 378 ? -7.776 14.497 -7.714 1.00 82.94 378 PRO A C 1
ATOM 2840 O O . PRO A 1 378 ? -6.966 14.042 -6.905 1.00 82.94 378 PRO A O 1
ATOM 2843 N N . PRO A 1 379 ? -7.776 14.104 -9.004 1.00 85.62 379 PRO A N 1
ATOM 2844 C CA . PRO A 1 379 ? -6.778 13.189 -9.557 1.00 85.62 379 PRO A CA 1
ATOM 2845 C C . PRO A 1 379 ? -5.358 13.755 -9.435 1.00 85.62 379 PRO A C 1
ATOM 2847 O O . PRO A 1 379 ? -5.008 14.725 -10.106 1.00 85.62 379 PRO A O 1
ATOM 2850 N N . GLN A 1 380 ? -4.534 13.158 -8.576 1.00 88.25 380 GLN A N 1
ATOM 2851 C CA . GLN A 1 380 ? -3.156 13.586 -8.334 1.00 88.25 380 GLN A CA 1
ATOM 2852 C C . GLN A 1 380 ? -2.268 12.425 -7.885 1.00 88.25 380 GLN A C 1
ATOM 2854 O O . GLN A 1 380 ? -2.707 11.518 -7.176 1.00 88.25 380 GLN A O 1
ATOM 2859 N N . VAL A 1 381 ? -0.987 12.489 -8.247 1.00 89.19 381 VAL A N 1
ATOM 2860 C CA . VAL A 1 381 ? 0.056 11.595 -7.729 1.00 89.19 381 VAL A CA 1
ATOM 2861 C C . VAL A 1 381 ? 0.736 12.297 -6.556 1.00 89.19 381 VAL A C 1
ATOM 2863 O O . VAL A 1 381 ? 1.376 13.325 -6.755 1.00 89.19 381 VAL A O 1
ATOM 2866 N N . LYS A 1 382 ? 0.599 11.761 -5.338 1.00 87.50 382 LYS A N 1
ATOM 2867 C CA . LYS A 1 382 ? 1.234 12.318 -4.129 1.00 87.50 382 LYS A CA 1
ATOM 2868 C C . LYS A 1 382 ? 2.699 11.914 -4.001 1.00 87.50 382 LYS A C 1
ATOM 2870 O O . LYS A 1 382 ? 3.520 12.704 -3.556 1.00 87.50 382 LYS A O 1
ATOM 2875 N N . ALA A 1 383 ? 3.023 10.682 -4.380 1.00 87.94 383 ALA A N 1
ATOM 2876 C CA . ALA A 1 383 ? 4.387 10.170 -4.376 1.00 87.94 383 ALA A CA 1
ATOM 2877 C C . ALA A 1 383 ? 4.546 9.093 -5.445 1.00 87.94 383 ALA A C 1
ATOM 2879 O O . ALA A 1 383 ? 3.585 8.406 -5.796 1.00 87.94 383 ALA A O 1
ATOM 2880 N N . ARG A 1 384 ? 5.767 8.934 -5.953 1.00 90.75 384 ARG A N 1
ATOM 2881 C CA . ARG A 1 384 ? 6.107 7.950 -6.980 1.00 90.75 384 ARG A CA 1
ATOM 2882 C C . ARG A 1 384 ? 7.546 7.496 -6.800 1.00 90.75 384 ARG A C 1
ATOM 2884 O O . ARG A 1 384 ? 8.435 8.326 -6.647 1.00 90.75 384 ARG A O 1
ATOM 2891 N N . TRP A 1 385 ? 7.779 6.197 -6.921 1.00 90.62 385 TRP A N 1
ATOM 2892 C CA . TRP A 1 385 ? 9.119 5.630 -6.986 1.00 90.62 385 TRP A CA 1
ATOM 2893 C C . TRP A 1 385 ? 9.161 4.425 -7.929 1.00 90.62 385 TRP A C 1
ATOM 2895 O O . TRP A 1 385 ? 8.154 3.770 -8.205 1.00 90.62 385 TRP A O 1
ATOM 2905 N N . VAL A 1 386 ? 10.345 4.139 -8.467 1.00 90.06 386 VAL A N 1
ATOM 2906 C CA . VAL A 1 386 ? 10.587 2.920 -9.244 1.00 90.06 386 VAL A CA 1
ATOM 2907 C C . VAL A 1 386 ? 10.985 1.827 -8.261 1.00 90.06 386 VAL A C 1
ATOM 2909 O O . VAL A 1 386 ? 11.900 2.015 -7.462 1.00 90.06 386 VAL A O 1
ATOM 2912 N N . ARG A 1 387 ? 10.296 0.686 -8.299 1.00 86.12 387 ARG A N 1
ATOM 2913 C CA . ARG A 1 387 ? 10.695 -0.485 -7.520 1.00 86.12 387 ARG A CA 1
ATOM 2914 C C . ARG A 1 387 ? 11.831 -1.170 -8.274 1.00 86.12 387 ARG A C 1
ATOM 2916 O O . ARG A 1 387 ? 11.641 -1.645 -9.395 1.00 86.12 387 ARG A O 1
ATOM 2923 N N . GLU A 1 388 ? 13.015 -1.197 -7.671 1.00 79.06 388 GLU A N 1
ATOM 2924 C CA . GLU A 1 388 ? 14.105 -2.032 -8.165 1.00 79.06 388 GLU A CA 1
ATOM 2925 C C . GLU A 1 388 ? 13.691 -3.495 -8.014 1.00 79.06 388 GLU A C 1
ATOM 2927 O O . GLU A 1 388 ? 13.449 -3.972 -6.905 1.00 79.06 388 GLU A O 1
ATOM 2932 N N . ASN A 1 389 ? 13.574 -4.203 -9.138 1.00 60.66 389 ASN A N 1
ATOM 2933 C CA . ASN A 1 389 ? 13.460 -5.653 -9.116 1.00 60.66 389 ASN A CA 1
ATOM 2934 C C . ASN A 1 389 ? 14.834 -6.178 -8.681 1.00 60.66 389 ASN A C 1
ATOM 2936 O O . ASN A 1 389 ? 15.751 -6.247 -9.497 1.00 60.66 389 ASN A O 1
ATOM 2940 N N . ARG A 1 390 ? 15.004 -6.458 -7.386 1.00 42.53 390 ARG A N 1
ATOM 2941 C CA . ARG A 1 390 ? 16.085 -7.331 -6.928 1.00 42.53 390 ARG A CA 1
ATOM 2942 C C . ARG A 1 390 ? 15.630 -8.752 -7.237 1.00 42.53 390 ARG A C 1
ATOM 2944 O O . ARG A 1 390 ? 14.686 -9.226 -6.610 1.00 42.53 390 ARG A O 1
ATOM 2951 N N . GLU A 1 391 ? 16.211 -9.330 -8.283 1.00 32.91 391 GLU A N 1
ATOM 2952 C CA . GLU A 1 391 ? 16.142 -10.773 -8.548 1.00 32.91 391 GLU A CA 1
ATOM 2953 C C . GLU A 1 391 ? 16.952 -11.554 -7.514 1.00 32.91 391 GLU A C 1
ATOM 2955 O O . GLU A 1 391 ? 18.014 -11.035 -7.085 1.00 32.91 391 GLU A O 1
#

Radius of gyration: 40.18 Å; Cα contacts (8 Å, |Δi|>4): 491; chains: 1; bounding box: 160×60×93 Å